Protein AF-A0A1Y4EVA3-F1 (afdb_monomer)

Solvent-accessible surface area (backbone atoms only — not comparable to full-atom values): 31110 Å² total; per-residue (Å²): 141,85,82,87,80,89,86,80,92,81,89,80,91,75,91,72,79,75,76,87,86,70,80,79,67,48,62,35,20,36,40,35,42,32,56,48,55,64,84,73,80,73,79,79,89,80,75,90,91,77,85,45,64,62,34,64,46,81,62,70,74,49,55,54,30,41,35,42,38,45,32,42,79,88,72,51,68,56,81,72,43,81,44,67,80,56,88,61,65,70,40,77,43,84,40,79,62,59,84,51,85,62,30,35,37,38,49,34,24,42,63,51,72,69,50,54,52,26,49,78,46,44,88,42,102,76,39,47,35,66,52,90,51,94,52,92,60,41,38,42,80,46,24,41,68,76,58,94,69,86,82,67,95,65,58,86,35,41,22,28,21,26,75,60,70,38,61,45,38,79,76,58,79,76,92,57,98,63,72,66,51,53,35,30,35,39,66,77,35,45,28,37,40,59,38,18,34,39,30,53,26,29,33,57,74,83,80,52,30,33,43,57,56,37,100,84,48,99,66,59,47,54,48,29,44,44,90,45,27,30,33,38,80,33,12,37,49,35,42,39,57,64,52,76,44,69,47,84,86,52,52,81,94,44,53,91,48,18,53,59,40,82,74,42,77,85,43,66,88,48,65,83,43,89,55,42,44,66,74,91,58,76,80,45,91,82,41,90,72,54,38,75,43,44,80,56,52,86,95,46,56,58,68,53,54,69,50,43,56,38,54,38,38,40,56,70,85,62,99,78,74,64,83,72,46,41,64,47,67,37,28,27,36,38,36,40,36,33,47,44,60,27,48,35,30,36,29,50,69,49,58,59,55,57,71,69,51,82,86,62,57,69,68,52,53,50,56,53,55,71,62,57,67,96,64,94,47,76,56,42,82,37,76,43,93,44,68,67,46,34,43,47,53,24,35,51,32,35,54,74,54,67,40,65,92,69,67,52,68,40,30,36,31,35,29,74,84,80,62,46,36,19,25,58,53,18,42,47,71,73,78,36,58,61,70,51,35,77,74,40,78,87,60,50,82,65,39,46,58,21,66,44,15,38,16,33,29,28,29,47,46,24,53,75,89,75,74,96,62,77,70,93,47,85,68,56,65,62,67,20,21,42,37,59,45,55,28,46,25,52,19,51,32,65,57,44,62,64,84,40,22,26,71,86,44,82,63,75,34,79,47,59,49,33,40,28,60,60,64,46,93,72,85,84,87,86,86,86,67,95,75,77,69,86,124

Foldseek 3Di:
DDDDDDDDDDDDDDPPDDDPDDDPFPQKAKEWAAEDAPLPPDDDDDDDDDWDDFLADPQQRDFAKKWKWKAALVGDTDDIDIDGPDPDPGDMDIDRNDDLQRIWMWMKGQADPQLVVLQSVVVPVQSWRFQPDQALCSLLNAAPDLAPPPPDPGGHYGIKIFQDTWRWDFDDDDPDPDRDHTYTYTDYTHIFTQKEWEAEAEADPVVQWGAADAPPDPFGDFTWGLQQKWKAKAQAFRTARSHWAFQPVDDPVVSLQRTDGSLQDQDLVCLPPSGTGGDDCAPPSVDSRIDRHHHDDLVCNSNCNHGRIGGFQGYDFDPPDDDHRRPRNFIKMKMKIFTQGQKEWAALCLLVQLVPDPPDDPVLNVQSVVQRDPDNDRIDIGGRPDSSNSQVRLQSLCVVVVVQPVFDGRKWKAQQPVRHIYRPSRLCVVDDPPVCCNVPPLDSDRIDIAGNRMAMAMAAQADPDPDDDPPPDDRVRRSRRGDDTNFYGYFYQNYHHHGHAHSNGNQHHYTGTYGDGSTDSDDDDDDDDPPPRDD

Nearest PDB structures (foldseek):
  4g5a-assembly1_B  TM=4.998E-01  e=2.323E-01  Bacteroides thetaiotaomicron VPI-5482
  8oe4-assembly1_C  TM=6.721E-01  e=4.988E+00  Homo sapiens
  6w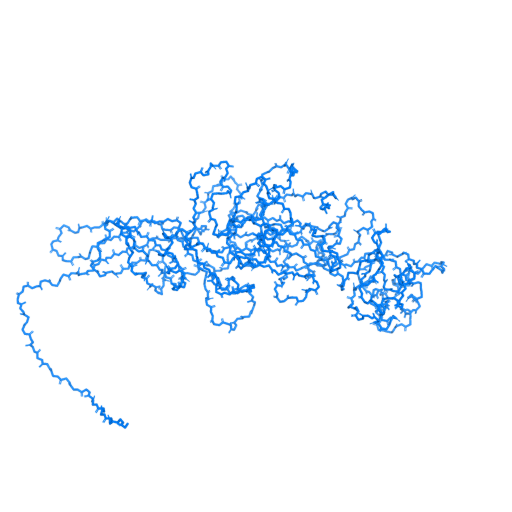dq-assembly1_C  TM=6.822E-01  e=8.397E+00  Homo sapiens
  2xwx-assembly1_B  TM=3.493E-01  e=8.897E+00  Vibrio cholerae
  3bes-assembly1_R  TM=1.907E-01  e=2.491E+00  Ectromelia virus

Sequence (535 aa):
MCIFSLLSLAGCSEDAVLPDGQTNVSDKTLLTLNFSIEGEDTASRAVDDDDPEHPAATWENNIVTLQVFIKHADGTWEEPIYLWDITGSPYTVELDDLDLTQTTVYVGANLTMAQAQAFIQQETDDAAYTFTNNVFDLVTDLSPYSTENSDLTGRRHIAMFCTKGIKPKVTETSEDEEATPIEYTTGPFNLKRLVAKILVTCKTDGNGYVPVSNKNAENFEGWIRQSDVKYLVNGLNRKTFIMQQINSEVSEAQAYANVVDPNNELSVTNANNDDFYFQPIEGEYDSPYLRATLPFAEAELSSYTEGIYCPENTFALDETITFEGQQAQITHVCVAAKFTPRNLQVEYDLFNYVAEQQDIEPDIKEDIEELRPSNIDEVVTVECPSEAVARQLLLSSLQRANNRNGFPEGTYFYHNKVKAFYTYGAMGRDGVSMDDIDTNPGVFGDFVPYIGGWGYYYTYVDNREDYELTPNGWNEFYRHGQVERNRYYILNITRFTRPGSSVTNPNYIMVHTYSLPWEKGGSGEITLNPEDEIK

Radius of gyration: 31.14 Å; Cα contacts (8 Å, |Δi|>4): 1072; chains: 1; bounding box: 74×60×109 Å

Secondary structure (DSSP, 8-state):
-PPP-------------PPS-------EEEEEEEEEETTSS------SS--------GGGG---EEEEEEEETTS-BPPPEEEES---SSEEEEEES---TTEEEEEEES--HHHHHHHHHTTSTT-PEEPS-SSGGGGGGTSS-SSS-TT--S--S--EEESS-B--EEEE--SSSS-PPEEEEEEEEEEEESEEEEEEEE---SSSBPPB--TT-TT--EEEEEEEEEEEEESEESEE-SSPEE-TTS-GGGGGG-EEPTT----TT-TT-TTEE----TT-TT-TT-EE-EE--GGGGGG----EEEE-B--PPPTT--STTTGGGS-EEEEEEEEEESEEEEETHHHHHHHH-SSS-HHHHHHHHHT--SS--SEEEEE-SSHHHHHHHHHHHHHHTTTGGGPPTT-EEEETTTTEEE-HHHHHHTT--HHHHHHSTT--TTEEEEGGGEEEEEEES------S---SSTTSGGGGG-B-SS-EEEEEE--B-S--BBTTB----B-------TT-------PPPTT----

Structure (mmCIF, N/CA/C/O backbone):
data_AF-A0A1Y4EVA3-F1
#
_entry.id   AF-A0A1Y4EVA3-F1
#
loop_
_atom_site.group_PDB
_atom_site.id
_atom_site.type_symbol
_atom_site.label_atom_id
_atom_site.label_alt_id
_atom_site.label_comp_id
_atom_site.label_asym_id
_atom_site.label_entity_id
_atom_site.label_seq_id
_atom_site.pdbx_PDB_ins_code
_atom_site.Cartn_x
_atom_site.Cartn_y
_atom_site.Cartn_z
_atom_site.occupancy
_atom_site.B_iso_or_equiv
_atom_site.auth_seq_id
_atom_site.auth_comp_id
_atom_site.auth_asym_id
_atom_site.auth_atom_id
_atom_site.pdbx_PDB_model_num
ATOM 1 N N . MET A 1 1 ? 25.082 -16.037 53.951 1.00 31.23 1 MET A N 1
ATOM 2 C CA . MET A 1 1 ? 25.157 -17.355 54.616 1.00 31.23 1 MET A CA 1
ATOM 3 C C . MET A 1 1 ? 23.736 -17.709 55.021 1.00 31.23 1 MET A C 1
ATOM 5 O O . MET A 1 1 ? 23.260 -17.242 56.045 1.00 31.23 1 MET A O 1
ATOM 9 N N . CYS A 1 2 ? 23.022 -18.371 54.113 1.00 24.84 2 CYS A N 1
ATOM 10 C CA . CYS A 1 2 ? 21.600 -18.686 54.225 1.00 24.84 2 CYS A CA 1
ATOM 11 C C . CYS A 1 2 ? 21.445 -20.088 54.812 1.00 24.84 2 CYS A C 1
ATOM 13 O O . CYS A 1 2 ? 22.116 -21.015 54.361 1.00 24.84 2 CYS A O 1
ATOM 15 N N . ILE A 1 3 ? 20.575 -20.226 55.808 1.00 25.89 3 ILE A N 1
ATOM 16 C CA . ILE A 1 3 ? 20.168 -21.514 56.366 1.00 25.89 3 ILE A CA 1
ATOM 17 C C . ILE A 1 3 ? 18.796 -21.852 55.784 1.00 25.89 3 ILE A C 1
ATOM 19 O O . ILE A 1 3 ? 17.851 -21.076 55.896 1.00 25.89 3 ILE A O 1
ATOM 23 N N . PHE A 1 4 ? 18.750 -23.008 55.129 1.00 28.52 4 PHE A N 1
ATOM 24 C CA . PHE A 1 4 ? 17.563 -23.718 54.667 1.00 28.52 4 PHE A CA 1
ATOM 25 C C . PHE A 1 4 ? 16.711 -24.211 55.840 1.00 28.52 4 PHE A C 1
ATOM 27 O O . PHE A 1 4 ? 17.280 -24.723 56.799 1.00 28.52 4 PHE A O 1
ATOM 34 N N . SER A 1 5 ? 15.387 -24.223 55.654 1.00 25.64 5 SER A N 1
ATOM 35 C CA . SER A 1 5 ? 14.497 -25.265 56.186 1.00 25.64 5 SER A CA 1
ATOM 36 C C . SER A 1 5 ? 13.274 -25.426 55.275 1.00 25.64 5 SER A C 1
ATOM 38 O O . SER A 1 5 ? 12.441 -24.529 55.190 1.00 25.64 5 SER A O 1
ATOM 40 N N . LEU A 1 6 ? 13.178 -26.579 54.604 1.00 35.69 6 LEU A N 1
ATOM 41 C CA . LEU A 1 6 ? 11.921 -27.152 54.108 1.00 35.69 6 LEU A CA 1
ATOM 42 C C . LEU A 1 6 ? 11.076 -27.629 55.298 1.00 35.69 6 LEU A C 1
ATOM 44 O O . LEU A 1 6 ? 11.649 -28.172 56.241 1.00 35.69 6 LEU A O 1
ATOM 48 N N . LEU A 1 7 ? 9.743 -27.567 55.196 1.00 28.14 7 LEU A N 1
ATOM 49 C CA . LEU A 1 7 ? 8.841 -28.498 55.885 1.00 28.14 7 LEU A CA 1
ATOM 50 C C . LEU A 1 7 ? 7.501 -28.638 55.146 1.00 28.14 7 LEU A C 1
ATOM 52 O O . LEU A 1 7 ? 6.972 -27.694 54.570 1.00 28.14 7 LEU A O 1
ATOM 56 N N . SER A 1 8 ? 7.034 -29.881 55.141 1.00 28.33 8 SER A N 1
ATOM 57 C CA . SER A 1 8 ? 5.937 -30.490 54.396 1.00 28.33 8 SER A CA 1
ATOM 58 C C . SER A 1 8 ? 4.572 -30.412 55.095 1.00 28.33 8 SER A C 1
ATOM 60 O O . SER A 1 8 ? 4.496 -30.246 56.308 1.00 28.33 8 SER A O 1
ATOM 62 N N . LEU A 1 9 ? 3.524 -30.668 54.304 1.00 39.44 9 LEU A N 1
ATOM 63 C CA . LEU A 1 9 ? 2.131 -30.994 54.654 1.00 39.44 9 LEU A CA 1
ATOM 64 C C . LEU A 1 9 ? 1.924 -31.840 55.931 1.00 39.44 9 LEU A C 1
ATOM 66 O O . LEU A 1 9 ? 2.540 -32.895 56.076 1.00 39.44 9 LEU A O 1
ATOM 70 N N . ALA A 1 10 ? 0.935 -31.452 56.746 1.00 28.72 10 ALA A N 1
ATOM 71 C CA . ALA A 1 10 ? 0.005 -32.336 57.463 1.00 28.72 10 ALA A CA 1
ATOM 72 C C . ALA A 1 10 ? -1.206 -31.514 57.953 1.00 28.72 10 ALA A C 1
ATOM 74 O O . ALA A 1 10 ? -1.030 -30.452 58.544 1.00 28.72 10 ALA A O 1
ATOM 75 N N . GLY A 1 11 ? -2.422 -31.993 57.678 1.00 28.61 11 GLY A N 1
ATOM 76 C CA . GLY A 1 11 ? -3.666 -31.385 58.152 1.00 28.61 11 GLY A CA 1
ATOM 77 C C . GLY A 1 11 ? -4.022 -31.769 59.589 1.00 28.61 11 GLY A C 1
ATOM 78 O O . GLY A 1 11 ? -3.501 -32.748 60.116 1.00 28.61 11 GLY A O 1
ATOM 79 N N . CYS A 1 12 ? -4.953 -31.017 60.175 1.00 25.56 12 CYS A N 1
ATOM 80 C CA . CYS A 1 12 ? -5.942 -31.493 61.140 1.00 25.56 12 CYS A CA 1
ATOM 81 C C . CYS A 1 12 ? -7.096 -30.485 61.202 1.00 25.56 12 CYS A C 1
ATOM 83 O O . CYS A 1 12 ? -6.884 -29.278 61.264 1.00 25.56 12 CYS A O 1
ATOM 85 N N . SER A 1 13 ? -8.300 -31.039 61.149 1.00 37.53 13 SER A N 1
ATOM 86 C CA . SER A 1 13 ? -9.601 -30.420 61.361 1.00 37.53 13 SER A CA 1
ATOM 87 C C . SER A 1 13 ? -9.694 -29.701 62.706 1.00 37.53 13 SER A C 1
ATOM 89 O O . SER A 1 13 ? -9.475 -30.329 63.743 1.00 37.53 13 SER A O 1
ATOM 91 N N . GLU A 1 14 ? -10.146 -28.454 62.692 1.00 28.53 14 GLU A N 1
ATOM 92 C CA . GLU A 1 14 ? -10.901 -27.892 63.807 1.00 28.53 14 GLU A CA 1
ATOM 93 C C . GLU A 1 14 ? -12.224 -27.367 63.255 1.00 28.53 14 GLU A C 1
ATOM 95 O O . GLU A 1 14 ? -12.263 -26.427 62.461 1.00 28.53 14 GLU A O 1
ATOM 100 N N . ASP A 1 15 ? -13.301 -28.042 63.663 1.00 33.22 15 ASP A N 1
ATOM 101 C CA . ASP A 1 15 ? -14.670 -27.550 63.600 1.00 33.22 15 ASP A CA 1
ATOM 102 C C . ASP A 1 15 ? -14.742 -26.227 64.373 1.00 33.22 15 ASP A C 1
ATOM 104 O O . ASP A 1 15 ? -14.960 -26.193 65.587 1.00 33.22 15 ASP A O 1
ATOM 108 N N . ALA A 1 16 ? -14.546 -25.115 63.668 1.00 32.38 16 ALA A N 1
ATOM 109 C CA . ALA A 1 16 ? -14.980 -23.818 64.145 1.00 32.38 16 ALA A CA 1
ATOM 110 C C . ALA A 1 16 ? -16.483 -23.717 63.874 1.00 32.38 16 ALA A C 1
ATOM 112 O O . ALA A 1 16 ? -16.929 -23.514 62.747 1.00 32.38 16 ALA A O 1
ATOM 113 N N . VAL A 1 17 ? -17.250 -23.920 64.942 1.00 30.66 17 VAL A N 1
ATOM 114 C CA . VAL A 1 17 ? -18.680 -23.635 65.046 1.00 30.66 17 VAL A CA 1
ATOM 115 C C . VAL A 1 17 ? -18.983 -22.294 64.370 1.00 30.66 17 VAL A C 1
ATOM 117 O O . VAL A 1 17 ? -18.519 -21.248 64.825 1.00 30.66 17 VAL A O 1
ATOM 120 N N . LEU A 1 18 ? -19.753 -22.343 63.280 1.00 31.39 18 LEU A N 1
ATOM 121 C CA . LEU A 1 18 ? -20.316 -21.167 62.622 1.00 31.39 18 LEU A CA 1
ATOM 122 C C . LEU A 1 18 ? -21.165 -20.390 63.641 1.00 31.39 18 LEU A C 1
ATOM 124 O O . LEU A 1 18 ? -22.041 -20.994 64.271 1.00 31.39 18 LEU A O 1
ATOM 128 N N . PRO A 1 19 ? -20.952 -19.074 63.822 1.00 34.53 19 PRO A N 1
ATOM 129 C CA . PRO A 1 19 ? -21.951 -18.237 64.453 1.00 34.53 19 PRO A CA 1
ATOM 130 C C . PRO A 1 19 ? -23.200 -18.252 63.571 1.00 34.53 19 PRO A C 1
ATOM 132 O O . PRO A 1 19 ? -23.162 -17.899 62.395 1.00 34.53 19 PRO A O 1
ATOM 135 N N . ASP A 1 20 ? -24.286 -18.714 64.171 1.00 36.06 20 ASP A N 1
ATOM 136 C CA . ASP A 1 20 ? -25.645 -18.686 63.655 1.00 36.06 20 ASP A CA 1
ATOM 137 C C . ASP A 1 20 ? -25.990 -17.267 63.150 1.00 36.06 20 ASP A C 1
ATOM 139 O O . ASP A 1 20 ? -25.860 -16.297 63.903 1.00 36.06 20 ASP A O 1
ATOM 143 N N . GLY A 1 21 ? -26.407 -17.138 61.883 1.00 40.97 21 GLY A N 1
ATOM 144 C CA . GLY A 1 21 ? -27.038 -15.913 61.371 1.00 40.97 21 GLY A CA 1
ATOM 145 C C . GLY A 1 21 ? -26.272 -15.024 60.379 1.00 40.97 21 GLY A C 1
ATOM 146 O O . GLY A 1 21 ? -26.558 -13.830 60.335 1.00 40.97 21 GLY A O 1
ATOM 147 N N . GLN A 1 22 ? -25.372 -15.550 59.543 1.00 33.12 22 GLN A N 1
ATOM 148 C CA . GLN A 1 22 ? -25.043 -14.894 58.267 1.00 33.12 22 GLN A CA 1
ATOM 149 C C . GLN A 1 22 ? -25.439 -15.809 57.110 1.00 33.12 22 GLN A C 1
ATOM 151 O O . GLN A 1 22 ? -24.779 -16.800 56.810 1.00 33.12 22 GLN A O 1
ATOM 156 N N . THR A 1 23 ? -26.560 -15.477 56.475 1.00 34.81 23 THR A N 1
ATOM 157 C CA . THR A 1 23 ? -26.814 -15.837 55.081 1.00 34.81 23 THR A CA 1
ATOM 158 C C . THR A 1 23 ? -25.599 -15.392 54.275 1.00 34.81 23 THR A C 1
ATOM 160 O O . THR A 1 23 ? -25.308 -14.198 54.248 1.00 34.81 23 THR A O 1
ATOM 163 N N . ASN A 1 24 ? -24.865 -16.339 53.682 1.00 38.88 24 ASN A N 1
ATOM 164 C CA . ASN A 1 24 ? -23.866 -16.035 52.660 1.00 38.88 24 ASN A CA 1
ATOM 165 C C . ASN A 1 24 ? -24.576 -15.226 51.575 1.00 38.88 24 ASN A C 1
ATOM 167 O O . ASN A 1 24 ? -25.410 -15.764 50.846 1.00 38.88 24 ASN A O 1
ATOM 171 N N . VAL A 1 25 ? -24.305 -13.926 51.547 1.00 47.84 25 VAL A N 1
ATOM 172 C CA . VAL A 1 25 ? -24.755 -13.034 50.490 1.00 47.84 25 VAL A CA 1
ATOM 173 C C . VAL A 1 25 ? -24.011 -13.456 49.226 1.00 47.84 25 VAL A C 1
ATOM 175 O O . VAL A 1 25 ? -22.830 -13.803 49.260 1.00 47.84 25 VAL A O 1
ATOM 178 N N . SER A 1 26 ? -24.722 -13.495 48.106 1.00 49.28 26 SER A N 1
ATOM 179 C CA . SER A 1 26 ? -24.086 -13.505 46.798 1.00 49.28 26 SER A CA 1
ATOM 180 C C . SER A 1 26 ? -23.462 -12.120 46.592 1.00 49.28 26 SER A C 1
ATOM 182 O O . SER A 1 26 ? -24.113 -11.244 46.030 1.00 49.28 26 SER A O 1
ATOM 184 N N . ASP A 1 27 ? -22.227 -11.916 47.059 1.00 66.38 27 ASP A N 1
ATOM 185 C CA . ASP A 1 27 ? -21.436 -10.672 46.916 1.00 66.38 27 ASP A CA 1
ATOM 186 C C . ASP A 1 27 ? -20.990 -10.423 45.455 1.00 66.38 27 ASP A C 1
ATOM 188 O O . ASP A 1 27 ? -19.879 -9.969 45.181 1.00 66.38 27 ASP A O 1
ATOM 192 N N . LYS A 1 28 ? -21.806 -10.827 44.481 1.00 82.94 28 LYS A N 1
ATOM 193 C CA . LYS A 1 28 ? -21.450 -10.891 43.066 1.00 82.94 28 LYS A CA 1
ATOM 194 C C . LYS A 1 28 ? -22.450 -10.115 42.229 1.00 82.94 28 LYS A C 1
ATOM 196 O O . LYS A 1 28 ? -23.661 -10.259 42.389 1.00 82.94 28 LYS A O 1
ATOM 201 N N . THR A 1 29 ? -21.913 -9.353 41.288 1.00 88.12 29 THR A N 1
ATOM 202 C CA . THR A 1 29 ? -22.661 -8.691 40.220 1.00 88.12 29 THR A CA 1
ATOM 203 C C . THR A 1 29 ? -22.390 -9.429 38.914 1.00 88.12 29 THR A C 1
ATOM 205 O O . THR A 1 29 ? -21.235 -9.703 38.585 1.00 88.12 29 THR A O 1
ATOM 208 N N . LEU A 1 30 ? -23.433 -9.734 38.142 1.00 92.12 30 LEU A N 1
ATOM 209 C CA . LEU A 1 30 ? -23.294 -10.306 36.802 1.00 92.12 30 LEU A CA 1
ATOM 210 C C . LEU A 1 30 ? -23.493 -9.215 35.750 1.00 92.12 30 LEU A C 1
ATOM 212 O O . LEU A 1 30 ? -24.505 -8.517 35.751 1.00 92.12 30 LEU A O 1
ATOM 216 N N . LEU A 1 31 ? -22.545 -9.081 34.825 1.00 93.50 31 LEU A N 1
ATOM 217 C CA . LEU A 1 31 ? -22.616 -8.155 33.698 1.00 93.50 31 LEU A CA 1
ATOM 218 C C . LEU A 1 31 ? -22.613 -8.931 32.381 1.00 93.50 31 LEU A C 1
ATOM 220 O O . LEU A 1 31 ? -21.603 -9.513 31.992 1.00 93.50 31 LEU A O 1
ATOM 224 N N . THR A 1 32 ? -23.733 -8.905 31.666 1.00 94.69 32 THR A N 1
ATOM 225 C CA . THR A 1 32 ? -23.864 -9.504 30.334 1.00 94.69 32 THR A CA 1
ATOM 226 C C . THR A 1 32 ? -23.546 -8.477 29.252 1.00 94.69 32 THR A C 1
ATOM 228 O O . THR A 1 32 ? -24.256 -7.479 29.090 1.00 94.69 32 THR A O 1
ATOM 231 N N . LEU A 1 33 ? -22.482 -8.746 28.498 1.00 94.19 33 LEU A N 1
ATOM 232 C CA . LEU A 1 33 ? -21.971 -7.924 27.409 1.00 94.19 33 LEU A CA 1
ATOM 233 C C . LEU A 1 33 ? -22.502 -8.430 26.068 1.00 94.19 33 LEU A C 1
ATOM 235 O O . LEU A 1 33 ? -22.249 -9.571 25.680 1.00 94.19 33 LEU A O 1
ATOM 239 N N . ASN A 1 34 ? -23.181 -7.552 25.338 1.00 91.69 34 ASN A N 1
ATOM 240 C CA . ASN A 1 34 ? -23.587 -7.786 23.953 1.00 91.69 34 ASN A CA 1
ATOM 241 C C . ASN A 1 34 ? -22.648 -7.013 23.025 1.00 91.69 34 ASN A C 1
ATOM 243 O O . ASN A 1 34 ? -22.466 -5.812 23.219 1.00 91.69 34 ASN A O 1
ATOM 247 N N . PHE A 1 35 ? -22.056 -7.664 22.029 1.00 90.25 35 PHE A N 1
ATOM 248 C CA . PHE A 1 35 ? -21.128 -7.032 21.095 1.00 90.25 35 PHE A CA 1
ATOM 249 C C . PHE A 1 35 ? -21.116 -7.731 19.735 1.00 90.25 35 PHE A C 1
ATOM 251 O O . PHE A 1 35 ? -21.323 -8.938 19.643 1.00 90.25 35 PHE A O 1
ATOM 258 N N . SER A 1 36 ? -20.834 -6.958 18.696 1.00 88.69 36 SER A N 1
ATOM 259 C CA . SER A 1 36 ? -20.631 -7.416 17.322 1.00 88.69 36 SER A CA 1
ATOM 260 C C . SER A 1 36 ? -19.506 -6.605 16.688 1.00 88.69 36 SER A C 1
ATOM 262 O O . SER A 1 36 ? -19.222 -5.479 17.117 1.00 88.69 36 SER A O 1
ATOM 264 N N . ILE A 1 37 ? -18.853 -7.151 15.666 1.00 81.62 37 ILE A N 1
ATOM 265 C CA . ILE A 1 37 ? -17.886 -6.383 14.884 1.00 81.62 37 ILE A CA 1
ATOM 266 C C . ILE A 1 37 ? -18.663 -5.531 13.876 1.00 81.62 37 ILE A C 1
ATOM 268 O O . ILE A 1 37 ? -19.594 -5.992 13.215 1.00 81.62 37 ILE A O 1
ATOM 272 N N . GLU A 1 38 ? -18.325 -4.248 13.789 1.00 73.56 38 GLU A N 1
ATOM 273 C CA . GLU A 1 38 ? -18.972 -3.340 12.844 1.00 73.56 38 GLU A CA 1
ATOM 274 C C . GLU A 1 38 ? -18.677 -3.783 11.401 1.00 73.56 38 GLU A C 1
ATOM 276 O O . GLU A 1 38 ? -17.508 -3.933 11.031 1.00 73.56 38 GLU A O 1
ATOM 281 N N . GLY A 1 39 ? -19.739 -4.001 10.614 1.00 61.47 39 GLY A N 1
ATOM 282 C CA . GLY A 1 39 ? -19.674 -4.544 9.250 1.00 61.47 39 GLY A CA 1
ATOM 283 C C . GLY A 1 39 ? -19.750 -6.076 9.146 1.00 61.47 39 GLY A C 1
ATOM 284 O O . GLY A 1 39 ? -19.606 -6.603 8.047 1.00 61.47 39 GLY A O 1
ATOM 285 N N . GLU A 1 40 ? -19.955 -6.805 10.254 1.00 53.69 40 GLU A N 1
ATOM 286 C CA . GLU A 1 40 ? -20.075 -8.279 10.257 1.00 53.69 40 GLU A CA 1
ATOM 287 C C . GLU A 1 40 ? -21.515 -8.774 9.997 1.00 53.69 40 GLU A C 1
ATOM 289 O O . GLU A 1 40 ? -21.683 -9.812 9.367 1.00 53.69 40 GLU A O 1
ATOM 294 N N . ASP A 1 41 ? -22.544 -8.006 10.397 1.00 36.97 41 ASP A N 1
ATOM 295 C CA . ASP A 1 41 ? -23.968 -8.410 10.332 1.00 36.97 41 ASP A CA 1
ATOM 296 C C . ASP A 1 41 ? -24.913 -7.386 9.651 1.00 36.97 41 ASP A C 1
ATOM 298 O O . ASP A 1 41 ? -26.128 -7.601 9.578 1.00 36.97 41 ASP A O 1
ATOM 302 N N . THR A 1 42 ? -24.416 -6.251 9.144 1.00 32.50 42 THR A N 1
ATOM 303 C CA . THR A 1 42 ? -25.259 -5.229 8.494 1.00 32.50 42 THR A CA 1
ATOM 304 C C . THR A 1 42 ? -25.341 -5.412 6.988 1.00 32.50 42 THR A C 1
ATOM 306 O O . THR A 1 42 ? -24.716 -4.709 6.204 1.00 32.50 42 THR A O 1
ATOM 309 N N . ALA A 1 43 ? -26.256 -6.294 6.591 1.00 28.80 43 ALA A N 1
ATOM 310 C CA . ALA A 1 43 ? -27.047 -6.065 5.395 1.00 28.80 43 ALA A CA 1
ATOM 311 C C . ALA A 1 43 ? -27.829 -4.737 5.529 1.00 28.80 43 ALA A C 1
ATOM 313 O O . ALA A 1 43 ? -28.452 -4.448 6.556 1.00 28.80 43 ALA A O 1
ATOM 314 N N . SER A 1 44 ? -27.880 -3.992 4.425 1.00 23.58 44 SER A N 1
ATOM 315 C CA . SER A 1 44 ? -28.757 -2.850 4.121 1.00 23.58 44 SER A CA 1
ATOM 316 C C . SER A 1 44 ? -28.275 -1.428 4.482 1.00 23.58 44 SER A C 1
ATOM 318 O O . SER A 1 44 ? -28.443 -0.922 5.588 1.00 23.58 44 SER A O 1
ATOM 320 N N . ARG A 1 45 ? -27.962 -0.662 3.429 1.00 23.42 45 ARG A N 1
ATOM 321 C CA . ARG A 1 45 ? -29.022 0.049 2.690 1.00 23.42 45 ARG A CA 1
ATOM 322 C C . ARG A 1 45 ? -28.946 -0.253 1.196 1.00 23.42 45 ARG A C 1
ATOM 324 O O . ARG A 1 45 ? -28.115 0.280 0.475 1.00 23.42 45 ARG A O 1
ATOM 331 N N . ALA A 1 46 ? -29.855 -1.117 0.759 1.00 25.44 46 ALA A N 1
ATOM 332 C CA . ALA A 1 46 ? -30.076 -1.444 -0.637 1.00 25.44 46 ALA A CA 1
ATOM 333 C C . ALA A 1 46 ? -30.452 -0.204 -1.469 1.00 25.44 46 ALA A C 1
ATOM 335 O O . ALA A 1 46 ? -31.339 0.564 -1.091 1.00 25.44 46 ALA A O 1
ATOM 336 N N . VAL A 1 47 ? -29.854 -0.099 -2.653 1.00 23.47 47 VAL A N 1
ATOM 337 C CA . VAL A 1 47 ? -30.634 -0.129 -3.895 1.00 23.47 47 VAL A CA 1
ATOM 338 C C . VAL A 1 47 ? -30.122 -1.347 -4.669 1.00 23.47 47 VAL A C 1
ATOM 340 O O . VAL A 1 47 ? -28.934 -1.656 -4.595 1.00 23.47 47 VAL A O 1
ATOM 343 N N . ASP A 1 48 ? -31.071 -2.070 -5.253 1.00 32.12 48 ASP A N 1
ATOM 344 C CA . ASP A 1 48 ? -31.020 -3.436 -5.775 1.00 32.12 48 ASP A CA 1
ATOM 345 C C . ASP A 1 48 ? -29.670 -3.934 -6.343 1.00 32.12 48 ASP A C 1
ATOM 347 O O . ASP A 1 48 ? -29.031 -3.262 -7.148 1.00 32.12 48 ASP A O 1
ATOM 351 N N . ASP A 1 49 ? -29.354 -5.182 -5.973 1.00 33.44 49 ASP A N 1
ATOM 352 C CA . ASP A 1 49 ? -28.529 -6.162 -6.708 1.00 33.44 49 ASP A CA 1
ATOM 353 C C . ASP A 1 49 ? -27.016 -6.298 -6.455 1.00 33.44 49 ASP A C 1
ATOM 355 O O . ASP A 1 49 ? -26.345 -6.901 -7.274 1.00 33.44 49 ASP A O 1
ATOM 359 N N . ASP A 1 50 ? -26.476 -5.894 -5.299 1.00 32.09 50 ASP A N 1
ATOM 360 C CA . ASP A 1 50 ? -25.118 -6.327 -4.905 1.00 32.09 50 ASP A CA 1
ATOM 361 C C . ASP A 1 50 ? -24.999 -6.421 -3.377 1.00 32.09 50 ASP A C 1
ATOM 363 O O . ASP A 1 50 ? -25.077 -5.400 -2.701 1.00 32.09 50 ASP A O 1
ATOM 367 N N . ASP A 1 51 ? -24.818 -7.618 -2.824 1.00 32.41 51 ASP A N 1
ATOM 368 C CA . ASP A 1 51 ? -24.298 -7.835 -1.465 1.00 32.41 51 ASP A CA 1
ATOM 369 C C . ASP A 1 51 ? -22.834 -8.256 -1.626 1.00 32.41 51 ASP A C 1
ATOM 371 O O . ASP A 1 51 ? -22.568 -9.409 -1.966 1.00 32.41 51 ASP A O 1
ATOM 375 N N . PRO A 1 52 ? -21.850 -7.378 -1.434 1.00 37.97 52 PRO A N 1
ATOM 376 C CA . PRO A 1 52 ? -20.473 -7.814 -1.368 1.00 37.97 52 PRO A CA 1
ATOM 377 C C . PRO A 1 52 ? -20.174 -8.159 0.077 1.00 37.97 52 PRO A C 1
ATOM 379 O O . PRO A 1 52 ? -20.040 -7.310 0.959 1.00 37.97 52 PRO A O 1
ATOM 382 N N . GLU A 1 53 ? -20.083 -9.464 0.279 1.00 41.97 53 GLU A N 1
ATOM 383 C CA . GLU A 1 53 ? -19.418 -10.056 1.420 1.00 41.97 53 GLU A CA 1
ATOM 384 C C . GLU A 1 53 ? -18.033 -9.430 1.568 1.00 41.97 53 GLU A C 1
ATOM 386 O O . GLU A 1 53 ? -17.254 -9.333 0.614 1.00 41.97 53 GLU A O 1
ATOM 391 N N . HIS A 1 54 ? -17.727 -9.002 2.783 1.00 48.44 54 HIS A N 1
ATOM 392 C CA . HIS A 1 54 ? -16.426 -8.460 3.086 1.00 48.44 54 HIS A CA 1
ATOM 393 C C . HIS A 1 54 ? -15.323 -9.506 2.853 1.00 48.44 54 HIS A C 1
ATOM 395 O O . HIS A 1 54 ? -15.371 -10.569 3.480 1.00 48.44 54 HIS A O 1
ATOM 401 N N . PRO A 1 55 ? -14.289 -9.213 2.044 1.00 55.31 55 PRO A N 1
ATOM 402 C CA . PRO A 1 55 ? -13.119 -10.077 1.893 1.00 55.31 55 PRO A CA 1
ATOM 403 C C . PRO A 1 55 ? -12.214 -10.005 3.138 1.00 55.31 55 PRO A C 1
ATOM 405 O O . PRO A 1 55 ? -11.086 -9.505 3.112 1.00 55.31 55 PRO A O 1
ATOM 408 N N . ALA A 1 56 ? -12.726 -10.477 4.276 1.00 57.69 56 ALA A N 1
ATOM 409 C CA . ALA A 1 56 ? -11.938 -10.668 5.486 1.00 57.69 56 ALA A CA 1
ATOM 410 C C . ALA A 1 56 ? -11.361 -12.075 5.493 1.00 57.69 56 ALA A C 1
ATOM 412 O O . ALA A 1 56 ? -12.078 -13.060 5.302 1.00 57.69 56 ALA A O 1
ATOM 413 N N . ALA A 1 57 ? -10.076 -12.195 5.819 1.00 64.31 57 ALA A N 1
ATOM 414 C CA . ALA A 1 57 ? -9.585 -13.490 6.259 1.00 64.31 57 ALA A CA 1
ATOM 415 C C . ALA A 1 57 ? -10.306 -13.864 7.563 1.00 64.31 57 ALA A C 1
ATOM 417 O O . ALA A 1 57 ? -10.455 -13.030 8.451 1.00 64.31 57 ALA A O 1
ATOM 418 N N . THR A 1 58 ? -10.698 -15.129 7.734 1.00 67.75 58 THR A N 1
ATOM 419 C CA . THR A 1 58 ? -11.465 -15.584 8.914 1.00 67.75 58 THR A CA 1
ATOM 420 C C . THR A 1 58 ? -10.807 -15.204 10.248 1.00 67.75 58 THR A C 1
ATOM 422 O O . THR A 1 58 ? -11.487 -15.005 11.249 1.00 67.75 58 THR A O 1
ATOM 425 N N . TRP A 1 59 ? -9.478 -15.065 10.275 1.00 74.38 59 TRP A N 1
ATOM 426 C CA . TRP A 1 59 ? -8.741 -14.683 11.476 1.00 74.38 59 TRP A CA 1
ATOM 427 C C . TRP A 1 59 ? -8.888 -13.200 11.860 1.00 74.38 59 TRP A C 1
ATOM 429 O O . TRP A 1 59 ? -8.684 -12.870 13.031 1.00 74.38 59 TRP A O 1
ATOM 439 N N . GLU A 1 60 ? -9.243 -12.315 10.920 1.00 77.69 60 GLU A N 1
ATOM 440 C CA . GLU A 1 60 ? -9.398 -10.866 11.137 1.00 77.69 60 GLU A CA 1
ATOM 441 C C . GLU A 1 60 ? -10.559 -10.538 12.091 1.00 77.69 60 GLU A C 1
ATOM 443 O O . GLU A 1 60 ? -10.601 -9.432 12.636 1.00 77.69 60 GLU A O 1
ATOM 448 N N . ASN A 1 61 ? -11.479 -11.487 12.307 1.00 79.69 61 ASN A N 1
ATOM 449 C CA . ASN A 1 61 ? -12.636 -11.364 13.203 1.00 79.69 61 ASN A CA 1
ATOM 450 C C . ASN A 1 61 ? -12.401 -12.025 14.571 1.00 79.69 61 ASN A C 1
ATOM 452 O O . ASN A 1 61 ? -13.252 -11.954 15.454 1.00 79.69 61 ASN A O 1
ATOM 456 N N . ASN A 1 62 ? -11.255 -12.677 14.783 1.00 82.81 62 ASN A N 1
ATOM 457 C CA . ASN A 1 62 ? -11.019 -13.415 16.019 1.00 82.81 62 ASN A CA 1
ATOM 458 C C . ASN A 1 62 ? -10.877 -12.467 17.218 1.00 82.81 62 ASN A C 1
ATOM 460 O O . ASN A 1 62 ? -9.911 -11.705 17.323 1.00 82.81 62 ASN A O 1
ATOM 464 N N . ILE A 1 63 ? -11.803 -12.586 18.167 1.00 86.31 63 ILE A N 1
ATOM 465 C CA . ILE A 1 63 ? -11.726 -11.967 19.491 1.00 86.31 63 ILE A CA 1
ATOM 466 C C . ILE A 1 63 ? -11.191 -13.024 20.454 1.00 86.31 63 ILE A C 1
ATOM 468 O O . ILE A 1 63 ? -11.890 -13.973 20.790 1.00 86.31 63 ILE A O 1
ATOM 472 N N . VAL A 1 64 ? -9.934 -12.880 20.875 1.00 85.00 64 VAL A N 1
ATOM 473 C CA . VAL A 1 64 ? -9.288 -13.822 21.810 1.00 85.00 64 VAL A CA 1
ATOM 474 C C . VAL A 1 64 ? -9.247 -13.261 23.222 1.00 85.00 64 VAL A C 1
ATOM 476 O O . VAL A 1 64 ? -9.345 -14.013 24.192 1.00 85.00 64 VAL A O 1
ATOM 479 N N . THR A 1 65 ? -9.131 -11.940 23.345 1.00 89.00 65 THR A N 1
ATOM 480 C CA . THR A 1 65 ? -9.232 -11.247 24.628 1.00 89.00 65 THR A CA 1
ATOM 481 C C . THR A 1 65 ? -10.245 -10.122 24.543 1.00 89.00 65 THR A C 1
ATOM 483 O O . THR A 1 65 ? -10.403 -9.496 23.492 1.00 89.00 65 THR A O 1
ATOM 486 N N . LEU A 1 66 ? -10.909 -9.856 25.663 1.00 92.88 66 LEU A N 1
ATOM 487 C CA . LEU A 1 66 ? -11.841 -8.746 25.815 1.00 92.88 66 LEU A CA 1
ATOM 488 C C . LEU A 1 66 ? -11.417 -7.917 27.027 1.00 92.88 66 LEU A C 1
ATOM 490 O O . LEU A 1 66 ? -11.087 -8.465 28.076 1.00 92.88 66 LEU A O 1
ATOM 494 N N . GLN A 1 67 ? -11.396 -6.601 26.877 1.00 94.81 67 GLN A N 1
ATOM 495 C CA . GLN A 1 67 ? -11.112 -5.652 27.943 1.00 94.81 67 GLN A CA 1
ATOM 496 C C . GLN A 1 67 ? -12.385 -4.877 28.254 1.00 94.81 67 GLN A C 1
ATOM 498 O O . GLN A 1 67 ? -12.965 -4.260 27.359 1.00 94.81 67 GLN A O 1
ATOM 503 N N . VAL A 1 68 ? -12.814 -4.908 29.513 1.00 96.44 68 VAL A N 1
ATOM 504 C CA . VAL A 1 68 ? -13.990 -4.173 29.990 1.00 96.44 68 VAL A CA 1
ATOM 505 C C . VAL A 1 68 ? -13.518 -2.986 30.811 1.00 96.44 68 VAL A C 1
ATOM 507 O O . VAL A 1 68 ? -12.726 -3.140 31.741 1.00 96.44 68 VAL A O 1
ATOM 510 N N . PHE A 1 69 ? -14.020 -1.806 30.463 1.00 96.56 69 PHE A N 1
ATOM 511 C CA . PHE A 1 69 ? -13.710 -0.559 31.148 1.00 96.56 69 PHE A CA 1
ATOM 512 C C . PHE A 1 69 ? -14.983 -0.015 31.774 1.00 96.56 69 PHE A C 1
ATOM 514 O O . PHE A 1 69 ? -16.006 0.102 31.096 1.00 96.56 69 PHE A O 1
ATOM 521 N N . ILE A 1 70 ? -14.915 0.334 33.054 1.00 95.50 70 ILE A N 1
ATOM 522 C CA . ILE A 1 70 ? -16.055 0.830 33.818 1.00 95.50 70 ILE A CA 1
ATOM 523 C C . ILE A 1 70 ? -15.705 2.228 34.303 1.00 95.50 70 ILE A C 1
ATOM 525 O O . ILE A 1 70 ? -14.742 2.416 35.046 1.00 95.50 70 ILE A O 1
ATOM 529 N N . LYS A 1 71 ? -16.484 3.206 33.841 1.00 94.44 71 LYS A N 1
ATOM 530 C CA . LYS A 1 71 ? -16.361 4.605 34.239 1.00 94.44 71 LYS A CA 1
ATOM 531 C C . LYS A 1 71 ? -17.510 4.989 35.155 1.00 94.44 71 LYS A C 1
ATOM 533 O O . LYS A 1 71 ? -18.676 4.866 34.764 1.00 94.44 71 LYS A O 1
ATOM 538 N N . HIS A 1 72 ? -17.190 5.509 36.328 1.00 92.88 72 HIS A N 1
ATOM 539 C CA . HIS A 1 72 ? -18.163 6.043 37.274 1.00 92.88 72 HIS A CA 1
ATOM 540 C C . HIS A 1 72 ? -18.656 7.429 36.856 1.00 92.88 72 HIS A C 1
ATOM 542 O O . HIS A 1 72 ? -17.992 8.168 36.126 1.00 92.88 72 HIS A O 1
ATOM 548 N N . ALA A 1 73 ? -19.843 7.807 37.333 1.00 91.00 73 ALA A N 1
ATOM 549 C CA . ALA A 1 73 ? -20.430 9.120 37.059 1.00 91.00 73 ALA A CA 1
ATOM 550 C C . ALA A 1 73 ? -19.588 10.301 37.580 1.00 91.00 73 ALA A C 1
ATOM 552 O O . ALA A 1 73 ? -19.744 11.416 37.083 1.00 91.00 73 ALA A O 1
ATOM 553 N N . ASP A 1 74 ? -18.711 10.071 38.560 1.00 89.69 74 ASP A N 1
ATOM 554 C CA . ASP A 1 74 ? -17.787 11.075 39.099 1.00 89.69 74 ASP A CA 1
ATOM 555 C C . ASP A 1 74 ? -16.511 11.265 38.256 1.00 89.69 74 ASP A C 1
ATOM 557 O O . ASP A 1 74 ? -15.701 12.139 38.562 1.00 89.69 74 ASP A O 1
ATOM 561 N N . GLY A 1 75 ? -16.352 10.484 37.182 1.00 87.19 75 GLY A N 1
ATOM 562 C CA . GLY A 1 75 ? -15.203 10.533 36.281 1.00 87.19 75 GLY A CA 1
ATOM 563 C C . GLY A 1 75 ? -14.112 9.509 36.591 1.00 87.19 75 GLY A C 1
ATOM 564 O O . GLY A 1 75 ? -13.209 9.341 35.776 1.00 87.19 75 GLY A O 1
ATOM 565 N N . THR A 1 76 ? -14.185 8.804 37.722 1.00 90.62 76 THR A N 1
ATOM 566 C CA . THR A 1 76 ? -13.187 7.791 38.085 1.00 90.62 76 THR A CA 1
ATOM 567 C C . THR A 1 76 ? -13.360 6.501 37.282 1.00 90.62 76 THR A C 1
ATOM 569 O O . THR A 1 76 ? -14.451 6.174 36.807 1.00 90.62 76 THR A O 1
ATOM 572 N N . TRP A 1 77 ? -12.258 5.773 37.111 1.00 91.94 77 TRP A N 1
ATOM 573 C CA . TRP A 1 77 ? -12.210 4.506 36.388 1.00 91.94 77 TRP A CA 1
ATOM 574 C C . TRP A 1 77 ? -11.902 3.361 37.345 1.00 91.94 77 TRP A C 1
ATOM 576 O O . TRP A 1 77 ? -11.049 3.503 38.221 1.00 91.94 77 TRP A O 1
ATOM 586 N N . GLU A 1 78 ? -12.552 2.223 37.124 1.00 92.44 78 GLU A N 1
ATOM 587 C CA . GLU A 1 78 ? -12.059 0.945 37.636 1.00 92.44 78 GLU A CA 1
ATOM 588 C C . GLU A 1 78 ? -10.810 0.502 36.864 1.00 92.44 78 GLU A C 1
ATOM 590 O O . GLU A 1 78 ? -10.603 0.883 35.705 1.00 92.44 78 GLU A O 1
ATOM 595 N N . GLU A 1 79 ? -9.996 -0.355 37.483 1.00 90.19 79 GLU A N 1
ATOM 596 C CA . GLU A 1 79 ? -8.924 -1.041 36.761 1.00 90.19 79 GLU A CA 1
ATOM 597 C C . GLU A 1 79 ? -9.515 -1.867 35.600 1.00 90.19 79 GLU A C 1
ATOM 599 O O . GLU A 1 79 ? -10.502 -2.584 35.803 1.00 90.19 79 GLU A O 1
ATOM 604 N N . PRO A 1 80 ? -8.939 -1.805 34.380 1.00 92.56 80 PRO A N 1
ATOM 605 C CA . PRO A 1 80 ? -9.465 -2.553 33.244 1.00 92.56 80 PRO A CA 1
ATOM 606 C C . PRO A 1 80 ? -9.523 -4.056 33.528 1.00 92.56 80 PRO A C 1
ATOM 608 O O . PRO A 1 80 ? -8.536 -4.667 33.949 1.00 92.56 80 PRO A O 1
ATOM 611 N N . ILE A 1 81 ? -10.668 -4.669 33.242 1.00 93.62 81 ILE A N 1
ATOM 612 C CA . ILE A 1 81 ? -10.887 -6.101 33.458 1.00 93.62 81 ILE A CA 1
ATOM 613 C C . ILE A 1 81 ? -10.490 -6.848 32.189 1.00 93.62 81 ILE A C 1
ATOM 615 O O . ILE A 1 81 ? -11.027 -6.576 31.116 1.00 93.62 81 ILE A O 1
ATOM 619 N N . TYR A 1 82 ? -9.568 -7.804 32.310 1.00 90.69 82 TYR A N 1
ATOM 620 C CA . TYR A 1 82 ? -9.061 -8.596 31.188 1.00 90.69 82 TYR A CA 1
ATOM 621 C C . TYR A 1 82 ? -9.692 -9.983 31.181 1.00 90.69 82 TYR A C 1
ATOM 623 O O . TYR A 1 82 ? -9.475 -10.787 32.088 1.00 90.69 82 TYR A O 1
ATOM 631 N N . LEU A 1 83 ? -10.434 -10.265 30.119 1.00 91.06 83 LEU A N 1
ATOM 632 C CA . LEU A 1 83 ? -11.122 -11.523 29.884 1.00 91.06 83 LEU A CA 1
ATOM 633 C C . LEU A 1 83 ? -10.411 -12.295 28.771 1.00 91.06 83 LEU A C 1
ATOM 635 O O . LEU A 1 83 ? -9.916 -11.713 27.800 1.00 91.06 83 LEU A O 1
ATOM 639 N N . TRP A 1 84 ? -10.383 -13.613 28.926 1.00 88.00 84 TRP A N 1
ATOM 640 C CA . TRP A 1 84 ? -9.709 -14.566 28.047 1.00 88.00 84 TRP A CA 1
ATOM 641 C C . TRP A 1 84 ? -10.707 -15.631 27.594 1.00 88.00 84 TRP A C 1
ATOM 643 O O . TRP A 1 84 ? -11.794 -15.725 28.158 1.00 88.00 84 TRP A O 1
ATOM 653 N N . ASP A 1 85 ? -10.326 -16.434 26.599 1.00 81.56 85 ASP A N 1
ATOM 654 C CA . ASP A 1 85 ? -11.132 -17.555 26.095 1.00 81.56 85 ASP A CA 1
ATOM 655 C C . ASP A 1 85 ? -12.550 -17.133 25.672 1.00 81.56 85 ASP A C 1
ATOM 657 O O . ASP A 1 85 ? -13.550 -17.786 25.974 1.00 81.56 85 ASP A O 1
ATOM 661 N N . ILE A 1 86 ? -12.636 -16.006 24.961 1.00 85.69 86 ILE A N 1
ATOM 662 C CA . ILE A 1 86 ? -13.906 -15.461 24.485 1.00 85.69 86 ILE A CA 1
ATOM 663 C C . ILE A 1 86 ? -14.521 -16.423 23.463 1.00 85.69 86 ILE A C 1
ATOM 665 O O . ILE A 1 86 ? -13.930 -16.723 22.429 1.00 85.69 86 ILE A O 1
ATOM 669 N N . THR A 1 87 ? -15.722 -16.916 23.767 1.00 76.19 87 THR A N 1
ATOM 670 C CA . THR A 1 87 ? -16.432 -17.922 22.955 1.00 76.19 87 THR A CA 1
ATOM 671 C C . THR A 1 87 ? -17.486 -17.325 22.022 1.00 76.19 87 THR A C 1
ATOM 673 O O . THR A 1 87 ? -18.043 -18.046 21.196 1.00 76.19 87 THR A O 1
ATOM 676 N N . GLY A 1 88 ? -17.745 -16.020 22.128 1.00 81.44 88 GLY A N 1
ATOM 677 C CA . GLY A 1 88 ? -18.716 -15.292 21.316 1.00 81.44 88 GLY A CA 1
ATOM 678 C C . GLY A 1 88 ? -19.485 -14.252 22.127 1.00 81.44 88 GLY A C 1
ATOM 679 O O . GLY A 1 88 ? -19.124 -13.944 23.264 1.00 81.44 88 GLY A O 1
ATOM 680 N N . SER A 1 89 ? -20.545 -13.717 21.524 1.00 85.00 89 SER A N 1
ATOM 681 C CA . SER A 1 89 ? -21.499 -12.811 22.165 1.00 85.00 89 SER A CA 1
ATOM 682 C C . SER A 1 89 ? -22.887 -13.467 22.257 1.00 85.00 89 SER A C 1
ATOM 684 O O . SER A 1 89 ? -23.263 -14.173 21.317 1.00 85.00 89 SER A O 1
ATOM 686 N N . PRO A 1 90 ? -23.671 -13.253 23.335 1.00 90.50 90 PRO A N 1
ATOM 687 C CA . PRO A 1 90 ? -23.339 -12.489 24.542 1.00 90.50 90 PRO A CA 1
ATOM 688 C C . PRO A 1 90 ? -22.275 -13.171 25.414 1.00 90.50 90 PRO A C 1
ATOM 690 O O . PRO A 1 90 ? -22.123 -14.390 25.383 1.00 90.50 90 PRO A O 1
ATOM 693 N N . TYR A 1 91 ? -21.568 -12.378 26.224 1.00 91.19 91 TYR A N 1
ATOM 694 C CA . TYR A 1 91 ? -20.574 -12.864 27.186 1.00 91.19 91 TYR A CA 1
ATOM 695 C C . TYR A 1 91 ? -20.862 -12.312 28.586 1.00 91.19 91 TYR A C 1
ATOM 697 O O . TYR A 1 91 ? -20.974 -11.098 28.758 1.00 91.19 91 TYR A O 1
ATOM 705 N N . THR A 1 92 ? -20.971 -13.183 29.591 1.00 92.44 92 THR A N 1
ATOM 706 C CA . THR A 1 92 ? -21.274 -12.786 30.976 1.00 92.44 92 THR A CA 1
ATOM 707 C C . THR A 1 92 ? -20.008 -12.748 31.825 1.00 92.44 92 THR A C 1
ATOM 709 O O . THR A 1 92 ? -19.211 -13.684 31.823 1.00 92.44 92 THR A O 1
ATOM 712 N N . VAL A 1 93 ? -19.843 -11.653 32.562 1.00 91.00 93 VAL A N 1
ATOM 713 C CA . VAL A 1 93 ? -18.722 -11.388 33.466 1.00 91.00 93 VAL A CA 1
ATOM 714 C C . VAL A 1 93 ? -19.235 -11.363 34.899 1.00 91.00 93 VAL A C 1
ATOM 716 O O . VAL A 1 93 ? -20.258 -10.740 35.173 1.00 91.00 93 VAL A O 1
ATOM 719 N N . GLU A 1 94 ? -18.516 -12.011 35.808 1.00 91.00 94 GLU A N 1
ATOM 720 C CA . GLU A 1 94 ? -18.770 -11.940 37.247 1.00 91.00 94 GLU A CA 1
ATOM 721 C C . GLU A 1 94 ? -17.851 -10.885 37.881 1.00 91.00 94 GLU A C 1
ATOM 723 O O . GLU A 1 94 ? -16.639 -10.901 37.660 1.00 91.00 94 GLU A O 1
ATOM 728 N N . LEU A 1 95 ? -18.434 -9.962 38.645 1.00 89.75 95 LEU A N 1
ATOM 729 C CA . LEU A 1 95 ? -17.765 -8.842 39.311 1.00 89.75 95 LEU A CA 1
ATOM 730 C C . LEU A 1 95 ? -17.978 -8.933 40.828 1.00 89.75 95 LEU A C 1
ATOM 732 O O . LEU A 1 95 ? -19.014 -9.423 41.277 1.00 89.75 95 LEU A O 1
ATOM 736 N N . ASP A 1 96 ? -17.022 -8.433 41.609 1.00 86.31 96 ASP A N 1
ATOM 737 C CA . ASP A 1 96 ? -17.102 -8.412 43.076 1.00 86.31 96 ASP A CA 1
ATOM 738 C C . ASP A 1 96 ? -17.936 -7.208 43.554 1.00 86.31 96 ASP A C 1
ATOM 740 O O . ASP A 1 96 ? -17.444 -6.082 43.530 1.00 86.31 96 ASP A O 1
ATOM 744 N N . ASP A 1 97 ? -19.193 -7.462 43.944 1.00 82.44 97 ASP A N 1
ATOM 745 C CA . ASP A 1 97 ? -20.178 -6.526 44.532 1.00 82.44 97 ASP A CA 1
ATOM 746 C C . ASP A 1 97 ? -20.139 -5.080 43.988 1.00 82.44 97 ASP A C 1
ATOM 748 O O . ASP A 1 97 ? -20.164 -4.094 44.727 1.00 82.44 97 ASP A O 1
ATOM 752 N N . LEU A 1 98 ? -20.028 -4.939 42.663 1.00 85.12 98 LEU A N 1
ATOM 753 C CA . LEU A 1 98 ? -19.917 -3.637 42.009 1.00 85.12 98 LEU A CA 1
ATOM 754 C C . LEU A 1 98 ? -21.296 -3.148 41.554 1.00 85.12 98 LEU A C 1
ATOM 756 O O . LEU A 1 98 ? -21.949 -3.802 40.737 1.00 85.12 98 LEU A O 1
ATOM 760 N N . ASP A 1 99 ? -21.725 -1.977 42.033 1.00 87.12 99 ASP A N 1
ATOM 761 C CA . ASP A 1 99 ? -22.949 -1.322 41.557 1.00 87.12 99 ASP A CA 1
ATOM 762 C C . ASP A 1 99 ? -22.696 -0.589 40.232 1.00 87.12 99 ASP A C 1
ATOM 764 O O . ASP A 1 99 ? -21.967 0.402 40.162 1.00 87.12 99 ASP A O 1
ATOM 768 N N . LEU A 1 100 ? -23.353 -1.055 39.168 1.00 90.56 100 LEU A N 1
ATOM 769 C CA . LEU A 1 100 ? -23.215 -0.497 37.824 1.00 90.56 100 LEU A CA 1
ATOM 770 C C . LEU A 1 100 ? -24.288 0.545 37.463 1.00 90.56 100 LEU A C 1
ATOM 772 O O . LEU A 1 100 ? -24.277 1.060 36.340 1.00 90.56 100 LEU A O 1
ATOM 776 N N . THR A 1 101 ? -25.205 0.898 38.371 1.00 88.56 101 THR A N 1
ATOM 777 C CA . THR A 1 101 ? -26.359 1.774 38.069 1.00 88.56 101 THR A CA 1
ATOM 778 C C . THR A 1 101 ? -25.971 3.176 37.597 1.00 88.56 101 THR A C 1
ATOM 780 O O . THR A 1 101 ? -26.674 3.762 36.770 1.00 88.56 101 THR A O 1
ATOM 783 N N . GLN A 1 102 ? -24.865 3.724 38.103 1.00 90.88 102 GLN A N 1
ATOM 784 C CA . GLN A 1 102 ? -24.337 5.045 37.739 1.00 90.88 102 GLN A CA 1
ATOM 785 C C . GLN A 1 102 ? -23.003 4.942 36.992 1.00 90.88 102 GLN A C 1
ATOM 787 O O . GLN A 1 102 ? -22.127 5.792 37.146 1.00 90.88 102 GLN A O 1
ATOM 792 N N . THR A 1 103 ? -22.856 3.911 36.159 1.00 94.69 103 THR A N 1
ATOM 793 C CA . THR A 1 103 ? -21.632 3.674 35.387 1.00 94.69 103 THR A CA 1
ATOM 794 C C . THR A 1 103 ? -21.870 3.742 33.882 1.00 94.69 103 THR A C 1
ATOM 796 O O . THR A 1 103 ? -22.996 3.643 33.382 1.00 94.69 103 THR A O 1
ATOM 799 N N . THR A 1 104 ? -20.785 3.940 33.141 1.00 96.12 104 THR A N 1
ATOM 800 C CA . THR A 1 104 ? -20.724 3.749 31.692 1.00 96.12 104 THR A CA 1
ATOM 801 C C . THR A 1 104 ? -19.670 2.693 31.395 1.00 96.12 104 THR A C 1
ATOM 803 O O . THR A 1 104 ? -18.529 2.821 31.833 1.00 96.12 104 THR A O 1
ATOM 806 N N . VAL A 1 105 ? -20.054 1.664 30.645 1.00 96.62 105 VAL A N 1
ATOM 807 C CA . VAL A 1 105 ? -19.187 0.544 30.273 1.00 96.62 105 VAL A CA 1
ATOM 808 C C . VAL A 1 105 ? -18.684 0.726 28.845 1.00 96.62 105 VAL A C 1
ATOM 810 O O . VAL A 1 105 ? -19.454 1.115 27.965 1.00 96.62 105 VAL A O 1
ATOM 813 N N . TYR A 1 106 ? -17.412 0.414 28.615 1.00 96.56 106 TYR A N 1
ATOM 814 C CA . TYR A 1 106 ? -16.775 0.341 27.299 1.00 96.56 106 TYR A CA 1
ATOM 815 C C . TYR A 1 106 ? -16.127 -1.028 27.128 1.00 96.56 106 TYR A C 1
ATOM 817 O O . TYR A 1 106 ? -15.750 -1.677 28.107 1.00 96.56 106 TYR A O 1
ATOM 825 N N . VAL A 1 107 ? -15.980 -1.452 25.876 1.00 96.31 107 VAL A N 1
ATOM 826 C CA . VAL A 1 107 ? -15.409 -2.753 25.532 1.00 96.31 107 VAL A CA 1
ATOM 827 C C . VAL A 1 107 ? -14.354 -2.585 24.443 1.00 96.31 107 VAL A C 1
ATOM 829 O O . VAL A 1 107 ? -14.613 -2.004 23.388 1.00 96.31 107 VAL A O 1
ATOM 832 N N . GLY A 1 108 ? -13.165 -3.119 24.709 1.00 94.94 108 GLY A N 1
ATOM 833 C CA . GLY A 1 108 ? -12.091 -3.312 23.739 1.00 94.94 108 GLY A CA 1
ATOM 834 C C . GLY A 1 108 ? -11.835 -4.795 23.507 1.00 94.94 108 GLY A C 1
ATOM 835 O O . GLY A 1 108 ? -12.104 -5.613 24.382 1.00 94.94 108 GLY A O 1
ATOM 836 N N . ALA A 1 109 ? -11.310 -5.150 22.340 1.00 92.62 109 ALA A N 1
ATOM 837 C CA . ALA A 1 109 ? -10.908 -6.512 22.023 1.00 92.62 109 ALA A CA 1
ATOM 838 C C . ALA A 1 109 ? -9.444 -6.561 21.595 1.00 92.62 109 ALA A C 1
ATOM 840 O O . ALA A 1 109 ? -8.945 -5.678 20.887 1.00 92.62 109 ALA A O 1
ATOM 841 N N . ASN A 1 110 ? -8.770 -7.635 22.000 1.00 89.94 110 ASN A N 1
ATOM 842 C CA . ASN A 1 110 ? -7.378 -7.930 21.680 1.00 89.94 110 ASN A CA 1
ATOM 843 C C . ASN A 1 110 ? -6.377 -6.842 22.111 1.00 89.94 110 ASN A C 1
ATOM 845 O O . ASN A 1 110 ? -5.239 -6.871 21.653 1.00 89.94 110 ASN A O 1
ATOM 849 N N . LEU A 1 111 ? -6.736 -5.868 22.951 1.00 89.38 111 LEU A N 1
ATOM 850 C CA . LEU A 1 111 ? -5.840 -4.761 23.297 1.00 89.38 111 LEU A CA 1
ATOM 851 C C . LEU A 1 111 ? -4.628 -5.237 24.105 1.00 89.38 111 LEU A C 1
ATOM 853 O O . LEU A 1 111 ? -4.710 -6.163 24.914 1.00 89.38 111 LEU A O 1
ATOM 857 N N . THR A 1 112 ? -3.498 -4.551 23.933 1.00 87.00 112 THR A N 1
ATOM 858 C CA . THR A 1 112 ? -2.384 -4.669 24.880 1.00 87.00 112 THR A CA 1
ATOM 859 C C . THR A 1 112 ? -2.701 -3.909 26.168 1.00 87.00 112 THR A C 1
ATOM 861 O O . THR A 1 112 ? -3.535 -3.002 26.187 1.00 87.00 112 THR A O 1
ATOM 864 N N . MET A 1 113 ? -1.984 -4.224 27.250 1.00 86.00 113 MET A N 1
ATOM 865 C CA . MET A 1 113 ? -2.112 -3.467 28.501 1.00 86.00 113 MET A CA 1
ATOM 866 C C . MET A 1 113 ? -1.797 -1.979 28.302 1.00 86.00 113 MET A C 1
ATOM 868 O O . MET A 1 113 ? -2.495 -1.131 28.842 1.00 86.00 113 MET A O 1
ATOM 872 N N . ALA A 1 114 ? -0.788 -1.648 27.488 1.00 86.81 114 ALA A N 1
ATOM 873 C CA . ALA A 1 114 ? -0.431 -0.260 27.196 1.00 86.81 114 ALA A CA 1
ATOM 874 C C . ALA A 1 114 ? -1.549 0.485 26.444 1.00 86.81 114 ALA A C 1
ATOM 876 O O . ALA A 1 114 ? -1.817 1.644 26.739 1.00 86.81 114 ALA A O 1
ATOM 877 N N . GLN A 1 115 ? -2.237 -0.192 25.521 1.00 89.38 115 GLN A N 1
ATOM 878 C CA . GLN A 1 115 ? -3.386 0.365 24.800 1.00 89.38 115 GLN A CA 1
ATOM 879 C C . GLN A 1 115 ? -4.582 0.586 25.728 1.00 89.38 115 GLN A C 1
ATOM 881 O O . GLN A 1 115 ? -5.170 1.662 25.728 1.00 89.38 115 GLN A O 1
ATOM 886 N N . ALA A 1 116 ? -4.911 -0.396 26.568 1.00 90.69 116 ALA A N 1
ATOM 887 C CA . ALA A 1 116 ? -5.974 -0.252 27.560 1.00 90.69 116 ALA A CA 1
ATOM 888 C C . ALA A 1 116 ? -5.693 0.907 28.536 1.00 90.69 116 ALA A C 1
ATOM 890 O O . ALA A 1 116 ? -6.588 1.689 28.849 1.00 90.69 116 ALA A O 1
ATOM 891 N N . GLN A 1 117 ? -4.438 1.058 28.964 1.00 87.81 117 GLN A N 1
ATOM 892 C CA . GLN A 1 117 ? -4.008 2.156 29.830 1.00 87.81 117 GLN A CA 1
ATOM 893 C C . GLN A 1 117 ? -4.062 3.520 29.126 1.00 87.81 117 GLN A C 1
ATOM 895 O O . GLN A 1 117 ? -4.491 4.499 29.730 1.00 87.81 117 GLN A O 1
ATOM 900 N N . ALA A 1 118 ? -3.699 3.593 27.841 1.00 88.69 118 ALA A N 1
ATOM 901 C CA . ALA A 1 118 ? -3.833 4.825 27.064 1.00 88.69 118 ALA A CA 1
ATOM 902 C C . ALA A 1 118 ? -5.298 5.295 26.982 1.00 88.69 118 ALA A C 1
ATOM 904 O O . ALA A 1 118 ? -5.562 6.483 27.128 1.00 88.69 118 ALA A O 1
ATOM 905 N N . PHE A 1 119 ? -6.258 4.372 26.832 1.00 90.81 119 PHE A N 1
ATOM 906 C CA . PHE A 1 119 ? -7.683 4.718 26.801 1.00 90.81 119 PHE A CA 1
ATOM 907 C C . PHE A 1 119 ? -8.183 5.339 28.115 1.00 90.81 119 PHE A C 1
ATOM 909 O O . PHE A 1 119 ? -8.831 6.381 28.084 1.00 90.81 119 PHE A O 1
ATOM 916 N N . ILE A 1 120 ? -7.868 4.755 29.277 1.00 88.56 120 ILE A N 1
ATOM 917 C CA . ILE A 1 120 ? -8.335 5.319 30.561 1.00 88.56 120 ILE A CA 1
ATOM 918 C C . ILE A 1 120 ? -7.681 6.673 30.888 1.00 88.56 120 ILE A C 1
ATOM 920 O O . ILE A 1 120 ? -8.233 7.462 31.650 1.00 88.56 120 ILE A O 1
ATOM 924 N N . GLN A 1 121 ? -6.520 6.963 30.290 1.00 82.25 121 GLN A N 1
ATOM 925 C CA . GLN A 1 121 ? -5.812 8.241 30.417 1.00 82.25 121 GLN A CA 1
ATOM 926 C C . GLN A 1 121 ? -6.305 9.303 29.416 1.00 82.25 121 GLN A C 1
ATOM 928 O O . GLN A 1 121 ? -5.958 10.477 29.563 1.00 82.25 121 GLN A O 1
ATOM 933 N N . GLN A 1 122 ? -7.144 8.925 28.440 1.00 70.06 122 GLN A N 1
ATOM 934 C CA . GLN A 1 122 ? -7.592 9.754 27.310 1.00 70.06 122 GLN A CA 1
ATOM 935 C C . GLN A 1 122 ? -8.378 11.026 27.709 1.00 70.06 122 GLN A C 1
ATOM 937 O O . GLN A 1 122 ? -8.637 11.874 26.865 1.00 70.06 122 GLN A O 1
ATOM 942 N N . GLU A 1 123 ? -8.730 11.207 28.988 1.00 57.94 123 GLU A N 1
ATOM 943 C CA . GLU A 1 123 ? -9.375 12.435 29.502 1.00 57.94 123 GLU A CA 1
ATOM 944 C C . GLU A 1 123 ? -8.415 13.619 29.706 1.00 57.94 123 GLU A C 1
ATOM 946 O O . GLU A 1 123 ? -8.832 14.709 30.095 1.00 57.94 123 GLU A O 1
ATOM 951 N N . THR A 1 124 ? -7.124 13.404 29.464 1.00 53.41 124 THR A N 1
ATOM 952 C CA . THR A 1 124 ? -6.131 14.470 29.308 1.00 53.41 124 THR A CA 1
ATOM 953 C C . THR A 1 124 ? -5.985 14.782 27.820 1.00 53.41 124 THR A C 1
ATOM 955 O O . THR A 1 124 ? -5.893 13.846 27.029 1.00 53.41 124 THR A O 1
ATOM 958 N N . ASP A 1 125 ? -5.945 16.064 27.434 1.00 47.94 125 ASP A N 1
ATOM 959 C CA . ASP A 1 125 ? -5.988 16.529 26.029 1.00 47.94 125 ASP A CA 1
ATOM 960 C C . ASP A 1 125 ? -4.885 15.946 25.096 1.00 47.94 125 ASP A C 1
ATOM 962 O O . ASP A 1 125 ? -4.957 16.129 23.886 1.00 47.94 125 ASP A O 1
ATOM 966 N N . ASP A 1 126 ? -3.913 15.186 25.626 1.00 53.56 126 ASP A N 1
ATOM 967 C CA . ASP A 1 126 ? -2.760 14.603 24.915 1.00 53.56 126 ASP A CA 1
ATOM 968 C C . ASP A 1 126 ? -2.691 13.054 24.922 1.00 53.56 126 ASP A C 1
ATOM 970 O O . ASP A 1 126 ? -1.726 12.468 24.423 1.00 53.56 126 ASP A O 1
ATOM 974 N N . ALA A 1 127 ? -3.659 12.335 25.501 1.00 68.69 127 ALA A N 1
ATOM 975 C CA . ALA A 1 127 ? -3.514 10.894 25.767 1.00 68.69 127 ALA A CA 1
ATOM 976 C C . ALA A 1 127 ? -3.880 9.980 24.575 1.00 68.69 127 ALA A C 1
ATOM 978 O O . ALA A 1 127 ? -4.726 9.085 24.652 1.00 68.69 127 ALA A O 1
ATOM 979 N N . ALA A 1 128 ? -3.198 10.190 23.450 1.00 83.00 128 ALA A N 1
ATOM 980 C CA . ALA A 1 128 ? -3.156 9.242 22.343 1.00 83.00 128 ALA A CA 1
ATOM 981 C C . ALA A 1 128 ? -2.172 8.095 22.629 1.00 83.00 128 ALA A C 1
ATOM 983 O O . ALA A 1 128 ? -1.119 8.278 23.246 1.00 83.00 128 ALA A O 1
ATOM 984 N N . TYR A 1 129 ? -2.476 6.897 22.131 1.00 87.06 129 TYR A N 1
ATOM 985 C CA . TYR A 1 129 ? -1.529 5.789 22.169 1.00 87.06 129 TYR A CA 1
ATOM 986 C C . TYR A 1 129 ? -0.428 6.024 21.135 1.00 87.06 129 TYR A C 1
ATOM 988 O O . TYR A 1 129 ? -0.719 6.161 19.949 1.00 87.06 129 TYR A O 1
ATOM 996 N N . THR A 1 130 ? 0.827 6.051 21.584 1.00 85.81 130 THR A N 1
ATOM 997 C CA . THR A 1 130 ? 2.006 6.137 20.711 1.00 85.81 130 THR A CA 1
ATOM 998 C C . THR A 1 130 ? 2.503 4.735 20.383 1.00 85.81 130 THR A C 1
ATOM 1000 O O . THR A 1 130 ? 2.706 3.926 21.293 1.00 85.81 130 THR A O 1
ATOM 1003 N N . PHE A 1 131 ? 2.718 4.454 19.098 1.00 81.25 131 PHE A N 1
ATOM 1004 C CA . PHE A 1 131 ? 3.238 3.167 18.657 1.00 81.25 131 PHE A CA 1
ATOM 1005 C C . PHE A 1 131 ? 4.681 2.956 19.132 1.00 81.25 131 PHE A C 1
ATOM 1007 O O . PHE A 1 131 ? 5.505 3.872 19.160 1.00 81.25 131 PHE A O 1
ATOM 1014 N N . THR A 1 132 ? 4.978 1.726 19.535 1.00 72.81 132 THR A N 1
ATOM 1015 C CA . THR A 1 132 ? 6.236 1.321 20.167 1.00 72.81 132 THR A CA 1
ATOM 1016 C C . THR A 1 132 ? 7.360 1.081 19.163 1.00 72.81 132 THR A C 1
ATOM 1018 O O . THR A 1 132 ? 8.532 1.238 19.509 1.00 72.81 132 THR A O 1
ATOM 1021 N N . ASN A 1 133 ? 7.011 0.763 17.915 1.00 66.50 133 ASN A N 1
ATOM 1022 C CA . ASN A 1 133 ? 7.953 0.577 16.818 1.00 66.50 133 ASN A CA 1
ATOM 1023 C C . ASN A 1 133 ? 8.128 1.864 16.003 1.00 66.50 133 ASN A C 1
ATOM 1025 O O . ASN A 1 133 ? 7.226 2.687 15.895 1.00 66.50 133 ASN A O 1
ATOM 1029 N N . ASN A 1 134 ? 9.311 2.045 15.420 1.00 59.81 134 ASN A N 1
ATOM 1030 C CA . ASN A 1 134 ? 9.688 3.227 14.634 1.00 59.81 134 ASN A CA 1
ATOM 1031 C C . ASN A 1 134 ? 9.907 2.922 13.139 1.00 59.81 134 ASN A C 1
ATOM 1033 O O . ASN A 1 134 ? 10.474 3.744 12.425 1.00 59.81 134 ASN A O 1
ATOM 1037 N N . VAL A 1 135 ? 9.491 1.740 12.674 1.00 56.94 135 VAL A N 1
ATOM 1038 C CA . VAL A 1 135 ? 9.674 1.249 11.294 1.00 56.94 135 VAL A CA 1
ATOM 1039 C C . VAL A 1 135 ? 8.325 0.813 10.709 1.00 56.94 135 VAL A C 1
ATOM 1041 O O . VAL A 1 135 ? 7.332 0.836 11.421 1.00 56.94 135 VAL A O 1
ATOM 1044 N N . PHE A 1 136 ? 8.260 0.343 9.459 1.00 54.97 136 PHE A N 1
ATOM 1045 C CA . PHE A 1 136 ? 7.045 -0.206 8.820 1.00 54.97 136 PHE A CA 1
ATOM 1046 C C . PHE A 1 136 ? 6.295 -1.274 9.662 1.00 54.97 136 PHE A C 1
ATOM 1048 O O . PHE A 1 136 ? 5.104 -1.508 9.471 1.00 54.97 136 PHE A O 1
ATOM 1055 N N . ASP A 1 137 ? 6.965 -1.858 10.662 1.00 55.31 137 ASP A N 1
ATOM 1056 C CA . ASP A 1 137 ? 6.387 -2.673 11.738 1.00 55.31 137 ASP A CA 1
ATOM 1057 C C . ASP A 1 137 ? 5.435 -1.907 12.690 1.00 55.31 137 ASP A C 1
ATOM 1059 O O . ASP A 1 137 ? 4.892 -2.512 13.610 1.00 55.31 137 ASP A O 1
ATOM 1063 N N . LEU A 1 138 ? 5.167 -0.609 12.494 1.00 53.62 138 LEU A N 1
ATOM 1064 C CA . LEU A 1 138 ? 4.165 0.185 13.242 1.00 53.62 138 LEU A CA 1
ATOM 1065 C C . LEU A 1 138 ? 2.792 -0.495 13.308 1.00 53.62 138 LEU A C 1
ATOM 1067 O O . LEU A 1 138 ? 2.067 -0.418 14.293 1.00 53.62 138 LEU A O 1
ATOM 1071 N N . VAL A 1 139 ? 2.472 -1.225 12.251 1.00 59.38 139 VAL A N 1
ATOM 1072 C CA . VAL A 1 139 ? 1.241 -1.985 12.064 1.00 59.38 139 VAL A CA 1
ATOM 1073 C C . VAL A 1 139 ? 1.120 -3.171 13.036 1.00 59.38 139 VAL A C 1
ATOM 1075 O O . VAL A 1 139 ? 0.004 -3.589 13.367 1.00 59.38 139 VAL A O 1
ATOM 1078 N N . THR A 1 140 ? 2.251 -3.680 13.542 1.00 61.00 140 THR A N 1
ATOM 1079 C CA . THR A 1 140 ? 2.304 -4.817 14.480 1.00 61.00 140 THR A CA 1
ATOM 1080 C C . THR A 1 140 ? 1.733 -4.484 15.859 1.00 61.00 140 THR A C 1
ATOM 1082 O O . THR A 1 140 ? 1.253 -5.372 16.570 1.00 61.00 140 THR A O 1
ATOM 1085 N N . ASP A 1 141 ? 1.695 -3.197 16.222 1.00 72.56 141 ASP A N 1
ATOM 1086 C CA . ASP A 1 141 ? 1.101 -2.751 17.480 1.00 72.56 141 ASP A CA 1
ATOM 1087 C C . ASP A 1 141 ? -0.413 -2.967 17.500 1.00 72.56 141 ASP A C 1
ATOM 1089 O O . ASP A 1 141 ? -0.977 -3.240 18.561 1.00 72.56 141 ASP A O 1
ATOM 1093 N N . LEU A 1 142 ? -1.085 -2.873 16.349 1.00 78.56 142 LEU A N 1
ATOM 1094 C CA . LEU A 1 142 ? -2.546 -2.947 16.241 1.00 78.56 142 LEU A CA 1
ATOM 1095 C C . LEU A 1 142 ? -3.058 -4.212 15.544 1.00 78.56 142 LEU A C 1
ATOM 1097 O O . LEU A 1 142 ? -4.217 -4.577 15.735 1.00 78.56 142 LEU A O 1
ATOM 1101 N N . SER A 1 143 ? -2.233 -4.903 14.763 1.00 75.06 143 SER A N 1
ATOM 1102 C CA . SER A 1 143 ? -2.622 -6.086 13.982 1.00 75.06 143 SER A CA 1
ATOM 1103 C C . SER A 1 143 ? -1.456 -7.074 13.869 1.00 75.06 143 SER A C 1
ATOM 1105 O O . SER A 1 143 ? -0.311 -6.645 13.968 1.00 75.06 143 SER A O 1
ATOM 1107 N N . PRO A 1 144 ? -1.691 -8.390 13.698 1.00 64.19 144 PRO A N 1
ATOM 1108 C CA . PRO A 1 144 ? -0.603 -9.309 13.370 1.00 64.19 144 PRO A CA 1
ATOM 1109 C C . PRO A 1 144 ? 0.039 -8.915 12.032 1.00 64.19 144 PRO A C 1
ATOM 1111 O O . PRO A 1 144 ? -0.628 -8.352 11.166 1.00 64.19 144 PRO A O 1
ATOM 1114 N N . TYR A 1 145 ? 1.336 -9.204 11.902 1.00 61.41 145 TYR A N 1
ATOM 1115 C CA . TYR A 1 145 ? 2.217 -8.846 10.784 1.00 61.41 145 TYR A CA 1
ATOM 1116 C C . TYR A 1 145 ? 1.542 -8.718 9.402 1.00 61.41 145 TYR A C 1
ATOM 1118 O O . TYR A 1 145 ? 0.853 -9.622 8.940 1.00 61.41 145 TYR A O 1
ATOM 1126 N N . SER A 1 146 ? 1.874 -7.641 8.681 1.00 53.12 146 SER A N 1
ATOM 1127 C CA . SER A 1 146 ? 1.627 -7.486 7.237 1.00 53.12 146 SER A CA 1
ATOM 1128 C C . SER A 1 146 ? 2.705 -8.164 6.366 1.00 53.12 146 SER A C 1
ATOM 1130 O O . SER A 1 146 ? 2.792 -7.899 5.163 1.00 53.12 146 SER A O 1
ATOM 1132 N N . THR A 1 147 ? 3.594 -8.978 6.957 1.00 42.25 147 THR A N 1
ATOM 1133 C CA . THR A 1 147 ? 4.761 -9.595 6.301 1.00 42.25 147 THR A CA 1
ATOM 1134 C C . THR A 1 147 ? 4.811 -11.106 6.575 1.00 42.25 147 THR A C 1
ATOM 1136 O O . THR A 1 147 ? 4.512 -11.546 7.680 1.00 42.25 147 THR A O 1
ATOM 1139 N N . GLU A 1 148 ? 5.162 -11.918 5.571 1.00 37.41 148 GLU A N 1
ATOM 1140 C CA . GLU A 1 148 ? 5.116 -13.399 5.587 1.00 37.41 148 GLU A CA 1
ATOM 1141 C C . GLU A 1 148 ? 6.056 -14.094 6.601 1.00 37.41 148 GLU A C 1
ATOM 1143 O O . GLU A 1 148 ? 6.205 -15.315 6.570 1.00 37.41 148 GLU A O 1
ATOM 1148 N N . ASN A 1 149 ? 6.710 -13.369 7.512 1.00 39.72 149 ASN A N 1
ATOM 1149 C CA . ASN A 1 149 ? 7.666 -13.969 8.439 1.00 39.72 149 ASN A CA 1
ATOM 1150 C C . ASN A 1 149 ? 6.967 -14.413 9.738 1.00 39.72 149 ASN A C 1
ATOM 1152 O O . ASN A 1 149 ? 6.878 -13.674 10.717 1.00 39.72 149 ASN A O 1
ATOM 1156 N N . SER A 1 150 ? 6.468 -15.650 9.733 1.00 42.00 150 SER A N 1
ATOM 1157 C CA . SER A 1 150 ? 5.675 -16.298 10.794 1.00 42.00 150 SER A CA 1
ATOM 1158 C C . SER A 1 150 ? 6.386 -16.521 12.139 1.00 42.00 150 SER A C 1
ATOM 1160 O O . SER A 1 150 ? 5.786 -17.074 13.063 1.00 42.00 150 SER A O 1
ATOM 1162 N N . ASP A 1 151 ? 7.652 -16.123 12.263 1.00 41.84 151 ASP A N 1
ATOM 1163 C CA . ASP A 1 151 ? 8.530 -16.565 13.353 1.00 41.84 151 ASP A CA 1
ATOM 1164 C C . ASP A 1 151 ? 8.676 -15.545 14.497 1.00 41.84 151 ASP A C 1
ATOM 1166 O O . ASP A 1 151 ? 9.339 -15.823 15.501 1.00 41.84 151 ASP A O 1
ATOM 1170 N N . LEU A 1 152 ? 8.025 -14.379 14.406 1.00 43.59 152 LEU A N 1
ATOM 1171 C CA . LEU A 1 152 ? 8.038 -13.372 15.469 1.00 43.59 152 LEU A CA 1
ATOM 1172 C C . LEU A 1 152 ? 6.865 -13.571 16.440 1.00 43.59 152 LEU A C 1
ATOM 1174 O O . LEU A 1 152 ? 5.687 -13.559 16.088 1.00 43.59 152 LEU A O 1
ATOM 1178 N N . THR A 1 153 ? 7.206 -13.781 17.711 1.00 42.94 153 THR A N 1
ATOM 1179 C CA . THR A 1 153 ? 6.257 -13.970 18.813 1.00 42.94 153 THR A CA 1
ATOM 1180 C C . THR A 1 153 ? 5.767 -12.613 19.320 1.00 42.94 153 THR A C 1
ATOM 1182 O O . THR A 1 153 ? 6.312 -12.045 20.258 1.00 42.94 153 THR A O 1
ATOM 1185 N N . GLY A 1 154 ? 4.721 -12.077 18.694 1.00 50.81 154 GLY A N 1
ATOM 1186 C CA . GLY A 1 154 ? 4.081 -10.827 19.108 1.00 50.81 154 GLY A CA 1
ATOM 1187 C C . GLY A 1 154 ? 2.757 -10.643 18.376 1.00 50.81 154 GLY A C 1
ATOM 1188 O O . GLY A 1 154 ? 2.738 -10.732 17.160 1.00 50.81 154 GLY A O 1
ATOM 1189 N N . ARG A 1 155 ? 1.666 -10.474 19.141 1.00 60.19 155 ARG A N 1
ATOM 1190 C CA . ARG A 1 155 ? 0.268 -10.200 18.735 1.00 60.19 155 ARG A CA 1
ATOM 1191 C C . ARG A 1 155 ? -0.282 -10.984 17.522 1.00 60.19 155 ARG A C 1
ATOM 1193 O O . ARG A 1 155 ? 0.081 -10.747 16.383 1.00 60.19 155 ARG A O 1
ATOM 1200 N N . ARG A 1 156 ? -1.275 -11.855 17.755 1.00 61.59 156 ARG A N 1
ATOM 1201 C CA . ARG A 1 156 ? -1.915 -12.678 16.700 1.00 61.59 156 ARG A CA 1
ATOM 1202 C C . ARG A 1 156 ? -3.244 -12.140 16.148 1.00 61.59 156 ARG A C 1
ATOM 1204 O O . ARG A 1 156 ? -3.765 -12.724 15.206 1.00 61.59 156 ARG A O 1
ATOM 1211 N N . HIS A 1 157 ? -3.802 -11.068 16.723 1.00 79.44 157 HIS A N 1
ATOM 1212 C CA . HIS A 1 157 ? -5.167 -10.609 16.420 1.00 79.44 157 HIS A CA 1
ATOM 1213 C C . HIS A 1 157 ? -5.298 -9.080 16.399 1.00 79.44 157 HIS A C 1
ATOM 1215 O O . HIS A 1 157 ? -4.532 -8.366 17.057 1.00 79.44 157 HIS A O 1
ATOM 1221 N N . ILE A 1 158 ? -6.270 -8.579 15.635 1.00 85.44 158 ILE A N 1
ATOM 1222 C CA . ILE A 1 158 ? -6.479 -7.145 15.396 1.00 85.44 158 ILE A CA 1
ATOM 1223 C C . ILE A 1 158 ? -7.115 -6.489 16.625 1.00 85.44 158 ILE A C 1
ATOM 1225 O O . ILE A 1 158 ? -8.068 -7.022 17.191 1.00 85.44 158 ILE A O 1
ATOM 1229 N N . ALA A 1 159 ? -6.570 -5.346 17.048 1.00 90.56 159 ALA A N 1
ATOM 1230 C CA . ALA A 1 159 ? -7.156 -4.486 18.072 1.00 90.56 159 ALA A CA 1
ATOM 1231 C C . ALA A 1 159 ? -8.513 -3.979 17.601 1.00 90.56 159 ALA A C 1
ATOM 1233 O O . ALA A 1 159 ? -8.616 -3.443 16.494 1.00 90.56 159 ALA A O 1
ATOM 1234 N N . MET A 1 160 ? -9.525 -4.069 18.457 1.00 92.06 160 MET A N 1
ATOM 1235 C CA . MET A 1 160 ? -10.827 -3.463 18.192 1.00 92.06 160 MET A CA 1
ATOM 1236 C C . MET A 1 160 ? -11.317 -2.690 19.411 1.00 92.06 160 MET A C 1
ATOM 1238 O O . MET A 1 160 ? -10.939 -3.000 20.543 1.00 92.06 160 MET A O 1
ATOM 1242 N N . PHE A 1 161 ? -12.163 -1.690 19.193 1.00 94.62 161 PHE A N 1
ATOM 1243 C CA . PHE A 1 161 ? -12.766 -0.924 20.279 1.00 94.62 161 PHE A CA 1
ATOM 1244 C C . PHE A 1 161 ? -14.185 -0.487 19.953 1.00 94.62 161 PHE A C 1
ATOM 1246 O O . PHE A 1 161 ? -14.528 -0.275 18.789 1.00 94.62 161 PHE A O 1
ATOM 1253 N N . CYS A 1 162 ? -15.014 -0.349 20.987 1.00 92.19 162 CYS A N 1
ATOM 1254 C CA . CYS A 1 162 ? -16.374 0.134 20.829 1.00 92.19 162 CYS A CA 1
ATOM 1255 C C . CYS A 1 162 ? -16.420 1.605 20.394 1.00 92.19 162 CYS A C 1
ATOM 1257 O O . CYS A 1 162 ? -15.598 2.419 20.808 1.00 92.19 162 CYS A O 1
ATOM 1259 N N . THR A 1 163 ? -17.435 1.980 19.622 1.00 85.12 163 THR A N 1
ATOM 1260 C CA . THR A 1 163 ? -17.624 3.368 19.157 1.00 85.12 163 THR A CA 1
ATOM 1261 C C . THR A 1 163 ? -18.252 4.302 20.192 1.00 85.12 163 THR A C 1
ATOM 1263 O O . THR A 1 163 ? -18.280 5.514 19.992 1.00 85.12 163 THR A O 1
ATOM 1266 N N . LYS A 1 164 ? -18.785 3.763 21.294 1.00 89.00 164 LYS A N 1
ATOM 1267 C CA . LYS A 1 164 ? -19.373 4.534 22.397 1.00 89.00 164 LYS A CA 1
ATOM 1268 C C . LYS A 1 164 ? -19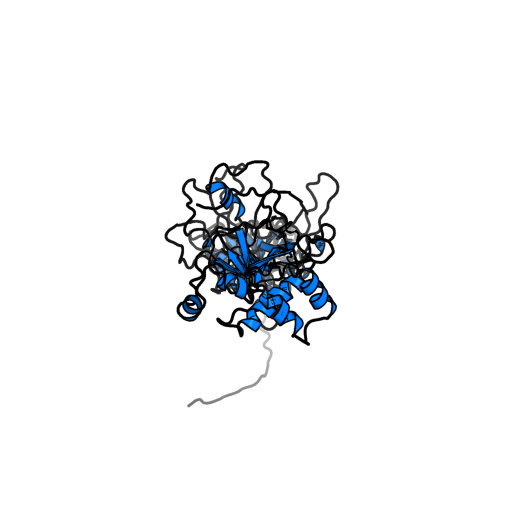.491 3.700 23.667 1.00 89.00 164 LYS A C 1
ATOM 1270 O O . LYS A 1 164 ? -19.651 2.481 23.605 1.00 89.00 164 LYS A O 1
ATOM 1275 N N . GLY A 1 165 ? -19.527 4.386 24.804 1.00 92.31 165 GLY A N 1
ATOM 1276 C CA . GLY A 1 165 ? -19.879 3.786 26.085 1.00 92.31 165 GLY A CA 1
ATOM 1277 C C . GLY A 1 165 ? -21.378 3.507 26.206 1.00 92.31 165 GLY A C 1
ATOM 1278 O O . GLY A 1 165 ? -22.213 4.214 25.632 1.00 92.31 165 GLY A O 1
ATOM 1279 N N . ILE A 1 166 ? -21.731 2.480 26.974 1.00 94.81 166 ILE A N 1
ATOM 1280 C CA . ILE A 1 166 ? -23.112 2.050 27.199 1.00 94.81 166 ILE A CA 1
ATOM 1281 C C . ILE A 1 166 ? -23.390 1.998 28.698 1.00 94.81 166 ILE A C 1
ATOM 1283 O O . ILE A 1 166 ? -22.624 1.423 29.464 1.00 94.81 166 ILE A O 1
ATOM 1287 N N . LYS A 1 167 ? -24.518 2.580 29.117 1.00 95.38 167 LYS A N 1
ATOM 1288 C CA . LYS A 1 167 ? -25.014 2.449 30.491 1.00 95.38 167 LYS A CA 1
ATOM 1289 C C . LYS A 1 167 ? -25.684 1.082 30.665 1.00 95.38 167 LYS A C 1
ATOM 1291 O O . LYS A 1 167 ? -26.638 0.811 29.924 1.00 95.38 167 LYS A O 1
ATOM 1296 N N . PRO A 1 168 ? -25.220 0.232 31.596 1.00 93.38 168 PRO A N 1
ATOM 1297 C CA . PRO A 1 168 ? -25.852 -1.054 31.861 1.00 93.38 168 PRO A CA 1
ATOM 1298 C C . PRO A 1 168 ? -27.281 -0.880 32.388 1.00 93.38 168 PRO A C 1
ATOM 1300 O O . PRO A 1 168 ? -27.610 0.119 33.030 1.00 93.38 168 PRO A O 1
ATOM 1303 N N . LYS A 1 169 ? -28.146 -1.855 32.109 1.00 91.56 169 LYS A N 1
ATOM 1304 C CA . LYS A 1 169 ? -29.526 -1.907 32.606 1.00 91.56 169 LYS A CA 1
ATOM 1305 C C . LYS A 1 169 ? -29.706 -3.140 33.473 1.00 91.56 169 LYS A C 1
ATOM 1307 O O . LYS A 1 169 ? -29.271 -4.210 33.072 1.00 91.56 169 LYS A O 1
ATOM 1312 N N . VAL A 1 170 ? -30.383 -2.988 34.606 1.00 88.94 170 VAL A N 1
ATOM 1313 C CA . VAL A 1 170 ? -30.765 -4.120 35.456 1.00 88.94 170 VAL A CA 1
ATOM 1314 C C . VAL A 1 170 ? -31.817 -4.957 34.725 1.00 88.94 170 VAL A C 1
ATOM 1316 O O . VAL A 1 170 ? -32.791 -4.393 34.217 1.00 88.94 170 VAL A O 1
ATOM 1319 N N . THR A 1 171 ? -31.602 -6.268 34.629 1.00 76.88 171 THR A N 1
ATOM 1320 C CA . THR A 1 171 ? -32.478 -7.188 33.880 1.00 76.88 171 THR A CA 1
ATOM 1321 C C . THR A 1 171 ? -33.507 -7.887 34.759 1.00 76.88 171 THR A C 1
ATOM 1323 O O . THR A 1 171 ? -34.657 -7.989 34.341 1.00 76.88 171 THR A O 1
ATOM 1326 N N . GLU A 1 172 ? -33.151 -8.269 35.987 1.00 64.38 172 GLU A N 1
ATOM 1327 C CA . GLU A 1 172 ? -34.082 -8.807 36.982 1.00 64.38 172 GLU A CA 1
ATOM 1328 C C . GLU A 1 172 ? -33.684 -8.335 38.390 1.00 64.38 172 GLU A C 1
ATOM 1330 O O . GLU A 1 172 ? -32.526 -8.415 38.790 1.00 64.38 172 GLU A O 1
ATOM 1335 N N . THR A 1 173 ? -34.656 -7.832 39.150 1.00 52.88 173 THR A N 1
ATOM 1336 C CA . THR A 1 173 ? -34.628 -7.852 40.618 1.00 52.88 173 THR A CA 1
ATOM 1337 C C . THR A 1 173 ? -35.603 -8.944 41.014 1.00 52.88 173 THR A C 1
ATOM 1339 O O . THR A 1 173 ? -36.802 -8.782 40.774 1.00 52.88 173 THR A O 1
ATOM 1342 N N . SER A 1 174 ? -35.123 -10.067 41.540 1.00 49.03 174 SER A N 1
ATOM 1343 C CA . SER A 1 174 ? -36.013 -11.090 42.084 1.00 49.03 174 SER A CA 1
ATOM 1344 C C . SER A 1 174 ? -36.902 -10.457 43.169 1.00 49.03 174 SER A C 1
ATOM 1346 O O . SER A 1 174 ? -36.435 -9.713 44.030 1.00 49.03 174 SER A O 1
ATOM 1348 N N . GLU A 1 175 ? -38.216 -10.692 43.093 1.00 51.28 175 GLU A N 1
ATOM 1349 C CA . GLU A 1 175 ? -39.159 -10.343 44.172 1.00 51.28 175 GLU A CA 1
ATOM 1350 C C . GLU A 1 175 ? -39.091 -11.357 45.334 1.00 51.28 175 GLU A C 1
ATOM 1352 O O . GLU A 1 175 ? -39.723 -11.153 46.370 1.00 51.28 175 GLU A O 1
ATOM 1357 N N . ASP A 1 176 ? -38.314 -12.433 45.168 1.00 52.34 176 ASP A N 1
ATOM 1358 C CA . ASP A 1 176 ? -38.080 -13.468 46.169 1.00 52.34 176 ASP A CA 1
ATOM 1359 C C . ASP A 1 176 ? -36.820 -13.147 46.990 1.00 52.34 176 ASP A C 1
ATOM 1361 O O . ASP A 1 176 ? -35.746 -12.918 46.443 1.00 52.34 176 ASP A O 1
ATOM 1365 N N . GLU A 1 177 ? -36.950 -13.163 48.321 1.00 51.06 177 GLU A N 1
ATOM 1366 C CA . GLU A 1 177 ? -35.919 -12.834 49.327 1.00 51.06 177 GLU A CA 1
ATOM 1367 C C . GLU A 1 177 ? -34.715 -13.816 49.378 1.00 51.06 177 GLU A C 1
ATOM 1369 O O . GLU A 1 177 ? -34.033 -13.910 50.403 1.00 51.06 177 GLU A O 1
ATOM 1374 N N . GLU A 1 178 ? -34.430 -14.566 48.307 1.00 53.50 178 GLU A N 1
ATOM 1375 C CA . GLU A 1 178 ? -33.220 -15.389 48.189 1.00 53.50 178 GLU A CA 1
ATOM 1376 C C . GLU A 1 178 ? -32.101 -14.629 47.464 1.00 53.50 178 GLU A C 1
ATOM 1378 O O . GLU A 1 178 ? -32.324 -13.916 46.490 1.00 53.50 178 GLU A O 1
ATOM 1383 N N . ALA A 1 179 ? -30.875 -14.780 47.976 1.00 58.03 179 ALA A N 1
ATOM 1384 C CA . ALA A 1 179 ? -29.679 -14.036 47.588 1.00 58.03 179 ALA A CA 1
ATOM 1385 C C . ALA A 1 179 ? -29.213 -14.331 46.146 1.00 58.03 179 ALA A C 1
ATOM 1387 O O . ALA A 1 179 ? -28.248 -15.065 45.934 1.00 58.03 179 ALA A O 1
ATOM 1388 N N . THR A 1 180 ? -29.892 -13.759 45.154 1.00 64.56 180 THR A N 1
ATOM 1389 C CA . THR A 1 180 ? -29.497 -13.810 43.740 1.00 64.56 180 THR A CA 1
ATOM 1390 C C . THR A 1 180 ? -28.545 -12.656 43.394 1.00 64.56 180 THR A C 1
ATOM 1392 O O . THR A 1 180 ? -28.817 -11.530 43.818 1.00 64.56 180 THR A O 1
ATOM 1395 N N . PRO A 1 181 ? -2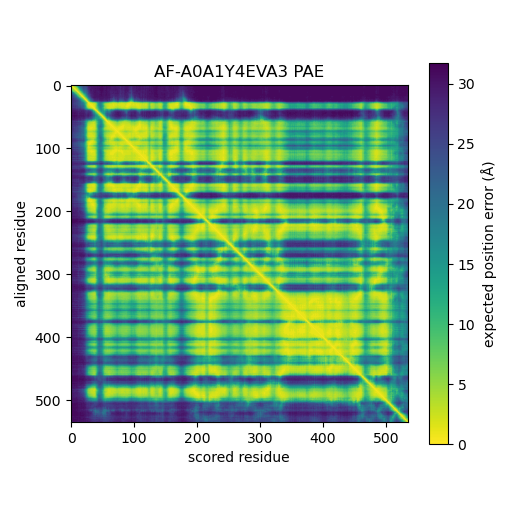7.464 -12.896 42.621 1.00 73.75 181 PRO A N 1
ATOM 1396 C CA . PRO A 1 181 ? -26.614 -11.835 42.075 1.00 73.75 181 PRO A CA 1
ATOM 1397 C C . PRO A 1 181 ? -27.437 -10.758 41.361 1.00 73.75 181 PRO A C 1
ATOM 1399 O O . PRO A 1 181 ? -28.408 -11.081 40.675 1.00 73.75 181 PRO A O 1
ATOM 1402 N N . ILE A 1 182 ? -27.038 -9.487 41.465 1.00 83.62 182 ILE A N 1
ATOM 1403 C CA . ILE A 1 182 ? -27.661 -8.428 40.660 1.00 83.62 182 ILE A CA 1
ATOM 1404 C C . ILE A 1 182 ? -27.186 -8.588 39.214 1.00 83.62 182 ILE A C 1
ATOM 1406 O O . ILE A 1 182 ? -25.982 -8.594 38.947 1.00 83.62 182 ILE A O 1
ATOM 1410 N N . GLU A 1 183 ? -28.127 -8.693 38.277 1.00 89.88 183 GLU A N 1
ATOM 1411 C CA . GLU A 1 183 ? -27.821 -8.844 36.856 1.00 89.88 183 GLU A CA 1
ATOM 1412 C C . GLU A 1 183 ? -27.976 -7.532 36.091 1.00 89.88 183 GLU A C 1
ATOM 1414 O O . GLU A 1 183 ? -29.042 -6.908 36.080 1.00 89.88 183 GLU A O 1
ATOM 1419 N N . TYR A 1 184 ? -26.919 -7.157 35.377 1.00 93.31 184 TYR A N 1
ATOM 1420 C CA . TYR A 1 184 ? -26.908 -6.059 34.427 1.00 93.31 184 TYR A CA 1
ATOM 1421 C C . TYR A 1 184 ? -26.678 -6.583 33.012 1.00 93.31 184 TYR A C 1
ATOM 1423 O O . TYR A 1 184 ? -25.879 -7.488 32.772 1.00 93.31 184 TYR A O 1
ATOM 1431 N N . THR A 1 185 ? -27.311 -5.942 32.038 1.00 93.12 185 THR A N 1
ATOM 1432 C CA . THR A 1 185 ? -27.057 -6.159 30.616 1.00 93.12 185 THR A CA 1
ATOM 1433 C C . THR A 1 185 ? -26.695 -4.849 29.930 1.00 93.12 185 THR A C 1
ATOM 1435 O O . THR A 1 185 ? -27.277 -3.794 30.211 1.00 93.12 185 THR A O 1
ATOM 1438 N N . THR A 1 186 ? -25.732 -4.888 29.015 1.00 92.88 186 THR A N 1
ATOM 1439 C CA . THR A 1 186 ? -25.460 -3.761 28.117 1.00 92.88 186 THR A CA 1
ATOM 1440 C C . THR A 1 186 ? -26.289 -3.890 26.842 1.00 92.88 186 THR A C 1
ATOM 1442 O O . THR A 1 186 ? -26.609 -4.987 26.388 1.00 92.88 186 THR A O 1
ATOM 1445 N N . GLY A 1 187 ? -26.599 -2.759 26.205 1.00 86.31 187 GLY A N 1
ATOM 1446 C CA . GLY A 1 187 ? -26.923 -2.767 24.774 1.00 86.31 187 GLY A CA 1
ATOM 1447 C C . GLY A 1 187 ? -25.742 -3.275 23.925 1.00 86.31 187 GLY A C 1
ATOM 1448 O O . GLY A 1 187 ? -24.652 -3.483 24.468 1.00 86.31 187 GLY A O 1
ATOM 1449 N N . PRO A 1 188 ? -25.935 -3.464 22.607 1.00 89.50 188 PRO A N 1
ATOM 1450 C CA . PRO A 1 188 ? -24.885 -3.971 21.731 1.00 89.50 188 PRO A CA 1
ATOM 1451 C C . PRO A 1 188 ? -23.753 -2.948 21.567 1.00 89.50 188 PRO A C 1
ATOM 1453 O O . PRO A 1 188 ? -23.996 -1.790 21.213 1.00 89.50 188 PRO A O 1
ATOM 1456 N N . PHE A 1 189 ? -22.519 -3.382 21.810 1.00 92.12 189 PHE A N 1
ATOM 1457 C CA . PHE A 1 189 ? -21.306 -2.675 21.416 1.00 92.12 189 PHE A CA 1
ATOM 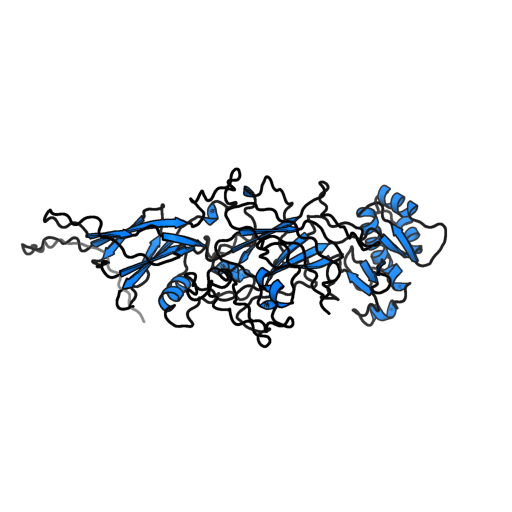1458 C C . PHE A 1 189 ? -20.949 -3.016 19.968 1.00 92.12 189 PHE A C 1
ATOM 1460 O O . PHE A 1 189 ? -20.788 -4.185 19.633 1.00 92.12 189 PHE A O 1
ATOM 1467 N N . ASN A 1 190 ? -20.747 -1.994 19.139 1.00 88.12 190 ASN A N 1
ATOM 1468 C CA . ASN A 1 190 ? -20.175 -2.160 17.804 1.00 88.12 190 ASN A CA 1
ATOM 1469 C C . ASN A 1 190 ? -18.666 -1.948 17.898 1.00 88.12 190 ASN A C 1
ATOM 1471 O O . ASN A 1 190 ? -18.229 -0.846 18.249 1.00 88.12 190 ASN A O 1
ATOM 1475 N N . LEU A 1 191 ? -17.889 -2.996 17.637 1.00 89.06 191 LEU A N 1
ATOM 1476 C CA . LEU A 1 191 ? -16.432 -2.963 17.695 1.00 89.06 191 LEU A CA 1
ATOM 1477 C C . LEU A 1 191 ? -15.860 -2.600 16.320 1.00 89.06 191 LEU A C 1
ATOM 1479 O O . LEU A 1 191 ? -16.064 -3.331 15.352 1.00 89.06 191 LEU A O 1
ATOM 1483 N N . LYS A 1 192 ? -15.101 -1.503 16.243 1.00 87.50 192 LYS A N 1
ATOM 1484 C CA . LYS A 1 192 ? -14.299 -1.146 15.064 1.00 87.50 192 LYS A CA 1
ATOM 1485 C C . LYS A 1 192 ? -12.875 -1.645 15.233 1.00 87.50 192 LYS A C 1
ATOM 1487 O O . LYS A 1 192 ? -12.278 -1.435 16.291 1.00 87.50 192 LYS A O 1
ATOM 1492 N N . ARG A 1 193 ? -12.289 -2.218 14.178 1.00 87.50 193 ARG A N 1
ATOM 1493 C CA . ARG A 1 193 ? -10.832 -2.413 14.107 1.00 87.50 193 ARG A CA 1
ATOM 1494 C C . ARG A 1 193 ? -10.122 -1.071 14.216 1.00 87.50 193 ARG A C 1
ATOM 1496 O O . ARG A 1 193 ? -10.599 -0.075 13.683 1.00 87.50 193 ARG A O 1
ATOM 1503 N N . LEU A 1 194 ? -8.966 -1.056 14.874 1.00 89.12 194 LEU A N 1
ATOM 1504 C CA . LEU A 1 194 ? -8.125 0.143 15.006 1.00 89.12 194 LEU A CA 1
ATOM 1505 C C . LEU A 1 194 ? -7.246 0.400 13.772 1.00 89.12 194 LEU A C 1
ATOM 1507 O O . LEU A 1 194 ? -6.519 1.387 13.740 1.00 89.12 194 LEU A O 1
ATOM 1511 N N . VAL A 1 195 ? -7.304 -0.478 12.770 1.00 86.19 195 VAL A N 1
ATOM 1512 C CA . VAL A 1 195 ? -6.534 -0.385 11.523 1.00 86.19 195 VAL A CA 1
ATOM 1513 C C . VAL A 1 195 ? -7.457 -0.276 10.319 1.00 86.19 195 VAL A C 1
ATOM 1515 O O . VAL A 1 195 ? -8.581 -0.779 10.341 1.00 86.19 195 VAL A O 1
ATOM 1518 N N . ALA A 1 196 ? -6.951 0.337 9.261 1.00 82.31 196 ALA A N 1
ATOM 1519 C CA . ALA A 1 196 ? -7.402 0.149 7.893 1.00 82.31 196 ALA A CA 1
ATOM 1520 C C . ALA A 1 196 ? -6.567 -0.939 7.200 1.00 82.31 196 ALA A C 1
ATOM 1522 O O . ALA A 1 196 ? -5.497 -1.302 7.690 1.00 82.31 196 ALA A O 1
ATOM 1523 N N . LYS A 1 197 ? -7.022 -1.436 6.048 1.00 82.62 197 LYS A N 1
ATOM 1524 C CA . LYS A 1 197 ? -6.267 -2.326 5.148 1.00 82.62 197 LYS A CA 1
ATOM 1525 C C . LYS A 1 197 ? -6.191 -1.695 3.759 1.00 82.62 197 LYS A C 1
ATOM 1527 O O . LYS A 1 197 ? -7.166 -1.102 3.317 1.00 82.62 197 LYS A O 1
ATOM 1532 N N . ILE A 1 198 ? -5.054 -1.810 3.078 1.00 81.19 198 ILE A N 1
ATOM 1533 C CA . ILE A 1 198 ? -4.832 -1.277 1.726 1.00 81.19 198 ILE A CA 1
ATOM 1534 C C . ILE A 1 198 ? -4.279 -2.389 0.835 1.00 81.19 198 ILE A C 1
ATOM 1536 O O . ILE A 1 198 ? -3.228 -2.952 1.135 1.00 81.19 198 ILE A O 1
ATOM 1540 N N . LEU A 1 199 ? -4.949 -2.683 -0.276 1.00 83.00 199 LEU A N 1
ATOM 1541 C CA . LEU A 1 199 ? -4.477 -3.588 -1.323 1.00 83.00 199 LEU A CA 1
ATOM 1542 C C . LEU A 1 199 ? -4.355 -2.834 -2.641 1.00 83.00 199 LEU A C 1
ATOM 1544 O O . LEU A 1 199 ? -5.262 -2.105 -3.023 1.00 83.00 199 LEU A O 1
ATOM 1548 N N . VAL A 1 200 ? -3.272 -3.072 -3.379 1.00 82.44 200 VAL A N 1
ATOM 1549 C CA . VAL A 1 200 ? -3.143 -2.615 -4.765 1.00 82.44 200 VAL A CA 1
ATOM 1550 C C . VAL A 1 200 ? -3.265 -3.794 -5.720 1.00 82.44 200 VAL A C 1
ATOM 1552 O O . VAL A 1 200 ? -2.581 -4.812 -5.590 1.00 82.44 200 VAL A O 1
ATOM 1555 N N . THR A 1 201 ? -4.114 -3.616 -6.721 1.00 85.31 201 THR A N 1
ATOM 1556 C CA . THR A 1 201 ? -4.362 -4.544 -7.817 1.00 85.31 201 THR A CA 1
ATOM 1557 C C . THR A 1 201 ? -4.034 -3.885 -9.155 1.00 85.31 201 THR A C 1
ATOM 1559 O O . THR A 1 201 ? -3.946 -2.660 -9.250 1.00 85.31 201 THR A O 1
ATOM 1562 N N . CYS A 1 202 ? -3.840 -4.685 -10.200 1.00 85.44 202 CYS A N 1
ATOM 1563 C CA . CYS A 1 202 ? -3.637 -4.192 -11.558 1.00 85.44 202 CYS A CA 1
ATOM 1564 C C . CYS A 1 202 ? -4.622 -4.836 -12.528 1.00 85.44 202 CYS A C 1
ATOM 1566 O O . CYS A 1 202 ? -4.707 -6.065 -12.617 1.00 85.44 202 CYS A O 1
ATOM 1568 N N . LYS A 1 203 ? -5.271 -4.022 -13.359 1.00 85.00 203 LYS A N 1
ATOM 1569 C CA . LYS A 1 203 ? -5.920 -4.514 -14.573 1.00 85.00 203 LYS A CA 1
ATOM 1570 C C . LYS A 1 203 ? -4.871 -5.145 -15.483 1.00 85.00 203 LYS A C 1
ATOM 1572 O O . LYS A 1 203 ? -3.821 -4.553 -15.724 1.00 85.00 203 LYS A O 1
ATOM 1577 N N . THR A 1 204 ? -5.187 -6.315 -16.029 1.00 88.56 204 THR A N 1
ATOM 1578 C CA . THR A 1 204 ? -4.325 -6.992 -17.001 1.00 88.56 204 THR A CA 1
ATOM 1579 C C . THR A 1 204 ? -4.995 -7.099 -18.368 1.00 88.56 204 THR A C 1
ATOM 1581 O O . THR A 1 204 ? -6.220 -7.046 -18.484 1.00 88.56 204 THR A O 1
ATOM 1584 N N . ASP A 1 205 ? -4.189 -7.233 -19.417 1.00 85.50 205 ASP A N 1
ATOM 1585 C CA . ASP A 1 205 ? -4.627 -7.454 -20.801 1.00 85.50 205 ASP A CA 1
ATOM 1586 C C . ASP A 1 205 ? -4.949 -8.930 -21.125 1.00 85.50 205 ASP A C 1
ATOM 1588 O O . ASP A 1 205 ? -5.178 -9.276 -22.282 1.00 85.50 205 ASP A O 1
ATOM 1592 N N . GLY A 1 206 ? -4.946 -9.811 -20.118 1.00 83.06 206 GLY A N 1
ATOM 1593 C CA . GLY A 1 206 ? -5.096 -11.261 -20.277 1.00 83.06 206 GLY A CA 1
ATOM 1594 C C . GLY A 1 206 ? -3.794 -12.016 -20.584 1.00 83.06 206 GLY A C 1
ATOM 1595 O O . GLY A 1 206 ? -3.759 -13.231 -20.413 1.00 83.06 206 GLY A O 1
ATOM 1596 N N . ASN A 1 207 ? -2.710 -11.321 -20.947 1.00 88.06 207 ASN A N 1
ATOM 1597 C CA . ASN A 1 207 ? -1.371 -11.894 -21.157 1.00 88.06 207 ASN A CA 1
ATOM 1598 C C . ASN A 1 207 ? -0.418 -11.614 -19.978 1.00 88.06 207 ASN A C 1
ATOM 1600 O O . ASN A 1 207 ? 0.783 -11.865 -20.067 1.00 88.06 207 ASN A O 1
ATOM 1604 N N . GLY A 1 208 ? -0.948 -11.084 -18.871 1.00 91.56 208 GLY A N 1
ATOM 1605 C CA . GLY A 1 208 ? -0.176 -10.728 -17.679 1.00 91.56 208 GLY A CA 1
ATOM 1606 C C . GLY A 1 208 ? 0.484 -9.348 -17.743 1.00 91.56 208 GLY A C 1
ATOM 1607 O O . GLY A 1 208 ? 1.313 -9.039 -16.882 1.00 91.56 208 GLY A O 1
ATOM 1608 N N . TYR A 1 209 ? 0.124 -8.507 -18.719 1.00 92.75 209 TYR A N 1
ATOM 1609 C CA . TYR A 1 209 ? 0.620 -7.136 -18.823 1.00 92.75 209 TYR A CA 1
ATOM 1610 C C . TYR A 1 209 ? -0.394 -6.128 -18.304 1.00 92.75 209 TYR A C 1
ATOM 1612 O O . TYR A 1 209 ? -1.596 -6.254 -18.537 1.00 92.75 209 TYR A O 1
ATOM 1620 N N . VAL A 1 210 ? 0.107 -5.096 -17.631 1.00 89.44 210 VAL A N 1
ATOM 1621 C CA . VAL A 1 210 ? -0.682 -3.919 -17.278 1.00 89.44 210 VAL A CA 1
ATOM 1622 C C . VAL A 1 210 ? -0.715 -2.987 -18.490 1.00 89.44 210 VAL A C 1
ATOM 1624 O O . VAL A 1 210 ? 0.347 -2.700 -19.050 1.00 89.44 210 VAL A O 1
ATOM 1627 N N . PRO A 1 211 ? -1.894 -2.498 -18.915 1.00 85.81 211 PRO A N 1
ATOM 1628 C CA . PRO A 1 211 ? -1.993 -1.619 -20.071 1.00 85.81 211 PRO A CA 1
ATOM 1629 C C . PRO A 1 211 ? -1.096 -0.381 -19.960 1.00 85.81 211 PRO A C 1
ATOM 1631 O O . PRO A 1 211 ? -1.112 0.340 -18.960 1.00 85.81 211 PRO A O 1
ATOM 1634 N N . VAL A 1 212 ? -0.356 -0.099 -21.028 1.00 80.38 212 VAL A N 1
ATOM 1635 C CA . VAL A 1 212 ? 0.424 1.128 -21.198 1.00 80.38 212 VAL A CA 1
ATOM 1636 C C . VAL A 1 212 ? -0.225 1.920 -22.325 1.00 80.38 212 VAL A C 1
ATOM 1638 O O . VAL A 1 212 ? -0.336 1.424 -23.443 1.00 80.38 212 VAL A O 1
ATOM 1641 N N . SER A 1 213 ? -0.715 3.127 -22.046 1.00 69.19 213 SER A N 1
ATOM 1642 C CA . SER A 1 213 ? -1.298 3.961 -23.099 1.00 69.19 213 SER A CA 1
ATOM 1643 C C . SER A 1 213 ? -1.225 5.436 -22.746 1.00 69.19 213 SER A C 1
ATOM 1645 O O . SER A 1 213 ? -1.710 5.844 -21.687 1.00 69.19 213 SER A O 1
ATOM 1647 N N . ASN A 1 214 ? -0.740 6.250 -23.677 1.00 58.94 214 ASN A N 1
ATOM 1648 C CA . ASN A 1 214 ? -0.917 7.691 -23.637 1.00 58.94 214 ASN A CA 1
ATOM 1649 C C . ASN A 1 214 ? -1.687 8.124 -24.887 1.00 58.94 214 ASN A C 1
ATOM 1651 O O . ASN A 1 214 ? -1.174 8.006 -25.994 1.00 58.94 214 ASN A O 1
ATOM 1655 N N . LYS A 1 215 ? -2.915 8.638 -24.729 1.00 47.91 215 LYS A N 1
ATOM 1656 C CA . LYS A 1 215 ? -3.703 9.150 -25.869 1.00 47.91 215 LYS A CA 1
ATOM 1657 C C . LYS A 1 215 ? -3.022 10.338 -26.577 1.00 47.91 215 LYS A C 1
ATOM 1659 O O . LYS A 1 215 ? -3.404 10.643 -27.699 1.00 47.91 215 LYS A O 1
ATOM 1664 N N . ASN A 1 216 ? -2.031 10.972 -25.937 1.00 46.81 216 ASN A N 1
ATOM 1665 C CA . ASN A 1 216 ? -1.411 12.226 -26.367 1.00 46.81 216 ASN A CA 1
ATOM 1666 C C . ASN A 1 216 ? 0.130 12.170 -26.505 1.00 46.81 216 ASN A C 1
ATOM 1668 O O . ASN A 1 216 ? 0.720 13.196 -26.832 1.00 46.81 216 ASN A O 1
ATOM 1672 N N . ALA A 1 217 ? 0.803 11.035 -26.254 1.00 53.16 217 ALA A N 1
ATOM 1673 C CA . ALA A 1 217 ? 2.263 10.927 -26.402 1.00 53.16 217 ALA A CA 1
ATOM 1674 C C . ALA A 1 217 ? 2.637 9.830 -27.403 1.00 53.16 217 ALA A C 1
ATOM 1676 O O . ALA A 1 217 ? 2.510 8.646 -27.109 1.00 53.16 217 ALA A O 1
ATOM 1677 N N . GLU A 1 218 ? 3.147 10.250 -28.560 1.00 52.81 218 GLU A N 1
ATOM 1678 C CA . GLU A 1 218 ? 3.461 9.404 -29.722 1.00 52.81 218 GLU A CA 1
ATOM 1679 C C . GLU A 1 218 ? 4.596 8.381 -29.480 1.00 52.81 218 GLU A C 1
ATOM 1681 O O . GLU A 1 218 ? 4.824 7.524 -30.323 1.00 52.81 218 GLU A O 1
ATOM 1686 N N . ASN A 1 219 ? 5.277 8.413 -28.322 1.00 56.97 219 ASN A N 1
ATOM 1687 C CA . ASN A 1 219 ? 6.502 7.635 -28.073 1.00 56.97 219 ASN A CA 1
ATOM 1688 C C . ASN A 1 219 ? 6.471 6.738 -26.820 1.00 56.97 219 ASN A C 1
ATOM 1690 O O . ASN A 1 219 ? 7.473 6.085 -26.522 1.00 56.97 219 ASN A O 1
ATOM 1694 N N . PHE A 1 220 ? 5.374 6.706 -26.052 1.00 74.31 220 PHE A N 1
ATOM 1695 C CA . PHE A 1 220 ? 5.301 5.908 -24.819 1.00 74.31 220 PHE A CA 1
ATOM 1696 C C . PHE A 1 220 ? 4.585 4.574 -25.044 1.00 74.31 220 PHE A C 1
ATOM 1698 O O . PHE A 1 220 ? 3.468 4.346 -24.579 1.00 74.31 220 PHE A O 1
ATOM 1705 N N . GLU A 1 221 ? 5.270 3.694 -25.768 1.00 84.12 221 GLU A N 1
ATOM 1706 C CA . GLU A 1 221 ? 4.872 2.304 -25.973 1.00 84.12 221 GLU A CA 1
ATOM 1707 C C . GLU A 1 221 ? 5.893 1.362 -25.339 1.00 84.12 221 GLU A C 1
ATOM 1709 O O . GLU A 1 221 ? 7.102 1.612 -25.371 1.00 84.12 221 GLU A O 1
ATOM 1714 N N . GLY A 1 222 ? 5.410 0.266 -24.764 1.00 90.19 222 GLY A N 1
ATOM 1715 C CA . GLY A 1 222 ? 6.248 -0.709 -24.084 1.00 90.19 222 GLY A CA 1
ATOM 1716 C C . GLY A 1 222 ? 5.429 -1.671 -23.244 1.00 90.19 222 GLY A C 1
ATOM 1717 O O .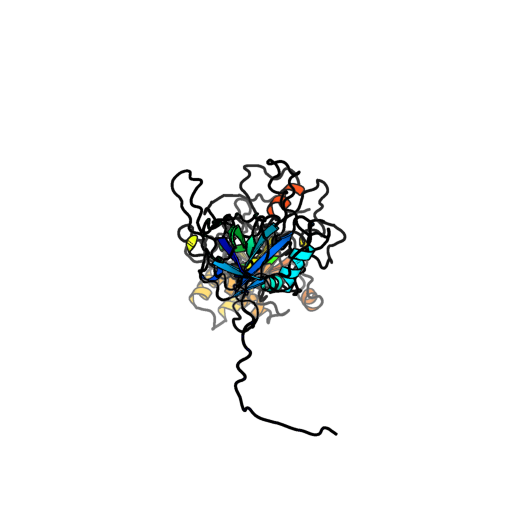 GLY A 1 222 ? 4.215 -1.791 -23.410 1.00 90.19 222 GLY A O 1
ATOM 1718 N N . TRP A 1 223 ? 6.113 -2.340 -22.325 1.00 93.69 223 TRP A N 1
ATOM 1719 C CA . TRP A 1 223 ? 5.539 -3.409 -21.518 1.00 93.69 223 TRP A CA 1
ATOM 1720 C C . TRP A 1 223 ? 5.785 -3.181 -20.033 1.00 93.69 223 TRP A C 1
ATOM 1722 O O . TRP A 1 223 ? 6.892 -2.825 -19.622 1.00 93.69 223 TRP A O 1
ATOM 1732 N N . ILE A 1 224 ? 4.749 -3.444 -19.238 1.00 92.38 224 ILE A N 1
ATOM 1733 C CA . ILE A 1 224 ? 4.811 -3.555 -17.780 1.00 92.38 224 ILE A CA 1
ATOM 1734 C C . ILE A 1 224 ? 4.129 -4.865 -17.414 1.00 92.38 224 ILE A C 1
ATOM 1736 O O . ILE A 1 224 ? 2.936 -5.036 -17.661 1.00 92.38 224 ILE A O 1
ATOM 1740 N N . ARG A 1 225 ? 4.880 -5.811 -16.851 1.00 95.00 225 ARG A N 1
ATOM 1741 C CA . ARG A 1 225 ? 4.314 -7.070 -16.351 1.00 95.00 225 ARG A CA 1
ATOM 1742 C C . ARG A 1 225 ? 3.625 -6.807 -15.023 1.00 95.00 225 ARG A C 1
ATOM 1744 O O . ARG A 1 225 ? 4.193 -6.116 -14.185 1.00 95.00 225 ARG A O 1
ATOM 1751 N N . GLN A 1 226 ? 2.460 -7.405 -14.789 1.00 93.06 226 GLN A N 1
ATOM 1752 C CA . GLN A 1 226 ? 1.773 -7.292 -13.498 1.00 93.06 226 GLN A CA 1
ATOM 1753 C C . GLN A 1 226 ? 2.652 -7.807 -12.343 1.00 93.06 226 GLN A C 1
ATOM 1755 O O . GLN A 1 226 ? 2.702 -7.182 -11.287 1.00 93.06 226 GLN A O 1
ATOM 1760 N N . SER A 1 227 ? 3.427 -8.871 -12.578 1.00 93.69 227 SER A N 1
ATOM 1761 C CA . SER A 1 227 ? 4.406 -9.405 -11.620 1.00 93.69 227 SER A CA 1
ATOM 1762 C C . SER A 1 227 ? 5.526 -8.425 -11.258 1.00 93.69 227 SER A C 1
ATOM 1764 O O . SER A 1 227 ? 6.147 -8.562 -10.207 1.00 93.69 227 SER A O 1
ATOM 1766 N N . ASP A 1 228 ? 5.787 -7.443 -12.124 1.00 93.19 228 ASP A N 1
ATOM 1767 C CA . ASP A 1 228 ? 6.817 -6.425 -11.938 1.00 93.19 228 ASP A CA 1
ATOM 1768 C C . ASP A 1 228 ? 6.214 -5.096 -11.433 1.00 93.19 228 ASP A C 1
ATOM 1770 O O . ASP A 1 228 ? 6.854 -4.048 -11.540 1.00 93.19 228 ASP A O 1
ATOM 1774 N N . VAL A 1 229 ? 4.990 -5.125 -10.887 1.00 90.38 229 VAL A N 1
ATOM 1775 C CA . VAL A 1 229 ? 4.370 -3.997 -10.179 1.00 90.38 229 VAL A CA 1
ATOM 1776 C C . VAL A 1 229 ? 4.278 -4.317 -8.693 1.00 90.38 229 VAL A C 1
ATOM 1778 O O . VAL A 1 229 ? 3.625 -5.282 -8.276 1.00 90.38 229 VAL A O 1
ATOM 1781 N N . LYS A 1 230 ? 4.920 -3.472 -7.889 1.00 89.25 230 LYS A N 1
ATOM 1782 C CA . LYS A 1 230 ? 4.950 -3.556 -6.431 1.00 89.25 230 LYS A CA 1
ATOM 1783 C C . LYS A 1 230 ? 4.457 -2.256 -5.804 1.00 89.25 230 LYS A C 1
ATOM 1785 O O . LYS A 1 230 ? 4.495 -1.208 -6.445 1.00 89.25 230 LYS A O 1
ATOM 1790 N N . TYR A 1 231 ? 4.040 -2.309 -4.545 1.00 85.38 231 TYR A N 1
ATOM 1791 C CA . TYR A 1 231 ? 3.577 -1.136 -3.814 1.00 85.38 231 TYR A CA 1
ATOM 1792 C C . TYR A 1 231 ? 3.973 -1.154 -2.340 1.00 85.38 231 TYR A C 1
ATOM 1794 O O . TYR A 1 231 ? 4.264 -2.208 -1.778 1.00 85.38 231 TYR A O 1
ATOM 1802 N N . LEU A 1 232 ? 3.944 0.015 -1.710 1.00 84.38 232 LEU A N 1
ATOM 1803 C CA . LEU A 1 232 ? 3.944 0.155 -0.256 1.00 84.38 232 LEU A CA 1
ATOM 1804 C C . LEU A 1 232 ? 3.079 1.339 0.171 1.00 84.38 232 LEU A C 1
ATOM 1806 O O . LEU A 1 232 ? 2.724 2.175 -0.658 1.00 84.38 232 LEU A O 1
ATOM 1810 N N . VAL A 1 233 ? 2.760 1.414 1.462 1.00 82.19 233 VAL A N 1
ATOM 1811 C CA . VAL A 1 233 ? 1.995 2.521 2.051 1.00 82.19 233 VAL A CA 1
ATOM 1812 C C . VAL A 1 233 ? 2.923 3.402 2.888 1.00 82.19 233 VAL A C 1
ATOM 1814 O O . VAL A 1 233 ? 3.616 2.907 3.772 1.00 82.19 233 VAL A O 1
ATOM 1817 N N . ASN A 1 234 ? 2.922 4.701 2.617 1.00 80.56 234 ASN A N 1
ATOM 1818 C CA . ASN A 1 234 ? 3.712 5.723 3.296 1.00 80.56 234 ASN A CA 1
ATOM 1819 C C . ASN A 1 234 ? 2.813 6.766 3.961 1.00 80.56 234 ASN A C 1
ATOM 1821 O O . ASN A 1 234 ? 1.611 6.804 3.708 1.00 80.56 234 ASN A O 1
ATOM 1825 N N . GLY A 1 235 ? 3.409 7.623 4.795 1.00 79.75 235 GLY A N 1
ATOM 1826 C CA . GLY A 1 235 ? 2.687 8.672 5.516 1.00 79.75 235 GLY A CA 1
ATOM 1827 C C . GLY A 1 235 ? 1.777 8.086 6.588 1.00 79.75 235 GLY A C 1
ATOM 1828 O O . GLY A 1 235 ? 0.584 8.382 6.632 1.00 79.75 235 GLY A O 1
ATOM 1829 N N . LEU A 1 236 ? 2.327 7.174 7.392 1.00 82.06 236 LEU A N 1
ATOM 1830 C CA . LEU A 1 236 ? 1.592 6.462 8.436 1.00 82.06 236 LEU A CA 1
ATOM 1831 C C . LEU A 1 236 ? 1.709 7.205 9.764 1.00 82.06 236 LEU A C 1
ATOM 1833 O O . LEU A 1 236 ? 2.816 7.548 10.179 1.00 82.06 236 LEU A O 1
ATOM 1837 N N . ASN A 1 237 ? 0.589 7.377 10.460 1.00 82.44 237 ASN A N 1
ATOM 1838 C CA . ASN A 1 237 ? 0.573 7.941 11.806 1.00 82.44 237 ASN A CA 1
ATOM 1839 C C . ASN A 1 237 ? 1.397 7.107 12.795 1.00 82.44 237 ASN A C 1
ATOM 1841 O O . ASN A 1 237 ? 1.409 5.875 12.733 1.00 82.44 237 ASN A O 1
ATOM 1845 N N . ARG A 1 238 ? 2.049 7.775 13.753 1.00 82.44 238 ARG A N 1
ATOM 1846 C CA . ARG A 1 238 ? 2.753 7.128 14.878 1.00 82.44 238 ARG A CA 1
ATOM 1847 C C . ARG A 1 238 ? 1.948 7.134 16.177 1.00 82.44 238 ARG A C 1
ATOM 1849 O O . ARG A 1 238 ? 2.365 6.518 17.160 1.00 82.44 238 ARG A O 1
ATOM 1856 N N . LYS A 1 239 ? 0.783 7.787 16.176 1.00 84.69 239 LYS A N 1
ATOM 1857 C CA . LYS A 1 239 ? -0.160 7.835 17.297 1.00 84.69 239 LYS A CA 1
ATOM 1858 C C . LYS A 1 239 ? -1.581 7.546 16.836 1.00 84.69 239 LYS A C 1
ATOM 1860 O O . LYS A 1 239 ? -1.954 7.899 15.724 1.00 84.69 239 LYS A O 1
ATOM 1865 N N . THR A 1 240 ? -2.392 6.964 17.713 1.00 86.94 240 THR A N 1
ATOM 1866 C CA . THR A 1 240 ? -3.832 6.778 17.494 1.00 86.94 240 THR A CA 1
ATOM 1867 C C . THR A 1 240 ? -4.600 6.936 18.796 1.00 86.94 240 THR A C 1
ATOM 1869 O O . THR A 1 240 ? -4.140 6.531 19.864 1.00 86.94 240 THR A O 1
ATOM 1872 N N . PHE A 1 241 ? -5.830 7.431 18.716 1.00 88.56 241 PHE A N 1
ATOM 1873 C CA . PHE A 1 241 ? -6.791 7.219 19.790 1.00 88.56 241 PHE A CA 1
ATOM 1874 C C . PHE A 1 241 ? -7.276 5.764 19.799 1.00 88.56 241 PHE A C 1
ATOM 1876 O O . PHE A 1 241 ? -7.457 5.151 18.741 1.00 88.56 241 PHE A O 1
ATOM 1883 N N . ILE A 1 242 ? -7.472 5.189 20.988 1.00 90.81 242 ILE A N 1
ATOM 1884 C CA . ILE A 1 242 ? -7.963 3.808 21.127 1.00 90.81 242 ILE A CA 1
ATOM 1885 C C . ILE A 1 242 ? -9.443 3.740 20.754 1.00 90.81 242 ILE A C 1
ATOM 1887 O O . ILE A 1 242 ? -9.827 2.957 19.886 1.00 90.81 242 ILE A O 1
ATOM 1891 N N . MET A 1 243 ? -10.247 4.628 21.339 1.00 89.88 243 MET A N 1
ATOM 1892 C CA . MET A 1 243 ? -11.608 4.902 20.892 1.00 89.88 243 MET A CA 1
ATOM 1893 C C . MET A 1 243 ? -11.584 6.032 19.860 1.00 89.88 243 MET A C 1
ATOM 1895 O O . MET A 1 243 ? -10.997 7.081 20.126 1.00 89.88 243 MET A O 1
ATOM 1899 N N . GLN A 1 244 ? -12.213 5.820 18.699 1.00 85.19 244 GLN A N 1
ATOM 1900 C CA . GLN A 1 244 ? -12.324 6.839 17.650 1.00 85.19 244 GLN A CA 1
ATOM 1901 C C . GLN A 1 244 ? -13.007 8.093 18.216 1.00 85.19 244 GLN A C 1
ATOM 1903 O O . GLN A 1 244 ? -14.060 7.997 18.848 1.00 85.19 244 GLN A O 1
ATOM 1908 N N . GLN A 1 245 ? -12.392 9.253 18.002 1.00 81.50 245 GLN A N 1
ATOM 1909 C CA . GLN A 1 245 ? -12.895 10.540 18.472 1.00 81.50 245 GLN A CA 1
ATOM 1910 C C . GLN A 1 245 ? -13.595 11.264 17.325 1.00 81.50 245 GLN A C 1
ATOM 1912 O O . GLN A 1 245 ? -13.086 11.282 16.207 1.00 81.50 245 GLN A O 1
ATOM 1917 N N . ILE A 1 246 ? -14.761 11.851 17.601 1.00 76.62 246 ILE A N 1
ATOM 1918 C CA . ILE A 1 246 ? -15.564 12.570 16.607 1.00 76.62 246 ILE A CA 1
ATOM 1919 C C . ILE A 1 246 ? -15.819 13.998 17.093 1.00 76.62 246 ILE A C 1
ATOM 1921 O O . ILE A 1 246 ? -16.359 14.204 18.179 1.00 76.62 246 ILE A O 1
ATOM 1925 N N . ASN A 1 247 ? -15.482 14.988 16.272 1.00 71.44 247 ASN A N 1
ATOM 1926 C CA . ASN A 1 247 ? -15.822 16.383 16.482 1.00 71.44 247 ASN A CA 1
ATOM 1927 C C . ASN A 1 247 ? -17.283 16.641 16.076 1.00 71.44 247 ASN A C 1
ATOM 1929 O O . ASN A 1 247 ? -17.616 16.766 14.897 1.00 71.44 247 ASN A O 1
ATOM 1933 N N . SER A 1 248 ? -18.155 16.750 17.080 1.00 65.06 248 SER A N 1
ATOM 1934 C CA . SER A 1 248 ? -19.590 17.009 16.912 1.00 65.06 248 SER A CA 1
ATOM 1935 C C . SER A 1 248 ? -19.940 18.412 16.403 1.00 65.06 248 SER A C 1
ATOM 1937 O O . SER A 1 248 ? -21.106 18.666 16.104 1.00 65.06 248 SER A O 1
ATOM 1939 N N . GLU A 1 249 ? -18.976 19.333 16.327 1.00 63.69 249 GLU A N 1
ATOM 1940 C CA . GLU A 1 249 ? -19.194 20.705 15.845 1.00 63.69 249 GLU A CA 1
ATOM 1941 C C . GLU A 1 249 ? -19.045 20.834 14.319 1.00 63.69 249 GLU A C 1
ATOM 1943 O O . GLU A 1 249 ? -19.441 21.846 13.736 1.00 63.69 249 GLU A O 1
ATOM 1948 N N . VAL A 1 250 ? -18.517 19.801 13.653 1.00 60.81 250 VAL A N 1
ATOM 1949 C CA . VAL A 1 250 ? -18.376 19.757 12.194 1.00 60.81 250 VAL A CA 1
ATOM 1950 C C . VAL A 1 250 ? -19.731 19.426 11.561 1.00 60.81 250 VAL A C 1
ATOM 1952 O O . VAL A 1 250 ? -20.375 18.437 11.907 1.00 60.81 250 VAL A O 1
ATOM 1955 N N . SER A 1 251 ? -20.191 20.269 10.630 1.00 54.66 251 SER A N 1
ATOM 1956 C CA . SER A 1 251 ? -21.477 20.074 9.939 1.00 54.66 251 SER A CA 1
ATOM 1957 C C . SER A 1 251 ? -21.520 18.757 9.146 1.00 54.66 251 SER A C 1
ATOM 1959 O O . SER A 1 251 ? -20.487 18.311 8.653 1.00 54.66 251 SER A O 1
ATOM 1961 N N . GLU A 1 252 ? -22.707 18.162 8.938 1.00 47.72 252 GLU A N 1
ATOM 1962 C CA . GLU A 1 252 ? -22.876 16.942 8.112 1.00 47.72 252 GLU A CA 1
ATOM 1963 C C . GLU A 1 252 ? -22.263 17.080 6.704 1.00 47.72 252 GLU A C 1
ATOM 1965 O O . GLU A 1 252 ? -21.742 16.112 6.160 1.00 47.72 252 GLU A O 1
ATOM 1970 N N . ALA A 1 253 ? -22.245 18.293 6.136 1.00 44.59 253 ALA A N 1
ATOM 1971 C CA . ALA A 1 253 ? -21.626 18.583 4.838 1.00 44.59 253 ALA A CA 1
ATOM 1972 C C . ALA A 1 253 ? -20.084 18.478 4.842 1.00 44.59 253 ALA A C 1
ATOM 1974 O O . ALA A 1 253 ? -19.457 18.442 3.787 1.00 44.59 253 ALA A O 1
ATOM 1975 N N . GLN A 1 254 ? -19.469 18.439 6.023 1.00 49.53 254 GLN A N 1
ATOM 1976 C CA . GLN A 1 254 ? -18.036 18.258 6.251 1.00 49.53 254 GLN A CA 1
ATOM 1977 C C . GLN A 1 254 ? -17.762 16.998 7.081 1.00 49.53 254 GLN A C 1
ATOM 1979 O O . GLN A 1 254 ? -16.699 16.897 7.688 1.00 49.53 254 GLN A O 1
ATOM 1984 N N . ALA A 1 255 ? -18.684 16.025 7.096 1.00 45.47 255 ALA A N 1
ATOM 1985 C CA . ALA A 1 255 ? -18.525 14.776 7.845 1.00 45.47 255 ALA A CA 1
ATOM 1986 C C . ALA A 1 255 ? -17.184 14.066 7.561 1.00 45.47 255 ALA A C 1
ATOM 1988 O O . ALA A 1 255 ? -16.677 13.368 8.427 1.00 45.47 255 ALA A O 1
ATOM 1989 N N . TYR A 1 256 ? -16.565 14.315 6.400 1.00 49.41 256 TYR A N 1
ATOM 1990 C CA . TYR A 1 256 ? -15.209 13.881 6.045 1.00 49.41 256 TYR A CA 1
ATOM 1991 C C . TYR A 1 256 ? -14.118 14.298 7.051 1.00 49.41 256 TYR A C 1
ATOM 1993 O O . TYR A 1 256 ? -13.139 13.585 7.192 1.00 49.41 256 TYR A O 1
ATOM 2001 N N . ALA A 1 257 ? -14.280 15.424 7.754 1.00 52.22 257 ALA A N 1
ATOM 2002 C CA . ALA A 1 257 ? -13.309 15.991 8.696 1.00 52.22 257 ALA A CA 1
ATOM 2003 C C . ALA A 1 257 ? -13.760 15.888 10.165 1.00 52.22 257 ALA A C 1
ATOM 2005 O O . ALA A 1 257 ? -13.235 16.596 11.025 1.00 52.22 257 ALA A O 1
ATOM 2006 N N . ASN A 1 258 ? -14.779 15.072 10.461 1.00 65.62 258 ASN A N 1
ATOM 2007 C CA . ASN A 1 258 ? -15.279 14.952 11.828 1.00 65.62 258 ASN A CA 1
ATOM 2008 C C . ASN A 1 258 ? -14.461 13.971 12.677 1.00 65.62 258 ASN A C 1
ATOM 2010 O O . ASN A 1 258 ? -14.572 14.031 13.894 1.00 65.62 258 ASN A O 1
ATOM 2014 N N . VAL A 1 259 ? -13.643 13.099 12.084 1.00 72.94 259 VAL A N 1
ATOM 2015 C CA . VAL A 1 259 ? -12.741 12.228 12.841 1.00 72.94 259 VAL A CA 1
ATOM 2016 C C . VAL A 1 259 ? -11.581 13.069 13.364 1.00 72.94 259 VAL A C 1
ATOM 2018 O O . VAL A 1 259 ? -10.941 13.805 12.615 1.00 72.94 259 VAL A O 1
ATOM 2021 N N . VAL A 1 260 ? -11.351 13.005 14.674 1.00 76.38 260 VAL A N 1
ATOM 2022 C CA . VAL A 1 260 ? -10.254 13.719 15.327 1.00 76.38 260 VAL A CA 1
ATOM 2023 C C . VAL A 1 260 ? -9.038 12.809 15.366 1.00 76.38 260 VAL A C 1
ATOM 2025 O O . VAL A 1 260 ? -9.071 11.739 15.975 1.00 76.38 260 VAL A O 1
ATOM 2028 N N . ASP A 1 261 ? -7.956 13.272 14.755 1.00 76.31 261 ASP A N 1
ATOM 2029 C CA . ASP A 1 261 ? -6.675 12.581 14.717 1.00 76.31 261 ASP A CA 1
ATOM 2030 C C . ASP A 1 261 ? -5.676 13.219 15.693 1.00 76.31 261 ASP A C 1
ATOM 2032 O O . ASP A 1 261 ? -5.587 14.450 15.744 1.00 76.31 261 ASP A O 1
ATOM 2036 N N . PRO A 1 262 ? -4.904 12.430 16.462 1.00 76.94 262 PRO A N 1
ATOM 2037 C CA . PRO A 1 262 ? -3.883 12.979 17.351 1.00 76.94 262 PRO A CA 1
ATOM 2038 C C . PRO A 1 262 ? -2.654 13.542 16.616 1.00 76.94 262 PRO A C 1
ATOM 2040 O O . PRO A 1 262 ? -1.783 14.125 17.256 1.00 76.94 262 PRO A O 1
ATOM 2043 N N . ASN A 1 263 ? -2.570 13.371 15.294 1.00 73.31 263 ASN A N 1
ATOM 2044 C CA . ASN A 1 263 ? -1.506 13.870 14.423 1.00 73.31 263 ASN A CA 1
ATOM 2045 C C . ASN A 1 263 ? -2.051 14.930 13.436 1.00 73.31 263 ASN A C 1
ATOM 2047 O O . ASN A 1 263 ? -1.514 15.113 12.349 1.00 73.31 263 ASN A O 1
ATOM 2051 N N . ASN A 1 264 ? -3.133 15.632 13.792 1.00 63.75 264 ASN A N 1
ATOM 2052 C CA . ASN A 1 264 ? -3.869 16.531 12.891 1.00 63.75 264 ASN A CA 1
ATOM 2053 C C . ASN A 1 264 ? -3.141 17.836 12.489 1.00 63.75 264 ASN A C 1
ATOM 2055 O O . ASN A 1 264 ? -3.589 18.510 11.558 1.00 63.75 264 ASN A O 1
ATOM 2059 N N . GLU A 1 265 ? -2.049 18.222 13.159 1.00 63.25 265 GLU A N 1
ATOM 2060 C CA . GLU A 1 265 ? -1.312 19.458 12.864 1.00 63.25 265 GLU A CA 1
ATOM 2061 C C . GLU A 1 265 ? -0.340 19.278 11.685 1.00 63.25 265 GLU A C 1
ATOM 2063 O O . GLU A 1 265 ? 0.866 19.064 11.855 1.00 63.25 265 GLU A O 1
ATOM 2068 N N . LEU A 1 266 ? -0.858 19.419 10.460 1.00 60.88 266 LEU A N 1
ATOM 2069 C CA . LEU A 1 266 ? -0.024 19.488 9.258 1.00 60.88 266 LEU A CA 1
ATOM 2070 C C . LEU A 1 266 ? 0.867 20.737 9.309 1.00 60.88 266 LEU A C 1
ATOM 2072 O O . LEU A 1 266 ? 0.390 21.870 9.268 1.00 60.88 266 LEU A O 1
ATOM 2076 N N . SER A 1 267 ? 2.185 20.552 9.361 1.00 56.16 267 SER A N 1
ATOM 2077 C CA . SER A 1 267 ? 3.136 21.657 9.537 1.00 56.16 267 SER A CA 1
ATOM 2078 C C . SER A 1 267 ? 4.351 21.523 8.627 1.00 56.16 267 SER A C 1
ATOM 2080 O O . SER A 1 267 ? 5.022 20.490 8.597 1.00 56.16 267 SER A O 1
ATOM 2082 N N . VAL A 1 268 ? 4.649 22.617 7.919 1.00 48.03 268 VAL A N 1
ATOM 2083 C CA . VAL A 1 268 ? 5.770 22.771 6.972 1.00 48.03 268 VAL A CA 1
ATOM 2084 C C . VAL A 1 268 ? 7.136 22.633 7.659 1.00 48.03 268 VAL A C 1
ATOM 2086 O O . VAL A 1 268 ? 8.114 22.227 7.040 1.00 48.03 268 VAL A O 1
ATOM 2089 N N . THR A 1 269 ? 7.224 22.947 8.956 1.00 46.53 269 THR A N 1
ATOM 2090 C CA . THR A 1 269 ? 8.469 22.837 9.739 1.00 46.53 269 THR A CA 1
ATOM 2091 C C . THR A 1 269 ? 8.710 21.438 10.308 1.00 46.53 269 THR A C 1
ATOM 2093 O O . THR A 1 269 ? 9.787 21.183 10.846 1.00 46.53 269 THR A O 1
ATOM 2096 N N . ASN A 1 270 ? 7.739 20.528 10.173 1.00 49.69 270 ASN A N 1
ATOM 2097 C CA . ASN A 1 270 ? 7.711 19.225 10.841 1.00 49.69 270 ASN A CA 1
ATOM 2098 C C . ASN A 1 270 ? 8.047 18.047 9.905 1.00 49.69 270 ASN A C 1
ATOM 2100 O O . ASN A 1 270 ? 7.747 16.902 10.226 1.00 49.69 270 ASN A O 1
ATOM 2104 N N . ALA A 1 271 ? 8.717 18.285 8.772 1.00 44.38 271 ALA A N 1
ATOM 2105 C CA . ALA A 1 271 ? 9.142 17.225 7.844 1.00 44.38 271 ALA A CA 1
ATOM 2106 C C . ALA A 1 271 ? 10.120 16.187 8.459 1.00 44.38 271 ALA A C 1
ATOM 2108 O O . ALA A 1 271 ? 10.378 15.155 7.851 1.00 44.38 271 ALA A O 1
ATOM 2109 N N . ASN A 1 272 ? 10.635 16.440 9.671 1.00 48.62 272 ASN A N 1
ATOM 2110 C CA . ASN A 1 272 ? 11.497 15.538 10.451 1.00 48.62 272 ASN A CA 1
ATOM 2111 C C . ASN A 1 272 ? 10.815 14.987 11.721 1.00 48.62 272 ASN A C 1
ATOM 2113 O O . ASN A 1 272 ? 11.509 14.591 12.657 1.00 48.62 272 ASN A O 1
ATOM 2117 N N . ASN A 1 273 ? 9.487 15.056 11.828 1.00 54.22 273 ASN A N 1
ATOM 2118 C CA . ASN A 1 273 ? 8.817 14.841 13.105 1.00 54.22 273 ASN A CA 1
ATOM 2119 C C . ASN A 1 273 ? 8.577 13.354 13.413 1.00 54.22 273 ASN A C 1
ATOM 2121 O O . ASN A 1 273 ? 8.206 12.570 12.542 1.00 54.22 273 ASN A O 1
ATOM 2125 N N . ASP A 1 274 ? 8.730 12.992 14.687 1.00 62.00 274 ASP A N 1
ATOM 2126 C CA . ASP A 1 274 ? 8.533 11.644 15.234 1.00 62.00 274 ASP A CA 1
ATOM 2127 C C . ASP A 1 274 ? 7.070 11.155 15.192 1.00 62.00 274 ASP A C 1
ATOM 2129 O O . ASP A 1 274 ? 6.764 10.073 15.691 1.00 62.00 274 ASP A O 1
ATOM 2133 N N . ASP A 1 275 ? 6.168 11.930 14.594 1.00 68.56 275 ASP A N 1
ATOM 2134 C CA . ASP A 1 275 ? 4.728 11.670 14.565 1.00 68.56 275 ASP A CA 1
ATOM 2135 C C . ASP A 1 275 ? 4.276 10.890 13.321 1.00 68.56 275 ASP A C 1
ATOM 2137 O O . ASP A 1 275 ? 3.200 10.296 13.328 1.00 68.56 275 ASP A O 1
ATOM 2141 N N . PHE A 1 276 ? 5.114 10.807 12.280 1.00 75.56 276 PHE A N 1
ATOM 2142 C CA . PHE A 1 276 ? 4.796 10.072 11.055 1.00 75.56 276 PHE A CA 1
ATOM 2143 C C . PHE A 1 276 ? 5.933 9.153 10.629 1.00 75.56 276 PHE A C 1
ATOM 2145 O O . PHE A 1 276 ? 7.109 9.404 10.895 1.00 75.56 276 PHE A O 1
ATOM 2152 N N . TYR A 1 277 ? 5.573 8.072 9.949 1.00 75.62 277 TYR A N 1
ATOM 2153 C CA . TYR A 1 277 ? 6.514 7.189 9.285 1.00 75.62 277 TYR A CA 1
ATOM 2154 C C . TYR A 1 277 ? 6.452 7.369 7.775 1.00 75.62 277 TYR A C 1
ATOM 2156 O O . TYR A 1 277 ? 5.392 7.268 7.148 1.00 75.62 277 TYR A O 1
ATOM 2164 N N . PHE A 1 278 ? 7.628 7.601 7.203 1.00 75.31 278 PHE A N 1
ATOM 2165 C CA . PHE A 1 278 ? 7.838 7.785 5.780 1.00 75.31 278 PHE A CA 1
ATOM 2166 C C . PHE A 1 278 ? 9.134 7.088 5.368 1.00 75.31 278 PHE A C 1
ATOM 2168 O O . PHE A 1 278 ? 10.187 7.319 5.965 1.00 75.31 278 PHE A O 1
ATOM 2175 N N . GLN A 1 279 ? 9.052 6.255 4.335 1.00 72.00 279 GLN A N 1
ATOM 2176 C CA . GLN A 1 279 ? 10.187 5.556 3.751 1.00 72.00 279 GLN A CA 1
ATOM 2177 C C . GLN A 1 279 ? 10.372 6.014 2.298 1.00 72.00 279 GLN A C 1
ATOM 2179 O O . GLN A 1 279 ? 9.503 5.739 1.466 1.00 72.00 279 GLN A O 1
ATOM 2184 N N . PRO A 1 280 ? 11.488 6.670 1.940 1.00 65.88 280 PRO A N 1
ATOM 2185 C CA . PRO A 1 280 ? 11.805 6.907 0.537 1.00 65.88 280 PRO A CA 1
ATOM 2186 C C . PRO A 1 280 ? 12.093 5.566 -0.158 1.00 65.88 280 PRO A C 1
ATOM 2188 O O . PRO A 1 280 ? 12.754 4.697 0.405 1.00 65.88 280 PRO A O 1
ATOM 2191 N N . ILE A 1 281 ? 11.577 5.385 -1.376 1.00 63.59 281 ILE A N 1
ATOM 2192 C CA . ILE A 1 281 ? 11.650 4.108 -2.131 1.00 63.59 281 ILE A CA 1
ATOM 2193 C C . ILE A 1 281 ? 12.618 4.201 -3.310 1.00 63.59 281 ILE A C 1
ATOM 2195 O O . ILE A 1 281 ? 12.929 3.208 -3.970 1.00 63.59 281 ILE A O 1
ATOM 2199 N N . GLU A 1 282 ? 13.096 5.406 -3.599 1.00 62.25 282 GLU A N 1
ATOM 2200 C CA . GLU A 1 282 ? 13.935 5.691 -4.753 1.00 62.25 282 GLU A CA 1
ATOM 2201 C C . GLU A 1 282 ? 15.205 4.834 -4.724 1.00 62.25 282 GLU A C 1
ATOM 2203 O O . GLU A 1 282 ? 16.060 4.968 -3.854 1.00 62.25 282 GLU A O 1
ATOM 2208 N N . GLY A 1 283 ? 15.318 3.925 -5.693 1.00 58.16 283 GLY A N 1
ATOM 2209 C CA . GLY A 1 283 ? 16.468 3.035 -5.845 1.00 58.16 283 GLY A CA 1
ATOM 2210 C C . GLY A 1 283 ? 16.376 1.712 -5.082 1.00 58.16 283 GLY A C 1
ATOM 2211 O O . GLY A 1 283 ? 17.210 0.840 -5.317 1.00 58.16 283 GLY A O 1
ATOM 2212 N N . GLU A 1 284 ? 15.347 1.500 -4.256 1.00 64.62 284 GLU A N 1
ATOM 2213 C CA . GLU A 1 284 ? 15.170 0.290 -3.436 1.00 64.62 284 GLU A CA 1
ATOM 2214 C C . GLU A 1 284 ? 14.025 -0.608 -3.953 1.00 64.62 284 GLU A C 1
ATOM 2216 O O . GLU A 1 284 ? 13.078 -0.939 -3.243 1.00 64.62 284 GLU A O 1
ATOM 2221 N N . TYR A 1 285 ? 14.087 -1.044 -5.216 1.00 62.59 285 TYR A N 1
ATOM 2222 C CA . TYR A 1 285 ? 13.063 -1.931 -5.813 1.00 62.59 285 TYR A CA 1
ATOM 2223 C C . TYR A 1 285 ? 13.033 -3.364 -5.234 1.00 62.59 285 TYR A C 1
ATOM 2225 O O . TYR A 1 285 ? 12.089 -4.128 -5.482 1.00 62.59 285 TYR A O 1
ATOM 2233 N N . ASP A 1 286 ? 14.064 -3.733 -4.472 1.00 66.38 286 ASP A N 1
ATOM 2234 C CA . ASP A 1 286 ? 14.152 -4.980 -3.700 1.00 66.38 286 ASP A CA 1
ATOM 2235 C C . ASP A 1 286 ? 13.913 -4.752 -2.197 1.00 66.38 286 ASP A C 1
ATOM 2237 O O . ASP A 1 286 ? 14.299 -5.555 -1.351 1.00 66.38 286 ASP A O 1
ATOM 2241 N N . SER A 1 287 ? 13.285 -3.624 -1.847 1.00 72.38 287 SER A N 1
ATOM 2242 C CA . SER A 1 287 ? 12.924 -3.332 -0.467 1.00 72.38 287 SER A CA 1
ATOM 2243 C C . SER A 1 287 ? 11.991 -4.419 0.090 1.00 72.38 287 SER A C 1
ATOM 2245 O O . SER A 1 287 ? 10.978 -4.730 -0.547 1.00 72.38 287 SER A O 1
ATOM 2247 N N . PRO A 1 288 ? 12.253 -4.960 1.297 1.00 68.62 288 PRO A N 1
ATOM 2248 C CA . PRO A 1 288 ? 11.374 -5.948 1.935 1.00 68.62 288 PRO A CA 1
ATOM 2249 C C . PRO A 1 288 ? 9.983 -5.382 2.278 1.00 68.62 288 PRO A C 1
ATOM 2251 O O . PRO A 1 288 ? 9.056 -6.140 2.585 1.00 68.62 288 PRO A O 1
ATOM 2254 N N . TYR A 1 289 ? 9.836 -4.054 2.224 1.00 72.88 289 TYR A N 1
ATOM 2255 C CA . TYR A 1 289 ? 8.589 -3.335 2.480 1.00 72.88 289 TYR A CA 1
ATOM 2256 C C . TYR A 1 289 ? 7.668 -3.277 1.257 1.00 72.88 289 TYR A C 1
ATOM 2258 O O . TYR A 1 289 ? 6.472 -3.034 1.407 1.00 72.88 289 TYR A O 1
ATOM 2266 N N . LEU A 1 290 ? 8.194 -3.525 0.054 1.00 79.44 290 LEU A N 1
ATOM 2267 C CA . LEU A 1 2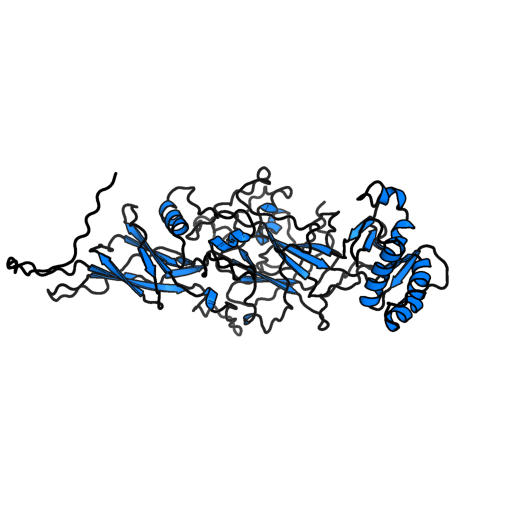90 ? 7.381 -3.596 -1.153 1.00 79.44 290 LEU A CA 1
ATOM 2268 C C . LEU A 1 290 ? 6.575 -4.902 -1.182 1.00 79.44 290 LEU A C 1
ATOM 2270 O O . LEU A 1 290 ? 7.101 -6.001 -0.987 1.00 79.44 290 LEU A O 1
ATOM 2274 N N . ARG A 1 291 ? 5.284 -4.786 -1.483 1.00 83.56 291 ARG A N 1
ATOM 2275 C CA . ARG A 1 291 ? 4.364 -5.902 -1.714 1.00 83.56 291 ARG A CA 1
ATOM 2276 C C . ARG A 1 291 ? 4.077 -6.050 -3.193 1.00 83.56 291 ARG A C 1
ATOM 2278 O O . ARG A 1 291 ? 3.940 -5.059 -3.904 1.00 83.56 291 ARG A O 1
ATOM 2285 N N . ALA A 1 292 ? 3.978 -7.291 -3.654 1.00 88.00 292 ALA A N 1
ATOM 2286 C CA . ALA A 1 292 ? 3.480 -7.563 -4.992 1.00 88.00 292 ALA A CA 1
ATOM 2287 C C . ALA A 1 292 ? 2.019 -7.109 -5.098 1.00 88.00 292 ALA A C 1
ATOM 2289 O O . ALA A 1 292 ? 1.242 -7.273 -4.155 1.00 88.00 292 ALA A O 1
ATOM 2290 N N . THR A 1 293 ? 1.653 -6.535 -6.240 1.00 87.94 293 THR A N 1
ATOM 2291 C CA . THR A 1 293 ? 0.238 -6.323 -6.566 1.00 87.94 293 THR A CA 1
ATOM 2292 C C . THR A 1 293 ? -0.432 -7.649 -6.927 1.00 87.94 293 THR A C 1
ATOM 2294 O O . THR A 1 293 ? 0.247 -8.636 -7.227 1.00 87.94 293 THR A O 1
ATOM 2297 N N . LEU A 1 294 ? -1.764 -7.665 -6.946 1.00 87.81 294 LEU A N 1
ATOM 2298 C CA . LEU A 1 294 ? -2.548 -8.780 -7.486 1.00 87.81 294 LEU A CA 1
ATOM 2299 C C . LEU A 1 294 ? -3.200 -8.400 -8.824 1.00 87.81 294 LEU A C 1
ATOM 2301 O O . LEU A 1 294 ? -3.493 -7.225 -9.052 1.00 87.81 294 LEU A O 1
ATOM 2305 N N . PRO A 1 295 ? -3.463 -9.353 -9.732 1.00 88.62 295 PRO A N 1
ATOM 2306 C CA . PRO A 1 295 ? -4.349 -9.105 -10.862 1.00 88.62 295 PRO A CA 1
ATOM 2307 C C . PRO A 1 295 ? -5.732 -8.690 -10.358 1.00 88.62 295 PRO A C 1
ATOM 2309 O O . PRO A 1 295 ? -6.253 -9.310 -9.436 1.00 88.62 295 PRO A O 1
ATOM 2312 N N . PHE A 1 296 ? -6.322 -7.660 -10.962 1.00 83.75 296 PHE A N 1
ATOM 2313 C CA . PHE A 1 296 ? -7.678 -7.218 -10.655 1.00 83.75 296 PHE A CA 1
ATOM 2314 C C . PHE A 1 296 ? -8.716 -8.143 -11.302 1.00 83.75 296 PHE A C 1
ATOM 2316 O O . PHE A 1 296 ? -8.691 -8.353 -12.519 1.00 83.75 296 PHE A O 1
ATOM 2323 N N . ALA A 1 297 ? -9.652 -8.633 -10.495 1.00 79.00 297 ALA A N 1
ATOM 2324 C CA . ALA A 1 297 ? -10.768 -9.479 -10.883 1.00 79.00 297 ALA A CA 1
ATOM 2325 C C . ALA A 1 297 ? -12.034 -8.999 -10.158 1.00 79.00 297 ALA A C 1
ATOM 2327 O O . ALA A 1 297 ? -12.256 -9.289 -8.987 1.00 79.00 297 ALA A O 1
ATOM 2328 N N . GLU A 1 298 ? -12.876 -8.252 -10.873 1.00 69.25 298 GLU A N 1
ATOM 2329 C CA . GLU A 1 298 ? -14.103 -7.647 -10.330 1.00 69.25 298 GLU A CA 1
ATOM 2330 C C . GLU A 1 298 ? -15.067 -8.687 -9.737 1.00 69.25 298 GLU A C 1
ATOM 2332 O O . GLU A 1 298 ? -15.641 -8.477 -8.676 1.00 69.25 298 GLU A O 1
ATOM 2337 N N . ALA A 1 299 ? -15.181 -9.855 -10.373 1.00 68.31 299 ALA A N 1
ATOM 2338 C CA . ALA A 1 299 ? -16.030 -10.947 -9.897 1.00 68.31 299 ALA A CA 1
ATOM 2339 C C . ALA A 1 299 ? -15.484 -11.673 -8.651 1.00 68.31 299 ALA A C 1
ATOM 2341 O O . ALA A 1 299 ? -16.178 -12.513 -8.085 1.00 68.31 299 ALA A O 1
ATOM 2342 N N . GLU A 1 300 ? -14.248 -11.387 -8.235 1.00 68.62 300 GLU A N 1
ATOM 2343 C CA . GLU A 1 300 ? -13.552 -12.088 -7.152 1.00 68.62 300 GLU A CA 1
ATOM 2344 C C . GLU A 1 300 ? -13.141 -11.126 -6.029 1.00 68.62 300 GLU A C 1
ATOM 2346 O O . GLU A 1 300 ? -12.243 -11.435 -5.249 1.00 68.62 300 GLU A O 1
ATOM 2351 N N . LEU A 1 301 ? -13.805 -9.969 -5.900 1.00 66.00 301 LEU A N 1
ATOM 2352 C CA . LEU A 1 301 ? -13.495 -8.994 -4.848 1.00 66.00 301 LEU A CA 1
ATOM 2353 C C . LEU A 1 301 ? -13.538 -9.604 -3.438 1.00 66.00 301 LEU A C 1
ATOM 2355 O O . LEU A 1 301 ? -12.695 -9.262 -2.615 1.00 66.00 301 LEU A O 1
ATOM 2359 N N . SER A 1 302 ? -14.452 -10.550 -3.188 1.00 63.94 302 SER A N 1
ATOM 2360 C CA . SER A 1 302 ? -14.580 -11.283 -1.916 1.00 63.94 302 SER A CA 1
ATOM 2361 C C . SER A 1 302 ? -13.394 -12.217 -1.607 1.00 63.94 302 SER A C 1
ATOM 2363 O O . SER A 1 302 ? -13.248 -12.674 -0.474 1.00 63.94 302 SER A O 1
ATOM 2365 N N . SER A 1 303 ? -12.518 -12.485 -2.583 1.00 65.75 303 SER A N 1
ATOM 2366 C CA . SER A 1 303 ? -11.327 -13.330 -2.417 1.00 65.75 303 SER A CA 1
ATOM 2367 C C . SER A 1 303 ? -10.082 -12.571 -1.944 1.00 65.75 303 SER A C 1
ATOM 2369 O O . SER A 1 303 ? -9.141 -13.201 -1.459 1.00 65.75 303 SER A O 1
ATOM 2371 N N . TYR A 1 304 ? -10.076 -11.235 -2.039 1.00 71.50 304 TYR A N 1
ATOM 2372 C CA . TYR A 1 304 ? -8.920 -10.403 -1.699 1.00 71.50 304 TYR A CA 1
ATOM 2373 C C . TYR A 1 304 ? -8.726 -10.262 -0.193 1.00 71.50 304 TYR A C 1
ATOM 2375 O O . TYR A 1 304 ? -9.077 -9.269 0.435 1.00 71.50 304 TYR A O 1
ATOM 2383 N N . THR A 1 305 ? -8.130 -11.276 0.412 1.00 70.19 305 THR A N 1
ATOM 2384 C CA . THR A 1 305 ? -7.838 -11.256 1.848 1.00 70.19 305 THR A CA 1
ATOM 2385 C C . THR A 1 305 ? -6.508 -10.569 2.169 1.00 70.19 305 THR A C 1
ATOM 2387 O O . THR A 1 305 ? -6.237 -10.252 3.328 1.00 70.19 305 THR A O 1
ATOM 2390 N N . GLU A 1 306 ? -5.693 -10.273 1.159 1.00 75.88 306 GLU A N 1
ATOM 2391 C CA . GLU A 1 306 ? -4.379 -9.654 1.287 1.00 75.88 306 GLU A CA 1
ATOM 2392 C C . GLU A 1 306 ? -4.440 -8.128 1.457 1.00 75.88 306 GLU A C 1
ATOM 2394 O O . GLU A 1 306 ? -5.444 -7.462 1.203 1.00 75.88 306 GLU A O 1
ATOM 2399 N N . GLY A 1 307 ? -3.320 -7.542 1.869 1.00 78.88 307 GLY A N 1
ATOM 2400 C CA . GLY A 1 307 ? -3.152 -6.097 1.953 1.00 78.88 307 GLY A CA 1
ATOM 2401 C C . GLY A 1 307 ? -2.175 -5.692 3.046 1.00 78.88 307 GLY A C 1
ATOM 2402 O O . GLY A 1 307 ? -1.676 -6.510 3.818 1.00 78.88 307 GLY A O 1
ATOM 2403 N N . ILE A 1 308 ? -1.904 -4.399 3.100 1.00 82.50 308 ILE A N 1
ATOM 2404 C CA . ILE A 1 308 ? -1.077 -3.756 4.110 1.00 82.50 308 ILE A CA 1
ATOM 2405 C C . ILE A 1 308 ? -2.023 -3.070 5.089 1.00 82.50 308 ILE A C 1
ATOM 2407 O O . ILE A 1 308 ? -2.774 -2.175 4.700 1.00 82.50 308 ILE A O 1
ATOM 2411 N N . TYR A 1 309 ? -2.010 -3.486 6.355 1.00 82.94 309 TYR A N 1
ATOM 2412 C CA . TYR A 1 309 ? -2.727 -2.742 7.385 1.00 82.94 309 TYR A CA 1
ATOM 2413 C C . TYR A 1 309 ? -2.027 -1.416 7.675 1.00 82.94 309 TYR A C 1
ATOM 2415 O O . TYR A 1 309 ? -0.810 -1.318 7.558 1.00 82.94 309 TYR A O 1
ATOM 2423 N N . CYS A 1 310 ? -2.782 -0.401 8.069 1.00 83.69 310 CYS A N 1
ATOM 2424 C CA . CYS A 1 310 ? -2.258 0.910 8.437 1.00 83.69 310 CYS A CA 1
ATOM 2425 C C . CYS A 1 310 ? -3.143 1.566 9.507 1.00 83.69 310 CYS A C 1
ATOM 2427 O O . CYS A 1 310 ? -4.318 1.211 9.633 1.00 83.69 310 CYS A O 1
ATOM 2429 N N . PRO A 1 311 ? -2.596 2.479 10.324 1.00 85.75 311 PRO A N 1
ATOM 2430 C CA . PRO A 1 311 ? -3.396 3.261 11.259 1.00 85.75 311 PRO A CA 1
ATOM 2431 C C . PRO A 1 311 ? -4.333 4.232 10.526 1.00 85.75 311 PRO A C 1
ATOM 2433 O O . PRO A 1 311 ? -4.098 4.593 9.375 1.00 85.75 311 PRO A O 1
ATOM 2436 N N . GLU A 1 312 ? -5.379 4.669 11.228 1.00 83.25 312 GLU A N 1
ATOM 2437 C CA . GLU A 1 312 ? -6.178 5.832 10.828 1.00 83.25 312 GLU A CA 1
ATOM 2438 C C . GLU A 1 312 ? -5.281 7.067 10.690 1.00 83.25 312 GLU A C 1
ATOM 2440 O O . GLU A 1 312 ? -4.406 7.280 11.531 1.00 83.25 312 GLU A O 1
ATOM 2445 N N . ASN A 1 313 ? -5.508 7.841 9.630 1.00 81.94 313 ASN A N 1
ATOM 2446 C CA . ASN A 1 313 ? -4.900 9.137 9.372 1.00 81.94 313 ASN A CA 1
ATOM 2447 C C . ASN A 1 313 ? -5.949 10.075 8.767 1.00 81.94 313 ASN A C 1
ATOM 2449 O O . ASN A 1 313 ? -6.307 9.954 7.593 1.00 81.94 313 ASN A O 1
ATOM 2453 N N . THR A 1 314 ? -6.466 10.997 9.573 1.00 76.50 314 THR A N 1
ATOM 2454 C CA . THR A 1 314 ? -7.474 11.983 9.151 1.00 76.50 314 THR A CA 1
ATOM 2455 C C . THR A 1 314 ? -7.033 13.391 9.534 1.00 76.50 314 THR A C 1
ATOM 2457 O O . THR A 1 314 ? -6.320 13.590 10.511 1.00 76.50 314 THR A O 1
ATOM 2460 N N . PHE A 1 315 ? -7.414 14.400 8.756 1.00 71.44 315 PHE A N 1
ATOM 2461 C CA . PHE A 1 315 ? -6.998 15.778 9.021 1.00 71.44 315 PHE A CA 1
ATOM 2462 C C . PHE A 1 315 ? -8.038 16.774 8.520 1.00 71.44 315 PHE A C 1
ATOM 2464 O O . PHE A 1 315 ? -8.716 16.561 7.511 1.00 71.44 315 PHE A O 1
ATOM 2471 N N . ALA A 1 316 ? -8.147 17.894 9.233 1.00 64.19 316 ALA A N 1
ATOM 2472 C CA . ALA A 1 316 ? -8.923 19.034 8.778 1.00 64.19 316 ALA A CA 1
ATOM 2473 C C . ALA A 1 316 ? -8.131 19.789 7.705 1.00 64.19 316 ALA A C 1
ATOM 2475 O O . ALA A 1 316 ? -6.930 20.014 7.838 1.00 64.19 316 ALA A O 1
ATOM 2476 N N . LEU A 1 317 ? -8.809 20.194 6.636 1.00 58.53 317 LEU A N 1
ATOM 2477 C CA . LEU A 1 317 ? -8.188 20.989 5.584 1.00 58.53 317 LEU A CA 1
ATOM 2478 C C . LEU A 1 317 ? -8.341 22.468 5.897 1.00 58.53 317 LEU A C 1
ATOM 2480 O O . LEU A 1 317 ? -9.461 22.978 5.921 1.00 58.53 317 LEU A O 1
ATOM 2484 N N . ASP A 1 318 ? -7.213 23.142 6.091 1.00 56.38 318 ASP A N 1
ATOM 2485 C CA . ASP A 1 318 ? -7.138 24.599 6.055 1.00 56.38 318 ASP A CA 1
ATOM 2486 C C . ASP A 1 318 ? -6.781 25.072 4.633 1.00 56.38 318 ASP A C 1
ATOM 2488 O O . ASP A 1 318 ? -6.115 24.371 3.866 1.00 56.38 318 ASP A O 1
ATOM 2492 N N . GLU A 1 319 ? -7.200 26.283 4.270 1.00 52.59 319 GLU A N 1
ATOM 2493 C CA . GLU A 1 319 ? -6.925 26.917 2.975 1.00 52.59 319 GLU A CA 1
ATOM 2494 C C . GLU A 1 319 ? -5.424 27.218 2.754 1.00 52.59 319 GLU A C 1
ATOM 2496 O O . GLU A 1 319 ? -5.033 27.653 1.668 1.00 52.59 319 GLU A O 1
ATOM 2501 N N . THR A 1 320 ? -4.573 26.977 3.757 1.00 53.78 320 THR A N 1
ATOM 2502 C CA . THR A 1 320 ? -3.165 27.404 3.813 1.00 53.78 320 THR A CA 1
ATOM 2503 C C . THR A 1 320 ? -2.127 26.291 3.592 1.00 53.78 320 THR A C 1
ATOM 2505 O O . THR A 1 320 ? -0.928 26.569 3.644 1.00 53.78 320 THR A O 1
ATOM 2508 N N . ILE A 1 321 ? -2.545 25.047 3.328 1.00 54.69 321 ILE A N 1
ATOM 2509 C CA . ILE A 1 321 ? -1.642 23.894 3.127 1.00 54.69 321 ILE A CA 1
ATOM 2510 C C . ILE A 1 321 ? -0.770 24.112 1.871 1.00 54.69 321 ILE A C 1
ATOM 2512 O O . ILE A 1 321 ? -1.280 24.465 0.809 1.00 54.69 321 ILE A O 1
ATOM 2516 N N . THR A 1 322 ? 0.553 23.911 1.967 1.00 49.75 322 THR A N 1
ATOM 2517 C CA . THR A 1 322 ? 1.494 24.119 0.843 1.00 49.75 322 THR A CA 1
ATOM 2518 C C . THR A 1 322 ? 2.391 22.903 0.617 1.00 49.75 322 THR A C 1
ATOM 2520 O O . THR A 1 322 ? 2.860 22.268 1.547 1.00 49.75 322 THR A O 1
ATOM 2523 N N . PHE A 1 323 ? 2.629 22.584 -0.655 1.00 50.31 323 PHE A N 1
ATOM 2524 C CA . PHE A 1 323 ? 3.144 21.302 -1.149 1.00 50.31 323 PHE A CA 1
ATOM 2525 C C . PHE A 1 323 ? 4.492 20.814 -0.568 1.00 50.31 323 PHE A C 1
ATOM 2527 O O . PHE A 1 323 ? 4.695 19.606 -0.425 1.00 50.31 323 PHE A O 1
ATOM 2534 N N . GLU A 1 324 ? 5.424 21.704 -0.212 1.00 46.78 324 GLU A N 1
ATOM 2535 C CA . GLU A 1 324 ? 6.770 21.294 0.213 1.00 46.78 324 GLU A CA 1
ATOM 2536 C C . GLU A 1 324 ? 6.819 20.875 1.694 1.00 46.78 324 GLU A C 1
ATOM 2538 O O . GLU A 1 324 ? 6.724 21.698 2.600 1.00 46.78 324 GLU A O 1
ATOM 2543 N N . GLY A 1 325 ? 7.019 19.575 1.944 1.00 50.50 325 GLY A N 1
ATOM 2544 C CA . GLY A 1 325 ? 7.332 19.017 3.271 1.00 50.50 325 GLY A CA 1
ATOM 2545 C C . GLY A 1 325 ? 6.186 18.291 3.987 1.00 50.50 325 GLY A C 1
ATOM 2546 O O . GLY A 1 325 ? 6.436 17.611 4.979 1.00 50.50 325 GLY A O 1
ATOM 2547 N N . GLN A 1 326 ? 4.954 18.374 3.475 1.00 59.06 326 GLN A N 1
ATOM 2548 C CA . GLN A 1 326 ? 3.757 17.800 4.117 1.00 59.06 326 GLN A CA 1
ATOM 2549 C C . GLN A 1 326 ? 3.334 16.433 3.536 1.00 59.06 326 GLN A C 1
ATOM 2551 O O . GLN A 1 326 ? 2.546 15.723 4.150 1.00 59.06 326 GLN A O 1
ATOM 2556 N N . GLN A 1 327 ? 3.909 15.992 2.406 1.00 59.81 327 GLN A N 1
ATOM 2557 C CA . GLN A 1 327 ? 3.649 14.660 1.823 1.00 59.81 327 GLN A CA 1
ATOM 2558 C C . GLN A 1 327 ? 3.959 13.498 2.780 1.00 59.81 327 GLN A C 1
ATOM 2560 O O . GLN A 1 327 ? 3.270 12.482 2.757 1.00 59.81 327 GLN A O 1
ATOM 2565 N N . ALA A 1 328 ? 4.966 13.654 3.645 1.00 63.72 328 ALA A N 1
ATOM 2566 C CA . ALA A 1 328 ? 5.318 12.654 4.652 1.00 63.72 328 ALA A CA 1
ATOM 2567 C C . ALA A 1 328 ? 4.230 12.462 5.726 1.00 63.72 328 ALA A C 1
ATOM 2569 O O . ALA A 1 328 ? 4.272 11.479 6.457 1.00 63.72 328 ALA A O 1
ATOM 2570 N N . GLN A 1 329 ? 3.272 13.388 5.820 1.00 73.25 329 GLN A N 1
ATOM 2571 C CA . GLN A 1 329 ? 2.211 13.403 6.831 1.00 73.25 329 GLN A CA 1
ATOM 2572 C C . GLN A 1 329 ? 0.886 12.837 6.290 1.00 73.25 329 GLN A C 1
ATOM 2574 O O . GLN A 1 329 ? -0.022 12.527 7.054 1.00 73.25 329 GLN A O 1
ATOM 2579 N N . ILE A 1 330 ? 0.767 12.668 4.970 1.00 75.94 330 ILE A N 1
ATOM 2580 C CA . ILE A 1 330 ? -0.462 12.219 4.309 1.00 75.94 330 ILE A CA 1
ATOM 2581 C C . ILE A 1 330 ? -0.296 10.776 3.865 1.00 75.94 330 ILE A C 1
ATOM 2583 O O . ILE A 1 330 ? 0.670 10.457 3.165 1.00 75.94 330 ILE A O 1
ATOM 2587 N N . THR A 1 331 ? -1.253 9.912 4.202 1.00 80.31 331 THR A N 1
ATOM 2588 C CA . THR A 1 331 ? -1.166 8.516 3.786 1.00 80.31 331 THR A CA 1
ATOM 2589 C C . THR A 1 331 ? -1.318 8.380 2.274 1.00 80.31 331 THR A C 1
ATOM 2591 O O . THR A 1 331 ? -2.286 8.839 1.664 1.00 80.31 331 THR A O 1
ATOM 2594 N N . HIS A 1 332 ? -0.335 7.738 1.654 1.00 77.56 332 HIS A N 1
ATOM 2595 C CA . HIS A 1 332 ? -0.289 7.520 0.216 1.00 77.56 332 HIS A CA 1
ATOM 2596 C C . HIS A 1 332 ? 0.343 6.169 -0.103 1.00 77.56 332 HIS A C 1
ATOM 2598 O O . HIS A 1 332 ? 1.129 5.617 0.664 1.00 77.56 332 HIS A O 1
ATOM 2604 N N . VAL A 1 333 ? -0.001 5.632 -1.263 1.00 80.50 333 VAL A N 1
ATOM 2605 C CA . VAL A 1 333 ? 0.584 4.419 -1.809 1.00 80.50 333 VAL A CA 1
ATOM 2606 C C . VAL A 1 333 ? 1.662 4.800 -2.798 1.00 80.50 333 VAL A C 1
ATOM 2608 O O . VAL A 1 333 ? 1.410 5.516 -3.760 1.00 80.50 333 VAL A O 1
ATOM 2611 N N . CYS A 1 334 ? 2.862 4.287 -2.592 1.00 80.56 334 CYS A N 1
ATOM 2612 C CA . CYS A 1 334 ? 3.916 4.365 -3.582 1.00 80.56 334 CYS A CA 1
ATOM 2613 C C . CYS A 1 334 ? 3.918 3.093 -4.421 1.00 80.56 334 CYS A C 1
ATOM 2615 O O . CYS A 1 334 ? 3.867 1.991 -3.877 1.00 80.56 334 CYS A O 1
ATOM 2617 N N . VAL A 1 335 ? 4.010 3.242 -5.738 1.00 82.06 335 VAL A N 1
ATOM 2618 C CA . VAL A 1 335 ? 4.024 2.139 -6.698 1.00 82.06 335 VAL A CA 1
ATOM 2619 C C . VAL A 1 335 ? 5.368 2.129 -7.413 1.00 82.06 335 VAL A C 1
ATOM 2621 O O . VAL A 1 335 ? 5.812 3.149 -7.935 1.00 82.06 335 VAL A O 1
ATOM 2624 N N . ALA A 1 336 ? 6.009 0.968 -7.460 1.00 85.88 336 ALA A N 1
ATOM 2625 C CA . ALA A 1 336 ? 7.185 0.714 -8.277 1.00 85.88 336 ALA A CA 1
ATOM 2626 C C . ALA A 1 336 ? 6.779 -0.217 -9.421 1.00 85.88 336 ALA A C 1
ATOM 2628 O O . ALA A 1 336 ? 6.224 -1.288 -9.173 1.00 85.88 336 ALA A O 1
ATOM 2629 N N . ALA A 1 337 ? 7.055 0.173 -10.664 1.00 88.12 337 ALA A N 1
ATOM 2630 C CA . ALA A 1 337 ? 6.769 -0.656 -11.831 1.00 88.12 337 ALA A CA 1
ATOM 2631 C C . ALA A 1 337 ? 7.982 -0.738 -12.757 1.00 88.12 337 ALA A C 1
ATOM 2633 O O . ALA A 1 337 ? 8.618 0.279 -13.050 1.00 88.12 337 ALA A O 1
ATOM 2634 N N . LYS A 1 338 ? 8.285 -1.944 -13.243 1.00 91.31 338 LYS A N 1
ATOM 2635 C CA . LYS A 1 338 ? 9.330 -2.150 -14.249 1.00 91.31 338 LYS A CA 1
ATOM 2636 C C . LYS A 1 338 ? 8.765 -1.938 -15.651 1.00 91.31 338 LYS A C 1
ATOM 2638 O O . LYS A 1 338 ? 7.931 -2.714 -16.116 1.00 91.31 338 LYS A O 1
ATOM 2643 N N . PHE A 1 339 ? 9.242 -0.902 -16.329 1.00 91.75 339 PHE A N 1
ATOM 2644 C CA . PHE A 1 339 ? 8.903 -0.595 -17.713 1.00 91.75 339 PHE A CA 1
ATOM 2645 C C . PHE A 1 339 ? 9.995 -1.095 -18.660 1.00 91.75 339 PHE A C 1
ATOM 2647 O O . PHE A 1 339 ? 11.183 -0.884 -18.427 1.00 91.75 339 PHE A O 1
ATOM 2654 N N . THR A 1 340 ? 9.588 -1.738 -19.752 1.00 94.81 340 THR A N 1
ATOM 2655 C CA . THR A 1 340 ? 10.470 -2.061 -20.880 1.00 94.81 340 THR A CA 1
ATOM 2656 C C . THR A 1 340 ? 10.009 -1.268 -22.105 1.00 94.81 340 THR A C 1
ATOM 2658 O O . THR A 1 340 ? 8.895 -1.515 -22.573 1.00 94.81 340 THR A O 1
ATOM 2661 N N . PRO A 1 341 ? 10.819 -0.335 -22.638 1.00 93.50 341 PRO A N 1
ATOM 2662 C CA . PRO A 1 341 ? 10.446 0.439 -23.817 1.00 93.50 341 PRO A CA 1
ATOM 2663 C C . PRO A 1 341 ? 10.306 -0.434 -25.066 1.00 93.50 341 PRO A C 1
ATOM 2665 O O . PRO A 1 341 ? 11.129 -1.317 -25.306 1.00 93.50 341 PRO A O 1
ATOM 2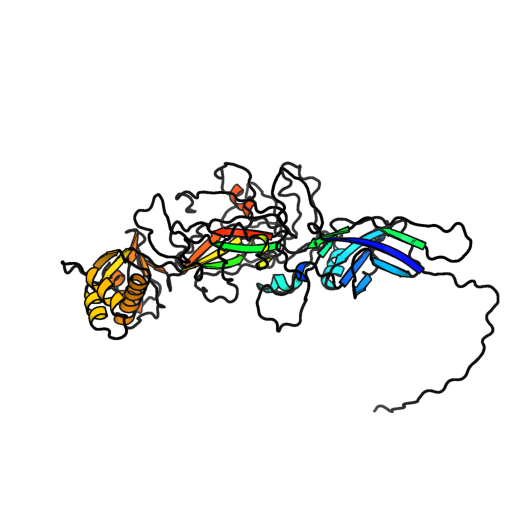668 N N . ARG A 1 342 ? 9.300 -0.143 -25.895 1.00 93.19 342 ARG A N 1
ATOM 2669 C CA . ARG A 1 342 ? 9.168 -0.722 -27.238 1.00 93.19 342 ARG A CA 1
ATOM 2670 C C . ARG A 1 342 ? 10.093 -0.043 -28.236 1.00 93.19 342 ARG A C 1
ATOM 2672 O O . ARG A 1 342 ? 10.768 -0.714 -29.007 1.00 93.19 342 ARG A O 1
ATOM 2679 N N . ASN A 1 343 ? 10.122 1.284 -28.203 1.00 92.94 343 ASN A N 1
ATOM 2680 C CA . ASN A 1 343 ? 10.932 2.097 -29.099 1.00 92.94 343 ASN A CA 1
ATOM 2681 C C . ASN A 1 343 ? 12.270 2.422 -28.432 1.00 92.94 343 ASN A C 1
ATOM 2683 O O . ASN A 1 343 ? 12.290 3.051 -27.371 1.00 92.94 343 ASN A O 1
ATOM 2687 N N . LEU A 1 344 ? 13.376 1.999 -29.047 1.00 94.62 344 LEU A N 1
ATOM 2688 C CA . LEU A 1 344 ? 14.731 2.183 -28.526 1.00 94.62 344 LEU A CA 1
ATOM 2689 C C . LEU A 1 344 ? 15.648 2.819 -29.570 1.00 94.62 344 LEU A C 1
ATOM 2691 O O . LEU A 1 344 ? 15.614 2.474 -30.745 1.00 94.62 344 LEU A O 1
ATOM 2695 N N . GLN A 1 345 ? 16.512 3.713 -29.111 1.00 94.88 345 GLN A N 1
ATOM 2696 C CA . GLN A 1 345 ? 17.693 4.170 -29.824 1.00 94.88 345 GLN A CA 1
ATOM 2697 C C . GLN A 1 345 ? 18.836 3.206 -29.510 1.00 94.88 345 GLN A C 1
ATOM 2699 O O . GLN A 1 345 ? 19.166 2.991 -28.340 1.00 94.88 345 GLN A O 1
ATOM 2704 N N . VAL A 1 346 ? 19.411 2.615 -30.552 1.00 95.25 346 VAL A N 1
ATOM 2705 C CA . VAL A 1 346 ? 20.370 1.509 -30.472 1.00 95.25 346 VAL A CA 1
ATOM 2706 C C . VAL A 1 346 ? 21.613 1.837 -31.291 1.00 95.25 346 VAL A C 1
ATOM 2708 O O . VAL A 1 346 ? 21.518 2.320 -32.415 1.00 95.25 346 VAL A O 1
ATOM 2711 N N . GLU A 1 347 ? 22.802 1.564 -30.763 1.00 92.31 347 GLU A N 1
ATOM 2712 C CA . GLU A 1 347 ? 24.047 1.711 -31.511 1.00 92.31 347 GLU A CA 1
ATOM 2713 C C . GLU A 1 347 ? 24.189 0.623 -32.592 1.00 92.31 347 GLU A C 1
ATOM 2715 O O . GLU A 1 347 ? 24.090 -0.563 -32.291 1.00 92.31 347 GLU A O 1
ATOM 2720 N N . TYR A 1 348 ? 24.479 0.992 -33.847 1.00 90.88 348 TYR A N 1
ATOM 2721 C CA . TYR A 1 348 ? 24.480 0.036 -34.976 1.00 90.88 348 TYR A CA 1
ATOM 2722 C C . TYR A 1 348 ? 25.399 -1.178 -34.771 1.00 90.88 348 TYR A C 1
ATOM 2724 O O . TYR A 1 348 ? 25.068 -2.313 -35.098 1.00 90.88 348 TYR A O 1
ATOM 2732 N N . ASP A 1 349 ? 26.566 -0.979 -34.172 1.00 91.56 349 ASP A N 1
ATOM 2733 C CA . ASP A 1 349 ? 27.490 -2.090 -33.942 1.00 91.56 349 ASP A CA 1
ATOM 2734 C C . ASP A 1 349 ? 26.959 -3.128 -32.927 1.00 91.56 349 ASP A C 1
ATOM 2736 O O . ASP A 1 349 ? 27.552 -4.201 -32.786 1.00 91.56 349 ASP A O 1
ATOM 2740 N N . LEU A 1 350 ? 25.869 -2.833 -32.205 1.00 95.00 350 LEU A N 1
ATOM 2741 C CA . LEU A 1 350 ? 25.226 -3.790 -31.306 1.00 95.00 350 LEU A CA 1
ATOM 2742 C C . LEU A 1 350 ? 24.675 -4.994 -32.071 1.00 95.00 350 LEU A C 1
ATOM 2744 O O . LEU A 1 350 ? 24.786 -6.114 -31.578 1.00 95.00 350 LEU A O 1
ATOM 2748 N N . PHE A 1 351 ? 24.161 -4.796 -33.290 1.00 95.31 351 PHE A N 1
ATOM 2749 C CA . PHE A 1 351 ? 23.649 -5.898 -34.110 1.00 95.31 351 PHE A CA 1
ATOM 2750 C C . PHE A 1 351 ? 24.748 -6.919 -34.432 1.00 95.31 351 PHE A C 1
ATOM 2752 O O . PHE A 1 351 ? 24.519 -8.123 -34.341 1.00 95.31 351 PHE A O 1
ATOM 2759 N N . ASN A 1 352 ? 25.970 -6.455 -34.721 1.00 93.56 352 ASN A N 1
ATOM 2760 C CA . ASN A 1 352 ? 27.120 -7.339 -34.940 1.00 93.56 352 ASN A CA 1
ATOM 2761 C C . ASN A 1 352 ? 27.482 -8.106 -33.662 1.00 93.56 352 ASN A C 1
ATOM 2763 O O . ASN A 1 352 ? 27.714 -9.311 -33.705 1.00 93.56 352 ASN A O 1
ATOM 2767 N N . TYR A 1 353 ? 27.484 -7.419 -32.518 1.00 94.94 353 TYR A N 1
ATOM 2768 C CA . TYR A 1 353 ? 27.775 -8.041 -31.229 1.00 94.94 353 TYR A CA 1
ATOM 2769 C C . TYR A 1 353 ? 26.767 -9.144 -30.879 1.00 94.94 353 TYR A C 1
ATOM 2771 O O . TYR A 1 353 ? 27.175 -10.241 -30.496 1.00 94.94 353 TYR A O 1
ATOM 2779 N N . VAL A 1 354 ? 25.468 -8.882 -31.065 1.00 96.31 354 VAL A N 1
ATOM 2780 C CA . VAL A 1 354 ? 24.383 -9.863 -30.881 1.00 96.31 354 VAL A CA 1
ATOM 2781 C C . VAL A 1 354 ? 24.528 -11.029 -31.864 1.00 96.31 354 VAL A C 1
ATOM 2783 O O . VAL A 1 354 ? 24.409 -12.189 -31.467 1.00 96.31 354 VAL A O 1
ATOM 2786 N N . ALA A 1 355 ? 24.862 -10.753 -33.130 1.00 94.44 355 ALA A N 1
ATOM 2787 C CA . ALA A 1 355 ? 25.087 -11.772 -34.157 1.00 94.44 355 ALA A CA 1
ATOM 2788 C C . ALA A 1 355 ? 26.221 -12.759 -33.800 1.00 94.44 355 ALA A C 1
ATOM 2790 O O . ALA A 1 355 ? 26.190 -13.919 -34.222 1.00 94.44 355 ALA A O 1
ATOM 2791 N N . GLU A 1 356 ? 27.193 -12.341 -32.992 1.00 94.81 356 GLU A N 1
ATOM 2792 C CA . GLU A 1 356 ? 28.320 -13.170 -32.550 1.00 94.81 356 GLU A CA 1
ATOM 2793 C C . GLU A 1 356 ? 28.039 -13.963 -31.260 1.00 94.81 356 GLU A C 1
ATOM 2795 O O . GLU A 1 356 ? 28.698 -14.979 -31.023 1.00 94.81 356 GLU A O 1
ATOM 2800 N N . GLN A 1 357 ? 27.046 -13.564 -30.455 1.00 93.50 357 GLN A N 1
ATOM 2801 C CA . GLN A 1 357 ? 26.690 -14.272 -29.219 1.00 93.50 357 GLN A CA 1
ATOM 2802 C C . GLN A 1 357 ? 26.068 -15.648 -29.510 1.00 93.50 357 GLN A C 1
ATOM 2804 O O . GLN A 1 357 ? 25.265 -15.803 -30.438 1.00 93.50 357 GLN A O 1
ATOM 2809 N N . GLN A 1 358 ? 26.443 -16.659 -28.719 1.00 91.12 358 GLN A N 1
ATOM 2810 C CA . GLN A 1 358 ? 25.974 -18.049 -28.872 1.00 91.12 358 GLN A CA 1
ATOM 2811 C C . GLN A 1 358 ? 24.867 -18.436 -27.883 1.00 91.12 358 GLN A C 1
ATOM 2813 O O . GLN A 1 358 ? 24.207 -19.452 -28.076 1.00 91.12 358 GLN A O 1
ATOM 2818 N N . ASP A 1 359 ? 24.697 -17.655 -26.825 1.00 92.88 359 ASP A N 1
ATOM 2819 C CA . ASP A 1 359 ? 23.788 -17.868 -25.699 1.00 92.88 359 ASP A CA 1
ATOM 2820 C C . ASP A 1 359 ? 22.428 -17.174 -25.866 1.00 92.88 359 ASP A C 1
ATOM 2822 O O . ASP A 1 359 ? 21.517 -17.418 -25.079 1.00 92.88 359 ASP A O 1
ATOM 2826 N N . ILE A 1 360 ? 22.267 -16.359 -26.911 1.00 95.00 360 ILE A N 1
ATOM 2827 C CA . ILE A 1 360 ? 20.993 -15.729 -27.270 1.00 95.00 360 ILE A CA 1
ATOM 2828 C C . ILE A 1 360 ? 20.121 -16.732 -28.032 1.00 95.00 360 ILE A C 1
ATOM 2830 O O . ILE A 1 360 ? 20.592 -17.414 -28.947 1.00 95.00 360 ILE A O 1
ATOM 2834 N N . GLU A 1 361 ? 18.841 -16.802 -27.665 1.00 95.94 361 GLU A N 1
ATOM 2835 C CA . GLU A 1 361 ? 17.851 -17.654 -28.325 1.00 95.94 361 GLU A CA 1
ATOM 2836 C C . GLU A 1 361 ? 17.771 -17.352 -29.839 1.00 95.94 361 GLU A C 1
ATOM 2838 O O . GLU A 1 361 ? 17.732 -16.175 -30.214 1.00 95.94 361 GLU A O 1
ATOM 2843 N N . PRO A 1 362 ? 17.755 -18.375 -30.724 1.00 95.81 362 PRO A N 1
ATOM 2844 C CA . PRO A 1 362 ? 17.794 -18.170 -32.174 1.00 95.81 362 PRO A CA 1
ATOM 2845 C C . PRO A 1 362 ? 16.702 -17.238 -32.704 1.00 95.81 362 PRO A C 1
ATOM 2847 O O . PRO A 1 362 ? 17.014 -16.358 -33.500 1.00 95.81 362 PRO A O 1
ATOM 2850 N N . ASP A 1 363 ? 15.471 -17.387 -32.212 1.00 96.62 363 ASP A N 1
ATOM 2851 C CA . ASP A 1 363 ? 14.319 -16.601 -32.663 1.00 96.62 363 ASP A CA 1
ATOM 2852 C C . ASP A 1 363 ? 14.475 -15.118 -32.270 1.00 96.62 363 ASP A C 1
ATOM 2854 O O . ASP A 1 363 ? 14.291 -14.228 -33.092 1.00 96.62 363 ASP A O 1
ATOM 2858 N N . ILE A 1 364 ? 14.950 -14.831 -31.049 1.00 97.44 364 ILE A N 1
ATOM 2859 C CA . ILE A 1 364 ? 15.252 -13.456 -30.601 1.00 97.44 364 ILE A CA 1
ATOM 2860 C C . ILE A 1 364 ? 16.377 -12.832 -31.432 1.00 97.44 364 ILE A C 1
ATOM 2862 O O . ILE A 1 364 ? 16.374 -11.633 -31.713 1.00 97.44 364 ILE A O 1
ATOM 2866 N N . LYS A 1 365 ? 17.369 -13.637 -31.814 1.00 96.75 365 LYS A N 1
ATOM 2867 C CA . LYS A 1 365 ? 18.497 -13.191 -32.632 1.00 96.75 365 LYS A CA 1
ATOM 2868 C C . LYS A 1 365 ? 18.072 -12.873 -34.065 1.00 96.75 365 LYS A C 1
ATOM 2870 O O . LYS A 1 365 ? 18.579 -11.906 -34.630 1.00 96.75 365 LYS A O 1
ATOM 2875 N N . GLU A 1 366 ? 17.169 -13.670 -34.630 1.00 96.88 366 GLU A N 1
ATOM 2876 C CA . GLU A 1 366 ? 16.543 -13.415 -35.930 1.00 96.88 366 GLU A CA 1
ATOM 2877 C C . GLU A 1 366 ? 15.718 -12.124 -35.887 1.00 96.88 366 GLU A C 1
ATOM 2879 O O . GLU A 1 366 ? 15.990 -11.224 -36.679 1.00 96.88 366 GLU A O 1
ATOM 2884 N N . ASP A 1 367 ? 14.841 -11.962 -34.890 1.00 97.88 367 ASP A N 1
ATOM 2885 C CA . ASP A 1 367 ? 14.053 -10.735 -34.700 1.00 97.88 367 ASP A CA 1
ATOM 2886 C C . ASP A 1 367 ? 14.947 -9.483 -34.591 1.00 97.88 367 ASP A C 1
ATOM 2888 O O . ASP A 1 367 ? 14.661 -8.449 -35.192 1.00 97.88 367 ASP A O 1
ATOM 2892 N N . ILE A 1 368 ? 16.059 -9.551 -33.844 1.00 97.56 368 ILE A N 1
ATOM 2893 C CA . ILE A 1 368 ? 17.014 -8.432 -33.738 1.00 97.56 368 ILE A CA 1
ATOM 2894 C C . ILE A 1 368 ? 17.689 -8.137 -35.084 1.00 97.56 368 ILE A C 1
ATOM 2896 O O . ILE A 1 368 ? 17.936 -6.972 -35.404 1.00 97.56 368 ILE A O 1
ATOM 2900 N N . GLU A 1 369 ? 18.007 -9.164 -35.871 1.00 95.94 369 GLU A N 1
ATOM 2901 C CA . GLU A 1 369 ? 18.611 -8.994 -37.194 1.00 95.94 369 GLU A CA 1
ATOM 2902 C C . GLU A 1 369 ? 17.644 -8.329 -38.181 1.00 95.94 369 GLU A C 1
ATOM 2904 O O . GLU A 1 369 ? 18.075 -7.496 -38.980 1.00 95.94 369 GLU A O 1
ATOM 2909 N N . GLU A 1 370 ? 16.345 -8.625 -38.100 1.00 96.00 370 GLU A N 1
ATOM 2910 C CA . GLU A 1 370 ? 15.315 -7.974 -38.920 1.00 96.00 370 GLU A CA 1
ATOM 2911 C C . GLU A 1 370 ? 15.172 -6.473 -38.622 1.00 96.00 370 GLU A C 1
ATOM 2913 O O . GLU A 1 370 ? 14.836 -5.693 -39.517 1.00 96.00 370 GLU A O 1
ATOM 2918 N N . LEU A 1 371 ? 15.492 -6.044 -37.396 1.00 94.88 371 LEU A N 1
ATOM 2919 C CA . LEU A 1 371 ? 15.525 -4.629 -37.007 1.00 94.88 371 LEU A CA 1
ATOM 2920 C C . LEU A 1 371 ? 16.747 -3.875 -37.556 1.00 94.88 371 LEU A C 1
ATOM 2922 O O . LEU A 1 371 ? 16.820 -2.649 -37.426 1.00 94.88 371 LEU A O 1
ATOM 2926 N N . ARG A 1 372 ? 17.727 -4.570 -38.152 1.00 92.81 372 ARG A N 1
ATOM 2927 C CA . ARG A 1 372 ? 18.959 -3.944 -38.641 1.00 92.81 372 ARG A CA 1
ATOM 2928 C C . ARG A 1 372 ? 18.661 -2.985 -39.805 1.00 92.81 372 ARG A C 1
ATOM 2930 O O . ARG A 1 372 ? 18.147 -3.406 -40.845 1.00 92.81 372 ARG A O 1
ATOM 2937 N N . PRO A 1 373 ? 19.061 -1.706 -39.713 1.00 88.12 373 PRO A N 1
ATOM 2938 C CA . PRO A 1 373 ? 18.830 -0.760 -40.793 1.00 88.12 373 PRO A CA 1
ATOM 2939 C C . PRO A 1 373 ? 19.784 -0.990 -41.966 1.00 88.12 373 PRO A C 1
ATOM 2941 O O . PRO A 1 373 ? 20.903 -1.477 -41.818 1.00 88.12 373 PRO A O 1
ATOM 2944 N N . SER A 1 374 ? 19.352 -0.576 -43.159 1.00 83.94 374 SER A N 1
ATOM 2945 C CA . SER A 1 374 ? 20.176 -0.653 -44.374 1.00 83.94 374 SER A CA 1
ATOM 2946 C C . SER A 1 374 ? 21.295 0.398 -44.426 1.00 83.94 374 SER A C 1
ATOM 2948 O O . SER A 1 374 ? 22.267 0.214 -45.158 1.00 83.94 374 SER A O 1
ATOM 2950 N N . ASN A 1 375 ? 21.158 1.494 -43.674 1.00 79.62 375 ASN A N 1
ATOM 2951 C CA . ASN A 1 375 ? 22.172 2.538 -43.546 1.00 79.62 375 ASN A CA 1
ATOM 2952 C C . ASN A 1 375 ? 22.961 2.341 -42.249 1.00 79.62 375 ASN A C 1
ATOM 2954 O O . ASN A 1 375 ? 22.385 2.029 -41.208 1.00 79.62 375 ASN A O 1
ATOM 2958 N N . ILE A 1 376 ? 24.275 2.555 -42.315 1.00 78.44 376 ILE A N 1
ATOM 2959 C CA . ILE A 1 376 ? 25.158 2.529 -41.145 1.00 78.44 376 ILE A CA 1
ATOM 2960 C C . ILE A 1 376 ? 25.105 3.915 -40.492 1.00 78.44 376 ILE A C 1
ATOM 2962 O O . ILE A 1 376 ? 25.993 4.740 -40.708 1.00 78.44 376 ILE A O 1
ATOM 2966 N N . ASP A 1 377 ? 24.035 4.182 -39.746 1.00 72.25 377 ASP A N 1
ATOM 2967 C CA . ASP A 1 377 ? 23.968 5.324 -38.830 1.00 72.25 377 ASP A CA 1
ATOM 2968 C C . ASP A 1 377 ? 24.601 4.938 -37.484 1.00 72.25 377 ASP A C 1
ATOM 2970 O O . ASP A 1 377 ? 24.607 3.771 -37.097 1.00 72.25 377 ASP A O 1
ATOM 2974 N N . GLU A 1 378 ? 25.172 5.895 -36.749 1.00 80.25 378 GLU A N 1
ATOM 2975 C CA . GLU A 1 378 ? 25.839 5.580 -35.476 1.00 80.25 378 GLU A CA 1
ATOM 2976 C C . GLU A 1 378 ? 24.862 5.100 -34.391 1.00 80.25 378 GLU A C 1
ATOM 2978 O O . GLU A 1 378 ? 25.232 4.242 -33.577 1.00 80.25 378 GLU A O 1
ATOM 2983 N N . VAL A 1 379 ? 23.635 5.630 -34.416 1.00 89.88 379 VAL A N 1
ATOM 2984 C CA . VAL A 1 379 ? 22.504 5.310 -33.539 1.00 89.88 379 VAL A CA 1
ATOM 2985 C C . VAL A 1 379 ? 21.239 5.242 -34.389 1.00 89.88 379 VAL A C 1
ATOM 2987 O O . VAL A 1 379 ? 21.028 6.092 -35.252 1.00 89.88 379 VAL A O 1
ATOM 2990 N N . VAL A 1 380 ? 20.416 4.221 -34.164 1.00 91.69 380 VAL A N 1
ATOM 2991 C CA . VAL A 1 380 ? 19.242 3.903 -34.981 1.00 91.69 380 VAL A CA 1
ATOM 2992 C C . VAL A 1 380 ? 18.027 3.701 -34.085 1.00 91.69 380 VAL A C 1
ATOM 2994 O O . VAL A 1 380 ? 18.137 3.110 -33.013 1.00 91.69 380 VAL A O 1
ATOM 2997 N N . THR A 1 381 ? 16.861 4.173 -34.521 1.00 92.19 381 THR A N 1
ATOM 2998 C CA . THR A 1 381 ? 15.600 3.911 -33.819 1.00 92.19 381 THR A CA 1
ATOM 2999 C C . THR A 1 381 ? 15.035 2.570 -34.267 1.00 92.19 381 THR A C 1
ATOM 3001 O O . THR A 1 381 ? 14.855 2.355 -35.465 1.00 92.19 381 THR A O 1
ATOM 3004 N N . VAL A 1 382 ? 14.724 1.694 -33.316 1.00 93.75 382 VAL A N 1
ATOM 3005 C CA . VAL A 1 382 ? 14.064 0.410 -33.564 1.00 93.75 382 VAL A CA 1
ATOM 3006 C C . VAL A 1 382 ? 12.760 0.318 -32.783 1.00 93.75 382 VAL A C 1
ATOM 3008 O O . VAL A 1 382 ? 12.691 0.732 -31.625 1.00 93.75 382 VAL A O 1
ATOM 3011 N N . GLU A 1 383 ? 11.740 -0.255 -33.415 1.00 94.75 383 GLU A N 1
ATOM 3012 C CA . GLU A 1 383 ? 10.495 -0.660 -32.766 1.00 94.75 383 GLU A CA 1
ATOM 3013 C C . GLU A 1 383 ? 10.588 -2.157 -32.461 1.00 94.75 383 GLU A C 1
ATOM 3015 O O . GLU A 1 383 ? 10.567 -2.993 -33.361 1.00 94.75 383 GLU A O 1
ATOM 3020 N N . CYS A 1 384 ? 10.743 -2.510 -31.188 1.00 95.88 384 CYS A N 1
ATOM 3021 C CA . CYS A 1 384 ? 10.922 -3.900 -30.793 1.00 95.88 384 CYS A CA 1
ATOM 3022 C C . CYS A 1 384 ? 9.609 -4.687 -30.988 1.00 95.88 384 CYS A C 1
ATOM 3024 O O . CYS A 1 384 ? 8.559 -4.260 -30.487 1.00 95.88 384 CYS A O 1
ATOM 3026 N N . PRO A 1 385 ? 9.640 -5.866 -31.638 1.00 95.94 385 PRO A N 1
ATOM 3027 C CA . PRO A 1 385 ? 8.439 -6.669 -31.858 1.00 95.94 385 PRO A CA 1
ATOM 3028 C C . PRO A 1 385 ? 7.933 -7.324 -30.563 1.00 95.94 385 PRO A C 1
ATOM 3030 O O . PRO A 1 385 ? 6.737 -7.583 -30.428 1.00 95.94 385 PRO A O 1
ATOM 3033 N N . SER A 1 386 ? 8.819 -7.549 -29.586 1.00 96.19 386 SER A N 1
ATOM 3034 C CA . SER A 1 386 ? 8.500 -8.164 -28.298 1.00 96.19 386 SER A CA 1
ATOM 3035 C C . SER A 1 386 ? 9.324 -7.575 -27.147 1.00 96.19 386 SER A C 1
ATOM 3037 O O . SER A 1 386 ? 10.403 -7.009 -27.347 1.00 96.19 386 SER A O 1
ATOM 3039 N N . GLU A 1 387 ? 8.840 -7.759 -25.915 1.00 95.94 387 GLU A N 1
ATOM 3040 C CA . GLU A 1 387 ? 9.582 -7.379 -24.706 1.00 95.94 387 GLU A CA 1
ATOM 3041 C C . GLU A 1 387 ? 10.912 -8.139 -24.588 1.00 95.94 387 GLU A C 1
ATOM 3043 O O . GLU A 1 387 ? 11.897 -7.583 -24.108 1.00 95.94 387 GLU A O 1
ATOM 3048 N N . ALA A 1 388 ? 10.955 -9.401 -25.030 1.00 96.88 388 ALA A N 1
ATOM 3049 C CA . ALA A 1 388 ? 12.161 -10.221 -24.983 1.00 96.88 388 ALA A CA 1
ATOM 3050 C C . ALA A 1 388 ? 13.270 -9.635 -25.870 1.00 96.88 388 ALA A C 1
ATOM 3052 O O . ALA A 1 388 ? 14.406 -9.506 -25.416 1.00 96.88 388 ALA A O 1
ATOM 3053 N N . VAL A 1 389 ? 12.923 -9.180 -27.080 1.00 98.12 389 VAL A N 1
ATOM 3054 C CA . VAL A 1 389 ? 13.854 -8.483 -27.983 1.00 98.12 389 VAL A CA 1
ATOM 3055 C C . VAL A 1 389 ? 14.363 -7.184 -27.356 1.00 98.12 389 VAL A C 1
ATOM 3057 O O . VAL A 1 389 ? 15.573 -6.956 -27.312 1.00 98.12 389 VAL A O 1
ATOM 3060 N N . ALA A 1 390 ? 13.470 -6.364 -26.792 1.00 97.44 390 ALA A N 1
ATOM 3061 C CA . ALA A 1 390 ? 13.861 -5.122 -26.124 1.00 97.44 390 ALA A CA 1
ATOM 3062 C C . ALA A 1 390 ? 14.805 -5.374 -24.933 1.00 97.44 390 ALA A C 1
ATOM 3064 O O . ALA A 1 390 ? 15.860 -4.745 -24.826 1.00 97.44 390 ALA A O 1
ATOM 3065 N N . ARG A 1 391 ? 14.473 -6.335 -24.056 1.00 96.75 391 ARG A N 1
ATOM 3066 C CA . ARG A 1 391 ? 15.323 -6.719 -22.915 1.00 96.75 391 ARG A CA 1
ATOM 3067 C C . ARG A 1 391 ? 16.683 -7.248 -23.372 1.00 96.75 391 ARG A C 1
ATOM 3069 O O . ARG A 1 391 ? 17.689 -6.895 -22.759 1.00 96.75 391 ARG A O 1
ATOM 3076 N N . GLN A 1 392 ? 16.727 -8.032 -24.449 1.00 97.81 392 GLN A N 1
ATOM 3077 C CA . GLN A 1 392 ? 17.975 -8.560 -24.995 1.00 97.81 392 GLN A CA 1
ATOM 3078 C C . GLN A 1 392 ? 18.873 -7.450 -25.555 1.00 97.81 392 GLN A C 1
ATOM 3080 O O . GLN A 1 392 ? 20.071 -7.451 -25.283 1.00 97.81 392 GLN A O 1
ATOM 3085 N N . LEU A 1 393 ? 18.317 -6.468 -26.274 1.00 97.56 393 LEU A N 1
ATOM 3086 C CA . LEU A 1 393 ? 19.077 -5.307 -26.757 1.00 97.56 393 LEU A CA 1
ATOM 3087 C C . LEU A 1 393 ? 19.670 -4.492 -25.597 1.00 97.56 393 LEU A C 1
ATOM 3089 O O . LEU A 1 393 ? 20.853 -4.144 -25.628 1.00 97.56 393 LEU A O 1
ATOM 3093 N N . LEU A 1 394 ? 18.885 -4.234 -24.545 1.00 96.94 394 LEU A N 1
ATOM 3094 C CA . LEU A 1 394 ? 19.363 -3.540 -23.341 1.00 96.94 394 LEU A CA 1
ATOM 3095 C C . LEU A 1 394 ? 20.494 -4.317 -22.649 1.00 96.94 394 LEU A C 1
ATOM 3097 O O . LEU A 1 394 ? 21.527 -3.734 -22.313 1.00 96.94 394 LEU A O 1
ATOM 3101 N N . LEU A 1 395 ? 20.325 -5.634 -22.483 1.00 95.31 395 LEU A N 1
ATOM 3102 C CA . LEU A 1 395 ? 21.328 -6.520 -21.891 1.00 95.31 395 LEU A CA 1
ATOM 3103 C C . LEU A 1 395 ? 22.628 -6.528 -22.702 1.00 95.31 395 LEU A C 1
ATOM 3105 O O . LEU A 1 395 ? 23.704 -6.269 -22.163 1.00 95.31 395 LEU A O 1
ATOM 3109 N N . SER A 1 396 ? 22.536 -6.796 -24.004 1.00 95.94 396 SER A N 1
ATOM 3110 C CA . SER A 1 396 ? 23.703 -6.908 -24.877 1.00 95.94 396 SER A CA 1
ATOM 3111 C C . SER A 1 396 ? 24.463 -5.586 -25.002 1.00 95.94 396 SER A C 1
ATOM 3113 O O . SER A 1 396 ? 25.691 -5.605 -25.074 1.00 95.94 396 SER A O 1
ATOM 3115 N N . SER A 1 397 ? 23.777 -4.437 -24.971 1.00 94.62 397 SER A N 1
ATOM 3116 C CA . SER A 1 397 ? 24.444 -3.127 -24.985 1.00 94.62 397 SER A CA 1
ATOM 3117 C C . SER A 1 397 ? 25.292 -2.903 -23.725 1.00 94.62 397 SER A C 1
ATOM 3119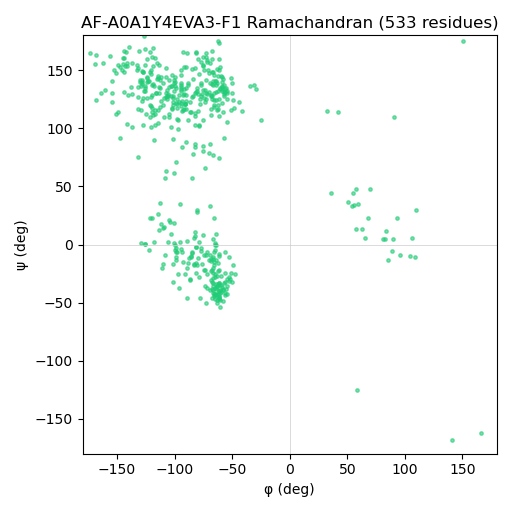 O O . SER A 1 397 ? 26.447 -2.478 -23.822 1.00 94.62 397 SER A O 1
ATOM 3121 N N . LEU A 1 398 ? 24.774 -3.273 -22.545 1.00 91.75 398 LEU A N 1
ATOM 3122 C CA . LEU A 1 398 ? 25.524 -3.223 -21.283 1.00 91.75 398 LEU A CA 1
ATOM 3123 C C . LEU A 1 398 ? 26.716 -4.192 -21.283 1.00 91.75 398 LEU A C 1
ATOM 3125 O O . LEU A 1 398 ? 27.840 -3.791 -20.966 1.00 91.75 398 LEU A O 1
ATOM 3129 N N . GLN A 1 399 ? 26.502 -5.440 -21.706 1.00 92.00 399 GLN A N 1
ATOM 3130 C CA . GLN A 1 399 ? 27.557 -6.457 -21.780 1.00 92.00 399 GLN A CA 1
ATOM 3131 C C . GLN A 1 399 ? 28.683 -6.046 -22.729 1.00 92.00 399 GLN A C 1
ATOM 3133 O O . GLN A 1 399 ? 29.861 -6.182 -22.396 1.00 92.00 399 GLN A O 1
ATOM 3138 N N . ARG A 1 400 ? 28.340 -5.474 -23.888 1.00 91.00 400 ARG A N 1
ATOM 3139 C CA . ARG A 1 400 ? 29.315 -4.947 -24.847 1.00 91.00 400 ARG A CA 1
ATOM 3140 C C . ARG A 1 400 ? 30.145 -3.808 -24.259 1.00 91.00 400 ARG A C 1
ATOM 3142 O O . ARG A 1 400 ? 31.335 -3.693 -24.552 1.00 91.00 400 ARG A O 1
ATOM 3149 N N . ALA A 1 401 ? 29.546 -2.995 -23.394 1.00 86.06 401 ALA A N 1
ATOM 3150 C CA . ALA A 1 401 ? 30.258 -1.991 -22.615 1.00 86.06 401 ALA A CA 1
ATOM 3151 C C . ALA A 1 401 ? 31.069 -2.587 -21.445 1.00 86.06 401 ALA A C 1
ATOM 3153 O O . ALA A 1 401 ? 31.606 -1.829 -20.643 1.00 86.06 401 ALA A O 1
ATOM 3154 N N . ASN A 1 402 ? 31.201 -3.916 -21.340 1.00 83.88 402 ASN A N 1
ATOM 3155 C CA . ASN A 1 402 ? 31.795 -4.645 -20.213 1.00 83.88 402 ASN A CA 1
ATOM 3156 C C . ASN A 1 402 ? 31.132 -4.318 -18.866 1.00 83.88 402 ASN A C 1
ATOM 3158 O O . ASN A 1 402 ? 31.816 -4.265 -17.843 1.00 83.88 402 ASN A O 1
ATOM 3162 N N . ASN A 1 403 ? 29.820 -4.055 -18.868 1.00 76.38 403 ASN A N 1
ATOM 3163 C CA . ASN A 1 403 ? 29.057 -3.630 -17.692 1.00 76.38 403 ASN A CA 1
ATOM 3164 C C . ASN A 1 403 ? 29.704 -2.437 -16.964 1.00 76.38 403 ASN A C 1
ATOM 3166 O O . ASN A 1 403 ? 29.693 -2.364 -15.731 1.00 76.38 403 ASN A O 1
ATOM 3170 N N . ARG A 1 404 ? 30.305 -1.506 -17.724 1.00 70.38 404 ARG A N 1
ATOM 3171 C CA . ARG A 1 404 ? 30.835 -0.248 -17.179 1.00 70.38 404 ARG A CA 1
ATOM 3172 C C . ARG A 1 404 ? 29.772 0.438 -16.323 1.00 70.38 404 ARG A C 1
ATOM 3174 O O . ARG A 1 404 ? 28.593 0.443 -16.668 1.00 70.38 404 ARG A O 1
ATOM 3181 N N . ASN A 1 405 ? 30.208 0.990 -15.193 1.00 73.44 405 ASN A N 1
ATOM 3182 C CA . ASN A 1 405 ? 29.361 1.641 -14.188 1.00 73.44 405 ASN A CA 1
ATOM 3183 C C . ASN A 1 405 ? 28.364 0.724 -13.450 1.00 73.44 405 ASN A C 1
ATOM 3185 O O . ASN A 1 405 ? 27.607 1.206 -12.615 1.00 73.44 405 ASN A O 1
ATOM 3189 N N . GLY A 1 406 ? 28.405 -0.598 -13.675 1.00 79.25 406 GLY A N 1
ATOM 3190 C CA . GLY A 1 406 ? 27.700 -1.580 -12.843 1.00 79.25 406 GLY A CA 1
ATOM 3191 C C . GLY A 1 406 ? 26.173 -1.529 -12.932 1.00 79.25 406 GLY A C 1
ATOM 3192 O O . GLY A 1 406 ? 25.501 -1.969 -12.000 1.00 79.25 406 GLY A O 1
ATOM 3193 N N . PHE A 1 407 ? 25.616 -0.989 -14.019 1.00 86.38 407 PHE A N 1
ATOM 3194 C CA . PHE A 1 407 ? 24.167 -0.933 -14.199 1.00 86.38 407 PHE A CA 1
ATOM 3195 C C . PHE A 1 407 ? 23.550 -2.338 -14.291 1.00 86.38 407 PHE A C 1
ATOM 3197 O O . PHE A 1 407 ? 24.092 -3.196 -14.992 1.00 86.38 407 PHE A O 1
ATOM 3204 N N . PRO A 1 408 ? 22.405 -2.580 -13.627 1.00 88.56 408 PRO A N 1
ATOM 3205 C CA . PRO A 1 408 ? 21.708 -3.856 -13.710 1.00 88.56 408 PRO A CA 1
ATOM 3206 C C . PRO A 1 408 ? 21.027 -4.045 -15.071 1.00 88.56 408 PRO A C 1
ATOM 3208 O O . PRO A 1 408 ? 20.754 -3.087 -15.804 1.00 88.56 408 PRO A O 1
ATOM 3211 N N . GLU A 1 409 ? 20.696 -5.295 -15.385 1.00 89.62 409 GLU A N 1
ATOM 3212 C CA . GLU A 1 409 ? 19.997 -5.670 -16.615 1.00 89.62 409 GLU A CA 1
ATOM 3213 C C . GLU A 1 409 ? 18.638 -4.965 -16.757 1.00 89.62 409 GLU A C 1
ATOM 3215 O O . GLU A 1 409 ? 17.892 -4.788 -15.788 1.00 89.62 409 GLU A O 1
ATOM 3220 N N . GLY A 1 410 ? 18.296 -4.581 -17.989 1.00 89.31 410 GLY A N 1
ATOM 3221 C CA . GLY A 1 410 ? 17.075 -3.827 -18.293 1.00 89.31 410 GLY A CA 1
ATOM 3222 C C . GLY A 1 410 ? 17.176 -2.322 -18.028 1.00 89.31 410 GLY A C 1
ATOM 3223 O O . GLY A 1 410 ? 16.182 -1.621 -18.189 1.00 89.31 410 GLY A O 1
ATOM 3224 N N . THR A 1 411 ? 18.351 -1.811 -17.643 1.00 91.94 411 THR A N 1
ATOM 3225 C CA . THR A 1 411 ? 18.581 -0.362 -17.552 1.00 91.94 411 THR A CA 1
ATOM 3226 C C . THR A 1 411 ? 18.526 0.284 -18.935 1.00 91.94 411 THR A C 1
ATOM 3228 O O . THR A 1 411 ? 19.213 -0.160 -19.853 1.00 91.94 411 THR A O 1
ATOM 3231 N N . TYR A 1 412 ? 17.756 1.364 -19.062 1.00 93.31 412 TYR A N 1
ATOM 3232 C CA . TYR A 1 412 ? 17.715 2.225 -20.246 1.00 93.31 412 TYR A CA 1
ATOM 3233 C C . TYR A 1 412 ? 17.848 3.697 -19.844 1.00 93.31 412 TYR A C 1
ATOM 3235 O O . TYR A 1 412 ? 17.703 4.053 -18.673 1.00 93.31 412 TYR A O 1
ATOM 3243 N N . PHE A 1 413 ? 18.107 4.566 -20.818 1.00 91.19 413 PHE A N 1
ATOM 3244 C CA . PHE A 1 413 ? 18.340 5.991 -20.589 1.00 91.19 413 PHE A CA 1
ATOM 3245 C C . PHE A 1 413 ? 17.320 6.818 -21.362 1.00 91.19 413 PHE A C 1
ATOM 3247 O O . PHE A 1 413 ? 17.224 6.725 -22.582 1.00 91.19 413 PHE A O 1
ATOM 3254 N N . TYR A 1 414 ? 16.530 7.622 -20.661 1.00 88.38 414 TYR A N 1
ATOM 3255 C CA . TYR A 1 414 ? 15.534 8.485 -21.284 1.00 88.38 414 TYR A CA 1
ATOM 3256 C C . TYR A 1 414 ? 16.106 9.876 -21.532 1.00 88.38 414 TYR A C 1
ATOM 3258 O O . TYR A 1 414 ? 16.530 10.544 -20.592 1.00 88.38 414 TYR A O 1
ATOM 3266 N N . HIS A 1 415 ? 16.081 10.343 -22.776 1.00 87.00 415 HIS A N 1
ATOM 3267 C CA . HIS A 1 415 ? 16.533 11.689 -23.106 1.00 87.00 415 HIS A CA 1
ATOM 3268 C C . HIS A 1 415 ? 15.390 12.700 -22.925 1.00 87.00 415 HIS A C 1
ATOM 3270 O O . HIS A 1 415 ? 14.425 12.723 -23.692 1.00 87.00 415 HIS A O 1
ATOM 3276 N N . ASN A 1 416 ? 15.520 13.610 -21.955 1.00 75.69 416 ASN A N 1
ATOM 3277 C CA . ASN A 1 416 ? 14.443 14.532 -21.569 1.00 75.69 416 ASN A CA 1
ATOM 3278 C C . ASN A 1 416 ? 14.022 15.539 -22.654 1.00 75.69 416 ASN A C 1
ATOM 3280 O O . ASN A 1 416 ? 12.881 16.005 -22.615 1.00 75.69 416 ASN A O 1
ATOM 3284 N N . LYS A 1 417 ? 14.906 15.893 -23.599 1.00 79.81 417 LYS A N 1
ATOM 3285 C CA . LYS A 1 417 ? 14.613 16.841 -24.692 1.00 79.81 417 LYS A CA 1
ATOM 3286 C C . LYS A 1 417 ? 14.036 16.148 -25.921 1.00 79.81 417 LYS A C 1
ATOM 3288 O O . LYS A 1 417 ? 13.045 16.620 -26.464 1.00 79.81 417 LYS A O 1
ATOM 3293 N N . VAL A 1 418 ? 14.649 15.037 -26.331 1.00 82.50 418 VAL A N 1
ATOM 3294 C CA . VAL A 1 418 ? 14.256 14.275 -27.529 1.00 82.50 418 VAL A CA 1
ATOM 3295 C C . VAL A 1 418 ? 13.052 13.368 -27.254 1.00 82.50 418 VAL A C 1
ATOM 3297 O O . VAL A 1 418 ? 12.357 12.976 -28.184 1.00 82.50 418 VAL A O 1
ATOM 3300 N N . LYS A 1 419 ? 12.753 13.087 -25.976 1.00 82.06 419 LYS A N 1
ATOM 3301 C CA . LYS A 1 419 ? 11.632 12.237 -25.544 1.00 82.06 419 LYS A CA 1
ATOM 3302 C C . LYS A 1 419 ? 11.730 10.829 -26.155 1.00 82.06 419 LYS A C 1
ATOM 3304 O O . LYS A 1 419 ? 10.758 10.313 -26.703 1.00 82.06 419 LYS A O 1
ATOM 3309 N N . ALA A 1 420 ? 12.921 10.231 -26.060 1.00 88.56 420 ALA A N 1
ATOM 3310 C CA . ALA A 1 420 ? 13.249 8.906 -26.587 1.00 88.56 420 ALA A CA 1
ATOM 3311 C C . ALA A 1 420 ? 14.079 8.084 -25.586 1.00 88.56 420 ALA A C 1
ATOM 3313 O O . ALA A 1 420 ? 14.754 8.641 -24.715 1.00 88.56 420 ALA A O 1
ATOM 3314 N N . PHE A 1 421 ? 14.014 6.758 -25.715 1.00 92.62 421 PHE A N 1
ATOM 3315 C CA . PHE A 1 421 ? 14.707 5.798 -24.854 1.00 92.62 421 PHE A CA 1
ATOM 3316 C C . PHE A 1 421 ? 15.940 5.243 -25.558 1.00 92.62 421 PHE A C 1
ATOM 3318 O O . PHE A 1 421 ? 15.866 4.899 -26.729 1.00 92.62 421 PHE A O 1
ATOM 3325 N N . TYR A 1 422 ? 17.057 5.142 -24.848 1.00 94.25 422 TYR A N 1
ATOM 3326 C CA . TYR A 1 422 ? 18.355 4.758 -25.391 1.00 94.25 422 TYR A CA 1
ATOM 3327 C C . TYR A 1 422 ? 18.912 3.551 -24.644 1.00 94.25 422 TYR A C 1
ATOM 3329 O O . TYR A 1 422 ? 18.773 3.433 -23.420 1.00 94.25 422 TYR A O 1
ATOM 3337 N N . THR A 1 423 ? 19.597 2.681 -25.381 1.00 95.25 423 THR A N 1
ATOM 3338 C CA . THR A 1 423 ? 20.545 1.723 -24.807 1.00 95.25 423 THR A CA 1
ATOM 3339 C C . THR A 1 423 ? 21.764 2.457 -24.229 1.00 95.25 423 THR A C 1
ATOM 3341 O O . THR A 1 423 ? 22.000 3.639 -24.501 1.00 95.25 423 THR A O 1
ATOM 3344 N N . TYR A 1 424 ? 22.580 1.753 -23.440 1.00 91.69 424 TYR A N 1
ATOM 3345 C CA . TYR A 1 424 ? 23.810 2.315 -22.874 1.00 91.69 424 TYR A CA 1
ATOM 3346 C C . TYR A 1 424 ? 24.770 2.827 -23.958 1.00 91.69 424 TYR A C 1
ATOM 3348 O O . TYR A 1 424 ? 25.269 3.952 -23.884 1.00 91.69 424 TYR A O 1
ATOM 3356 N N . GLY A 1 425 ? 25.021 2.008 -24.984 1.00 90.38 425 GLY A N 1
ATOM 3357 C CA . GLY A 1 425 ? 25.930 2.359 -26.072 1.00 90.38 425 GLY A CA 1
ATOM 3358 C C . GLY A 1 425 ? 25.413 3.517 -26.925 1.00 90.38 425 GLY A C 1
ATOM 3359 O O . GLY A 1 425 ? 26.199 4.396 -27.281 1.00 90.38 425 GLY A O 1
ATOM 3360 N N . ALA A 1 426 ? 24.107 3.564 -27.202 1.00 92.62 426 ALA A N 1
ATOM 3361 C CA . ALA A 1 426 ? 23.488 4.659 -27.942 1.00 92.62 426 ALA A CA 1
ATOM 3362 C C . ALA A 1 426 ? 23.582 5.993 -27.191 1.00 92.62 426 ALA A C 1
ATOM 3364 O O . ALA A 1 426 ? 23.960 6.997 -27.792 1.00 92.62 426 ALA A O 1
ATOM 3365 N N . MET A 1 427 ? 23.325 6.006 -25.876 1.00 90.81 427 MET A N 1
ATOM 3366 C CA . MET A 1 427 ? 23.493 7.209 -25.046 1.00 90.81 427 MET A CA 1
ATOM 3367 C C . MET A 1 427 ? 24.922 7.772 -25.144 1.00 90.81 427 MET A C 1
ATOM 3369 O O . MET A 1 427 ? 25.107 8.982 -25.261 1.00 90.81 427 MET A O 1
ATOM 3373 N N . GLY A 1 428 ? 25.941 6.905 -25.141 1.00 85.75 428 GLY A N 1
ATOM 3374 C CA . GLY A 1 428 ? 27.343 7.329 -25.272 1.00 85.75 428 GLY A CA 1
ATOM 3375 C C . GLY A 1 428 ? 27.715 7.927 -26.621 1.00 85.75 428 GLY A C 1
ATOM 3376 O O . GLY A 1 428 ? 28.725 8.618 -26.726 1.00 85.75 428 GLY A O 1
ATOM 3377 N N . ARG A 1 429 ? 26.922 7.656 -27.659 1.00 85.56 429 ARG A N 1
ATOM 3378 C CA . ARG A 1 429 ? 27.108 8.233 -28.995 1.00 85.56 429 ARG A CA 1
ATOM 3379 C C . ARG A 1 429 ? 26.321 9.528 -29.179 1.00 85.56 429 ARG A C 1
ATOM 3381 O O . ARG A 1 429 ? 26.751 10.383 -29.942 1.00 85.56 429 ARG A O 1
ATOM 3388 N N . ASP A 1 430 ? 25.231 9.713 -28.436 1.00 81.44 430 ASP A N 1
ATOM 3389 C CA . ASP A 1 430 ? 24.316 10.855 -28.570 1.00 81.44 430 ASP A CA 1
ATOM 3390 C C . ASP A 1 430 ? 24.609 12.010 -27.589 1.00 81.44 430 ASP A C 1
ATOM 3392 O O . ASP A 1 430 ? 23.718 12.708 -27.112 1.00 81.44 430 ASP A O 1
ATOM 3396 N N . GLY A 1 431 ? 25.891 12.237 -27.284 1.00 69.69 431 GLY A N 1
ATOM 3397 C CA . GLY A 1 431 ? 26.342 13.458 -26.606 1.00 69.69 431 GLY A CA 1
ATOM 3398 C C . GLY A 1 431 ? 26.732 13.327 -25.133 1.00 69.69 431 GLY A C 1
ATOM 3399 O O . GLY A 1 431 ? 27.071 14.345 -24.527 1.00 69.69 431 GLY A O 1
ATOM 3400 N N . VAL A 1 432 ? 26.758 12.117 -24.559 1.00 74.38 432 VAL A N 1
ATOM 3401 C CA . VAL A 1 432 ? 27.348 11.879 -23.227 1.00 74.38 432 VAL A CA 1
ATOM 3402 C C . VAL A 1 432 ? 28.743 11.270 -23.365 1.00 74.38 432 VAL A C 1
ATOM 3404 O O . VAL A 1 432 ? 28.908 10.179 -23.905 1.00 74.38 432 VAL A O 1
ATOM 3407 N N . SER A 1 433 ? 29.761 11.961 -22.848 1.00 73.44 433 SER A N 1
ATOM 3408 C CA . SER A 1 433 ? 31.124 11.426 -22.779 1.00 73.44 433 SER A CA 1
ATOM 3409 C C . SER A 1 433 ? 31.169 10.236 -21.820 1.00 73.44 433 SER A C 1
ATOM 3411 O O . SER A 1 433 ? 30.919 10.378 -20.626 1.00 73.44 433 SER A O 1
ATOM 3413 N N . MET A 1 434 ? 31.520 9.058 -22.335 1.00 73.06 434 MET A N 1
ATOM 3414 C CA . MET A 1 434 ? 31.678 7.848 -21.519 1.00 73.06 434 MET A CA 1
ATOM 3415 C C . MET A 1 434 ? 32.776 8.000 -20.457 1.00 73.06 434 MET A C 1
ATOM 3417 O O . MET A 1 434 ? 32.627 7.492 -19.349 1.00 73.06 434 MET A O 1
ATOM 3421 N N . ASP A 1 435 ? 33.828 8.765 -20.760 1.00 71.06 435 ASP A N 1
ATOM 3422 C CA . ASP A 1 435 ? 34.891 9.082 -19.802 1.00 71.06 435 ASP A CA 1
ATOM 3423 C C . ASP A 1 435 ? 34.380 9.994 -18.665 1.00 71.06 435 ASP A C 1
ATOM 3425 O O . ASP A 1 435 ? 34.847 9.893 -17.527 1.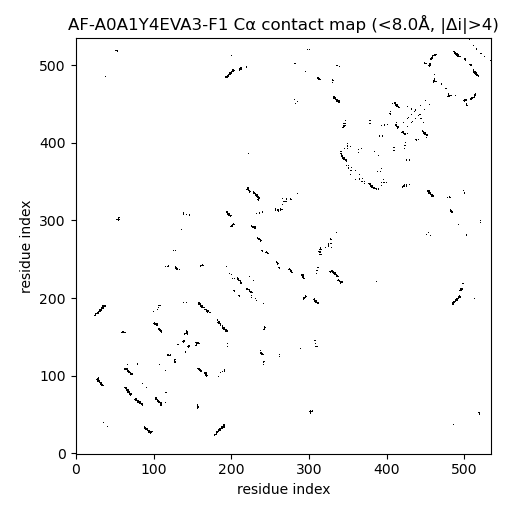00 71.06 435 ASP A O 1
ATOM 3429 N N . ASP A 1 436 ? 33.387 10.851 -18.939 1.00 68.38 436 ASP A N 1
ATOM 3430 C CA . ASP A 1 436 ? 32.762 11.701 -17.917 1.00 68.38 436 ASP A CA 1
ATOM 3431 C C . ASP A 1 436 ? 31.848 10.884 -16.994 1.00 68.38 436 ASP A C 1
ATOM 3433 O O . ASP A 1 436 ? 31.821 11.150 -15.795 1.00 68.38 436 ASP A O 1
ATOM 3437 N N . ILE A 1 437 ? 31.154 9.860 -17.512 1.00 68.25 437 ILE A N 1
ATOM 3438 C CA . ILE A 1 437 ? 30.360 8.931 -16.686 1.00 68.25 437 ILE A CA 1
ATOM 3439 C C . ILE A 1 437 ? 31.282 8.107 -15.777 1.00 68.25 437 ILE A C 1
ATOM 3441 O O . ILE A 1 437 ? 31.003 7.970 -14.587 1.00 68.25 437 ILE A O 1
ATOM 3445 N N . ASP A 1 438 ? 32.397 7.602 -16.317 1.00 68.88 438 ASP A N 1
ATOM 3446 C CA . ASP A 1 438 ? 33.357 6.776 -15.572 1.00 68.88 438 ASP A CA 1
ATOM 3447 C C . ASP A 1 438 ? 34.067 7.582 -14.457 1.00 68.88 438 ASP A C 1
ATOM 3449 O O . ASP A 1 438 ? 34.458 7.023 -13.428 1.00 68.88 438 ASP A O 1
ATOM 3453 N N . THR A 1 439 ? 34.236 8.900 -14.635 1.00 66.69 439 THR A N 1
ATOM 3454 C CA . THR A 1 439 ? 34.898 9.786 -13.655 1.00 66.69 439 THR A CA 1
ATOM 3455 C C . THR A 1 439 ? 33.938 10.533 -12.729 1.00 66.69 439 THR A C 1
ATOM 3457 O O . THR A 1 439 ? 34.327 10.854 -11.605 1.00 66.69 439 THR A O 1
ATOM 3460 N N . ASN A 1 440 ? 32.691 10.767 -13.151 1.00 65.31 440 ASN A N 1
ATOM 3461 C CA . ASN A 1 440 ? 31.625 11.380 -12.355 1.00 65.31 440 ASN A CA 1
ATOM 3462 C C . ASN A 1 440 ? 30.328 10.551 -12.451 1.00 65.31 440 ASN A C 1
ATOM 3464 O O . ASN A 1 440 ? 29.368 10.968 -13.115 1.00 65.31 440 ASN A O 1
ATOM 3468 N N . PRO A 1 441 ? 30.261 9.395 -11.763 1.00 62.56 441 PRO A N 1
ATOM 3469 C CA . PRO A 1 441 ? 29.056 8.576 -11.730 1.00 62.56 441 PRO A CA 1
ATOM 3470 C C . PRO A 1 441 ? 27.860 9.414 -11.262 1.00 62.56 441 PRO A C 1
ATOM 3472 O O . PRO A 1 441 ? 27.917 10.044 -10.207 1.00 62.56 441 PRO A O 1
ATOM 3475 N N . GLY A 1 442 ? 26.787 9.447 -12.056 1.00 62.72 442 GLY A N 1
ATOM 3476 C CA . GLY A 1 442 ? 25.596 10.260 -11.775 1.00 62.72 442 GLY A CA 1
ATOM 3477 C C . GLY A 1 442 ? 25.399 11.470 -12.694 1.00 62.72 442 GLY A C 1
ATOM 3478 O O . GLY A 1 442 ? 24.324 12.066 -12.678 1.00 62.72 442 GLY A O 1
ATOM 3479 N N . VAL A 1 443 ? 26.388 11.828 -13.521 1.00 68.25 443 VAL A N 1
ATOM 3480 C CA . VAL A 1 443 ? 26.263 12.920 -14.500 1.00 68.25 443 VAL A CA 1
ATOM 3481 C C . VAL A 1 443 ? 25.897 12.350 -15.872 1.00 68.25 443 VAL A C 1
ATOM 3483 O O . VAL A 1 443 ? 26.757 11.883 -16.610 1.00 68.25 443 VAL A O 1
ATOM 3486 N N . PHE A 1 444 ? 24.611 12.408 -16.228 1.00 74.38 444 PHE A N 1
ATOM 3487 C CA . PHE A 1 444 ? 24.087 11.854 -17.489 1.00 74.38 444 PHE A CA 1
ATOM 3488 C C . PHE A 1 444 ? 23.649 12.925 -18.504 1.00 74.38 444 PHE A C 1
ATOM 3490 O O . PHE A 1 444 ? 22.945 12.628 -19.464 1.00 74.38 444 PHE A O 1
ATOM 3497 N N . GLY A 1 445 ? 24.045 14.187 -18.323 1.00 77.44 445 GLY A N 1
ATOM 3498 C CA . GLY A 1 445 ? 23.621 15.274 -19.212 1.00 77.44 445 GLY A CA 1
ATOM 3499 C C . GLY A 1 445 ? 22.093 15.422 -19.253 1.00 77.44 445 GLY A C 1
ATOM 3500 O O . GLY A 1 445 ? 21.460 15.569 -18.212 1.00 77.44 445 GLY A O 1
ATOM 3501 N N . ASP A 1 446 ? 21.500 15.379 -20.451 1.00 82.75 446 ASP A N 1
ATOM 3502 C CA . ASP A 1 446 ? 20.041 15.428 -20.649 1.00 82.75 446 ASP A CA 1
ATOM 3503 C C . ASP A 1 446 ? 19.345 14.055 -20.494 1.00 82.75 446 ASP A C 1
ATOM 3505 O O . ASP A 1 446 ? 18.142 13.938 -20.772 1.00 82.75 446 ASP A O 1
ATOM 3509 N N . PHE A 1 447 ? 20.086 13.016 -20.098 1.00 85.44 447 PHE A N 1
ATOM 3510 C CA . PHE A 1 447 ? 19.568 11.666 -19.912 1.00 85.44 447 PHE A CA 1
ATOM 3511 C C . PHE A 1 447 ? 19.175 11.396 -18.462 1.00 85.44 447 PHE A C 1
ATOM 3513 O O . PHE A 1 447 ? 19.804 11.854 -17.511 1.00 85.44 447 PHE A O 1
ATOM 3520 N N . VAL A 1 448 ? 18.132 10.591 -18.311 1.00 83.31 448 VAL A N 1
ATOM 3521 C CA . VAL A 1 448 ? 17.617 10.097 -17.039 1.00 83.31 448 VAL A CA 1
ATOM 3522 C C . VAL A 1 448 ? 17.724 8.570 -17.059 1.00 83.31 448 VAL A C 1
ATOM 3524 O O . VAL A 1 448 ? 17.022 7.936 -17.854 1.00 83.31 448 VAL A O 1
ATOM 3527 N N . PRO A 1 449 ? 18.602 7.953 -16.249 1.00 85.62 449 PRO A N 1
ATOM 3528 C CA . PRO A 1 449 ? 18.734 6.500 -16.197 1.00 85.62 449 PRO A CA 1
ATOM 3529 C C . PRO A 1 449 ? 17.540 5.854 -15.488 1.00 85.62 449 PRO A C 1
ATOM 3531 O O . PRO A 1 449 ? 17.213 6.217 -14.365 1.00 85.62 449 PRO A O 1
ATOM 3534 N N . TYR A 1 450 ? 16.923 4.842 -16.085 1.00 88.12 450 TYR A N 1
ATOM 3535 C CA . TYR A 1 450 ? 15.916 3.999 -15.436 1.00 88.12 450 TYR A CA 1
ATOM 3536 C C . TYR A 1 450 ? 16.568 2.691 -15.017 1.00 88.12 450 TYR A C 1
ATOM 3538 O O . TYR A 1 450 ? 16.652 1.738 -15.793 1.00 88.12 450 TYR A O 1
ATOM 3546 N N . ILE A 1 451 ? 17.085 2.674 -13.791 1.00 86.81 451 ILE A N 1
ATOM 3547 C CA . ILE A 1 451 ? 17.893 1.577 -13.256 1.00 86.81 451 ILE A CA 1
ATOM 3548 C C . ILE A 1 451 ? 17.068 0.289 -13.214 1.00 86.81 451 ILE A C 1
ATOM 3550 O O . ILE A 1 451 ? 16.045 0.205 -12.537 1.00 86.81 451 ILE A O 1
ATOM 3554 N N . GLY A 1 452 ? 17.496 -0.714 -13.980 1.00 88.75 452 GLY A N 1
ATOM 3555 C CA . GLY A 1 452 ? 16.799 -1.994 -14.113 1.00 88.75 452 GLY A CA 1
ATOM 3556 C C . GLY A 1 452 ? 15.394 -1.895 -14.720 1.00 88.75 452 GLY A C 1
ATOM 3557 O O . GLY A 1 452 ? 14.639 -2.865 -14.626 1.00 88.75 452 GLY A O 1
ATOM 3558 N N . GLY A 1 453 ? 15.045 -0.743 -15.304 1.00 90.12 453 GLY A N 1
ATOM 3559 C CA . GLY A 1 453 ? 13.730 -0.422 -15.856 1.00 90.12 453 GLY A CA 1
ATOM 3560 C C . GLY A 1 453 ? 12.702 0.068 -14.831 1.00 90.12 453 GLY A C 1
ATOM 3561 O O . GLY A 1 453 ? 11.542 0.250 -15.189 1.00 90.12 453 GLY A O 1
ATOM 3562 N N . TRP A 1 454 ? 13.081 0.267 -13.565 1.00 88.19 454 TRP A N 1
ATOM 3563 C CA . TRP A 1 454 ? 12.142 0.688 -12.523 1.00 88.19 454 TRP A CA 1
ATOM 3564 C C . TRP A 1 454 ? 11.795 2.173 -12.624 1.00 88.19 454 TRP A C 1
ATOM 3566 O O . TRP A 1 454 ? 12.678 3.030 -12.691 1.00 88.19 454 TRP A O 1
ATOM 3576 N N . GLY A 1 455 ? 10.494 2.456 -12.603 1.00 83.38 455 GLY A N 1
ATOM 3577 C CA . GLY A 1 455 ? 9.930 3.784 -12.399 1.00 83.38 455 GLY A CA 1
ATOM 3578 C C . GLY A 1 455 ? 9.038 3.805 -11.160 1.00 83.38 455 GLY A C 1
ATOM 3579 O O . GLY A 1 455 ? 8.373 2.812 -10.846 1.00 83.38 455 GLY A O 1
ATOM 3580 N N . TYR A 1 456 ? 9.026 4.944 -10.476 1.00 79.31 456 TYR A N 1
ATOM 3581 C CA . TYR A 1 456 ? 8.293 5.149 -9.233 1.00 79.31 456 TYR A CA 1
ATOM 3582 C C . TYR A 1 456 ? 7.134 6.117 -9.426 1.00 79.31 456 TYR A C 1
ATOM 3584 O O . TYR A 1 456 ? 7.201 7.077 -10.195 1.00 79.31 456 TYR A O 1
ATOM 3592 N N . TYR A 1 457 ? 6.061 5.836 -8.711 1.00 77.38 457 TYR A N 1
ATOM 3593 C CA . TYR A 1 457 ? 4.817 6.572 -8.744 1.00 77.38 457 TYR A CA 1
ATOM 3594 C C . TYR A 1 457 ? 4.253 6.643 -7.328 1.00 77.38 457 TYR A C 1
ATOM 3596 O O . TYR A 1 457 ? 4.660 5.886 -6.444 1.00 77.38 457 TYR A O 1
ATOM 3604 N N . TYR A 1 458 ? 3.280 7.512 -7.114 1.00 73.00 458 TYR A N 1
ATOM 3605 C CA . TYR A 1 458 ? 2.551 7.587 -5.855 1.00 73.00 458 TYR A CA 1
ATOM 3606 C C . TYR A 1 458 ? 1.076 7.808 -6.121 1.00 73.00 458 TYR A C 1
ATOM 3608 O O . TYR A 1 458 ? 0.689 8.090 -7.243 1.00 73.00 458 TYR A O 1
ATOM 3616 N N . THR A 1 459 ? 0.246 7.694 -5.105 1.00 71.88 459 THR A N 1
ATOM 3617 C CA . THR A 1 459 ? -1.170 8.017 -5.196 1.00 71.88 459 THR A CA 1
ATOM 3618 C C . THR A 1 459 ? -1.799 8.043 -3.824 1.00 71.88 459 THR A C 1
ATOM 3620 O O . THR A 1 459 ? -1.316 7.387 -2.904 1.00 71.88 459 THR A O 1
ATOM 3623 N N . TYR A 1 460 ? -2.884 8.780 -3.675 1.00 72.25 460 TYR A N 1
ATOM 3624 C CA . TYR A 1 460 ? -3.603 8.824 -2.419 1.00 72.25 460 TYR A CA 1
ATOM 3625 C C . TYR A 1 460 ? -4.548 7.629 -2.265 1.00 72.25 460 TYR A C 1
ATOM 3627 O O . TYR A 1 460 ? -4.997 7.018 -3.238 1.00 72.25 460 TYR A O 1
ATOM 3635 N N . VAL A 1 461 ? -4.786 7.253 -1.011 1.00 70.12 461 VAL A N 1
ATOM 3636 C CA . VAL A 1 461 ? -5.528 6.036 -0.670 1.00 70.12 461 VAL A CA 1
ATOM 3637 C C . VAL A 1 461 ? -7.014 6.182 -0.985 1.00 70.12 461 VAL A C 1
ATOM 3639 O O . VAL A 1 461 ? -7.617 5.223 -1.452 1.00 70.12 461 VAL A O 1
ATOM 3642 N N . ASP A 1 462 ? -7.588 7.364 -0.762 1.00 62.09 462 ASP A N 1
ATOM 3643 C CA . ASP A 1 462 ? -9.020 7.604 -0.622 1.00 62.09 462 ASP A CA 1
ATOM 3644 C C . ASP A 1 462 ? -9.653 8.525 -1.668 1.00 62.09 462 ASP A C 1
ATOM 3646 O O . ASP A 1 462 ? -9.795 9.724 -1.491 1.00 62.09 462 ASP A O 1
ATOM 3650 N N . ASN A 1 463 ? -10.130 7.956 -2.766 1.00 49.09 463 ASN A N 1
ATOM 3651 C CA . ASN A 1 463 ? -10.798 8.705 -3.828 1.00 49.09 463 ASN A CA 1
ATOM 3652 C C . ASN A 1 463 ? -12.334 8.581 -3.753 1.00 49.09 463 ASN A C 1
ATOM 3654 O O . ASN A 1 463 ? -12.945 8.016 -4.659 1.00 49.09 463 ASN A O 1
ATOM 3658 N N . ARG A 1 464 ? -12.962 9.029 -2.651 1.00 46.72 464 ARG A N 1
ATOM 3659 C CA . ARG A 1 464 ? -14.435 8.982 -2.513 1.00 46.72 464 ARG A CA 1
ATOM 3660 C C . ARG A 1 464 ? -15.103 9.806 -3.621 1.00 46.72 464 ARG A C 1
ATOM 3662 O O . ARG A 1 464 ? -14.668 10.912 -3.938 1.00 46.72 464 ARG A O 1
ATOM 3669 N N . GLU A 1 465 ? -16.119 9.203 -4.233 1.00 38.94 465 GLU A N 1
ATOM 3670 C CA . GLU A 1 465 ? -16.827 9.668 -5.426 1.00 38.94 465 GLU A CA 1
ATOM 3671 C C . GLU A 1 465 ? -17.690 10.912 -5.172 1.00 38.94 465 GLU A C 1
ATOM 3673 O O . GLU A 1 465 ? -18.916 10.853 -5.100 1.00 38.94 465 GLU A O 1
ATOM 3678 N N . ASP A 1 466 ? -17.056 12.074 -5.128 1.00 39.72 466 ASP A N 1
ATOM 3679 C CA . ASP A 1 466 ? -17.746 13.361 -5.144 1.00 39.72 466 ASP A CA 1
ATOM 3680 C C . ASP A 1 466 ? -17.520 14.021 -6.517 1.00 39.72 466 ASP A C 1
ATOM 3682 O O . ASP A 1 466 ? -16.859 15.044 -6.642 1.00 39.72 466 ASP A O 1
ATOM 3686 N N . TYR A 1 467 ? -18.027 13.356 -7.559 1.00 36.34 467 TYR A N 1
ATOM 3687 C CA . TYR A 1 467 ? -18.473 13.877 -8.863 1.00 36.34 467 TYR A CA 1
ATOM 3688 C C . TYR A 1 467 ? -17.753 15.117 -9.467 1.00 36.34 467 TYR A C 1
ATOM 3690 O O . TYR A 1 467 ? -17.933 16.252 -9.037 1.00 36.34 467 TYR A O 1
ATOM 3698 N N . GLU A 1 468 ? -17.074 14.904 -10.602 1.00 35.91 468 GLU A N 1
ATOM 3699 C CA . GLU A 1 468 ? -16.868 15.889 -11.689 1.00 35.91 468 GLU A CA 1
ATOM 3700 C C . GLU A 1 468 ? -16.271 17.270 -11.348 1.00 35.91 468 GLU A C 1
ATOM 3702 O O . GLU A 1 468 ? -16.552 18.258 -12.031 1.00 35.91 468 GLU A O 1
ATOM 3707 N N . LEU A 1 469 ? -15.381 17.371 -10.368 1.00 38.00 469 LEU A N 1
ATOM 3708 C CA . LEU A 1 469 ? -14.551 18.564 -10.231 1.00 38.00 469 LEU A CA 1
ATOM 3709 C C . LEU A 1 469 ? -13.097 18.174 -10.469 1.00 38.00 469 LEU A C 1
ATOM 3711 O O . LEU A 1 469 ? -12.446 17.577 -9.620 1.00 38.00 469 LEU A O 1
ATOM 3715 N N . THR A 1 470 ? -12.572 18.530 -11.647 1.00 40.41 470 THR A N 1
ATOM 3716 C CA . THR A 1 470 ? -11.144 18.856 -11.750 1.00 40.41 470 THR A CA 1
ATOM 3717 C C . THR A 1 470 ? -10.811 19.741 -10.553 1.00 40.41 470 THR A C 1
ATOM 3719 O O . THR A 1 470 ? -11.485 20.768 -10.417 1.00 40.41 470 THR A O 1
ATOM 3722 N N . PRO A 1 471 ? -9.846 19.357 -9.699 1.00 46.12 471 PRO A N 1
ATOM 3723 C CA . PRO A 1 471 ? -9.500 20.126 -8.518 1.00 46.12 471 PRO A CA 1
ATOM 3724 C C . PRO A 1 471 ? -9.327 21.595 -8.895 1.00 46.12 471 PRO A C 1
ATOM 3726 O O . PRO A 1 471 ? -8.478 21.938 -9.720 1.00 46.12 471 PRO A O 1
ATOM 3729 N N . ASN A 1 472 ? -10.164 22.472 -8.344 1.00 44.41 472 ASN A N 1
ATOM 3730 C CA . ASN A 1 472 ? -10.105 23.903 -8.653 1.00 44.41 472 ASN A CA 1
ATOM 3731 C C . ASN A 1 472 ? -8.963 24.595 -7.877 1.00 44.41 472 ASN A C 1
ATOM 3733 O O . ASN A 1 472 ? -8.772 25.807 -8.007 1.00 44.41 472 ASN A O 1
ATOM 3737 N N . GLY A 1 473 ? -8.180 23.835 -7.094 1.00 49.22 473 GLY A N 1
ATOM 3738 C CA . GLY A 1 473 ? -6.981 24.293 -6.396 1.00 49.22 473 GLY A CA 1
ATOM 3739 C C . GLY A 1 473 ? -6.192 23.175 -5.697 1.00 49.22 473 GLY A C 1
ATOM 3740 O O . GLY A 1 473 ? -6.692 22.078 -5.464 1.00 49.22 473 GLY A O 1
ATOM 3741 N N . TRP A 1 474 ? -4.946 23.486 -5.321 1.00 48.84 474 TRP A N 1
ATOM 3742 C CA . TRP A 1 474 ? -3.966 22.571 -4.708 1.00 48.84 474 TRP A CA 1
ATOM 3743 C C . TRP A 1 474 ? -4.432 21.876 -3.416 1.00 48.84 474 TRP A C 1
ATOM 3745 O O . TRP A 1 474 ? -3.953 20.793 -3.094 1.00 48.84 474 TRP A O 1
ATOM 3755 N N . ASN A 1 475 ? -5.382 22.466 -2.688 1.00 52.47 475 ASN A N 1
ATOM 3756 C CA . ASN A 1 475 ? -5.825 21.969 -1.382 1.00 52.47 475 ASN A CA 1
ATOM 3757 C C . ASN A 1 475 ? -6.839 20.813 -1.480 1.00 52.47 475 ASN A C 1
ATOM 3759 O O . ASN A 1 475 ? -7.083 20.122 -0.493 1.00 52.47 475 ASN A O 1
ATOM 3763 N N . GLU A 1 476 ? -7.449 20.594 -2.650 1.00 56.41 476 GLU A N 1
ATOM 3764 C CA . GLU A 1 476 ? -8.485 19.568 -2.840 1.00 56.41 476 GLU A CA 1
ATOM 3765 C C . GLU A 1 476 ? -7.890 18.160 -2.995 1.00 56.41 476 GLU A C 1
ATOM 3767 O O . GLU A 1 476 ? -8.497 17.201 -2.531 1.00 56.41 476 GLU A O 1
ATOM 3772 N N . PHE A 1 477 ? -6.660 18.034 -3.510 1.00 56.25 477 PHE A N 1
ATOM 3773 C CA . PHE A 1 477 ? -5.975 16.743 -3.679 1.00 56.25 477 PHE A CA 1
ATOM 3774 C C . PHE A 1 477 ? -5.770 15.985 -2.361 1.00 56.25 477 PHE A C 1
ATOM 3776 O O . PHE A 1 477 ? -5.858 14.760 -2.319 1.00 56.25 477 PHE A O 1
ATOM 3783 N N . TYR A 1 478 ? -5.533 16.704 -1.264 1.00 60.72 478 TYR A N 1
ATOM 3784 C CA . TYR A 1 478 ? -5.246 16.100 0.037 1.00 60.72 478 TYR A CA 1
ATOM 3785 C C . TYR A 1 478 ? -6.480 15.537 0.737 1.00 60.72 478 TYR A C 1
ATOM 3787 O O . TYR A 1 478 ? -6.333 14.682 1.608 1.00 60.72 478 TYR A O 1
ATOM 3795 N N . ARG A 1 479 ? -7.698 15.926 0.318 1.00 61.97 479 ARG A N 1
ATOM 3796 C CA . ARG A 1 479 ? -8.940 15.245 0.745 1.00 61.97 479 ARG A CA 1
ATOM 3797 C C . ARG A 1 479 ? -8.848 13.748 0.511 1.00 61.97 479 ARG A C 1
ATOM 3799 O O . ARG A 1 479 ? -9.416 12.980 1.278 1.00 61.97 479 ARG A O 1
ATOM 3806 N N . HIS A 1 480 ? -8.086 13.360 -0.507 1.00 63.81 480 HIS A N 1
ATOM 3807 C CA . HIS A 1 480 ? -7.991 11.985 -0.929 1.00 63.81 480 HIS A CA 1
ATOM 3808 C C . HIS A 1 480 ? -6.969 11.148 -0.157 1.00 63.81 480 HIS A C 1
ATOM 3810 O O . HIS A 1 480 ? -6.883 9.944 -0.354 1.00 63.81 480 HIS A O 1
ATOM 3816 N N . GLY A 1 481 ? -6.163 11.746 0.721 1.00 67.44 481 GLY A N 1
ATOM 3817 C CA . GLY A 1 481 ? -5.177 11.020 1.528 1.00 67.44 481 GLY A CA 1
ATOM 3818 C C . GLY A 1 481 ? -5.699 10.512 2.872 1.00 67.44 481 GLY A C 1
ATOM 3819 O O . GLY A 1 481 ? -4.914 9.990 3.660 1.00 67.44 481 GLY A O 1
ATOM 3820 N N . GLN A 1 482 ? -6.989 10.703 3.161 1.00 74.56 482 GLN A N 1
ATOM 3821 C CA . GLN A 1 482 ? -7.566 10.372 4.460 1.00 74.56 482 GLN A CA 1
ATOM 3822 C C . GLN A 1 482 ? -7.863 8.878 4.585 1.00 74.56 482 GLN A C 1
ATOM 3824 O O . GLN A 1 482 ? -8.534 8.283 3.747 1.00 74.56 482 GLN A O 1
ATOM 3829 N N . VAL A 1 483 ? -7.408 8.271 5.672 1.00 78.88 483 VAL A N 1
ATOM 3830 C CA . VAL A 1 483 ? -7.582 6.850 5.966 1.00 78.88 483 VAL A CA 1
ATOM 3831 C C . VAL A 1 483 ? -8.344 6.717 7.272 1.00 78.88 483 VAL A C 1
ATOM 3833 O O . VAL A 1 483 ? -7.868 7.156 8.309 1.00 78.88 483 VAL A O 1
ATOM 3836 N N . GLU A 1 484 ? -9.516 6.092 7.248 1.00 78.94 484 GLU A N 1
ATOM 3837 C CA . GLU A 1 484 ? -10.277 5.789 8.462 1.00 78.94 484 GLU A CA 1
ATOM 3838 C C . GLU A 1 484 ? -10.061 4.328 8.861 1.00 78.94 484 GLU A C 1
ATOM 3840 O O . GLU A 1 484 ? -9.972 3.438 8.010 1.00 78.94 484 GLU A O 1
ATOM 3845 N N . ARG A 1 485 ? -10.017 4.064 10.169 1.00 81.06 485 ARG A N 1
ATOM 3846 C CA . ARG A 1 485 ? -9.955 2.697 10.698 1.00 81.06 485 ARG A CA 1
ATOM 3847 C C . ARG A 1 485 ? -11.187 1.866 10.308 1.00 81.06 485 ARG A C 1
ATOM 3849 O O . ARG A 1 485 ? -12.257 2.402 10.032 1.00 81.06 485 ARG A O 1
ATOM 3856 N N . ASN A 1 486 ? -11.055 0.541 10.367 1.00 79.50 486 ASN A N 1
ATOM 3857 C CA . ASN A 1 486 ? -12.095 -0.429 10.008 1.00 79.50 486 ASN A CA 1
ATOM 3858 C C . ASN A 1 486 ? -12.579 -0.295 8.549 1.00 79.50 486 ASN A C 1
ATOM 3860 O O . ASN A 1 486 ? -13.754 -0.510 8.260 1.00 79.50 486 ASN A O 1
ATOM 3864 N N . ARG A 1 487 ? -11.672 0.064 7.630 1.00 76.75 487 ARG A N 1
ATOM 3865 C CA . ARG A 1 487 ? -11.929 0.156 6.183 1.00 76.75 487 ARG A CA 1
ATOM 3866 C C . ARG A 1 487 ? -10.908 -0.643 5.378 1.00 76.75 487 ARG A C 1
ATOM 3868 O O . ARG A 1 487 ? -9.748 -0.736 5.782 1.00 76.75 487 ARG A O 1
ATOM 3875 N N . TYR A 1 488 ? -11.338 -1.187 4.237 1.00 77.38 488 TYR A N 1
ATOM 3876 C CA . TYR A 1 488 ? -10.479 -1.928 3.317 1.00 77.38 488 TYR A CA 1
ATOM 3877 C C . TYR A 1 488 ? -10.435 -1.295 1.925 1.00 77.38 488 TYR A C 1
ATOM 3879 O O . TYR A 1 488 ? -11.296 -1.496 1.078 1.00 77.38 488 TYR A O 1
ATOM 3887 N N . TYR A 1 489 ? -9.355 -0.572 1.685 1.00 75.56 489 TYR A N 1
ATOM 3888 C CA . TYR A 1 489 ? -9.078 0.153 0.465 1.00 75.56 489 TYR A CA 1
ATOM 3889 C C . TYR A 1 489 ? -8.487 -0.784 -0.601 1.00 75.56 489 TYR A C 1
ATOM 3891 O O . TYR A 1 489 ? -7.363 -1.259 -0.439 1.00 75.56 489 TYR A O 1
ATOM 3899 N N . ILE A 1 490 ? -9.208 -1.034 -1.703 1.00 75.38 490 ILE A N 1
ATOM 3900 C CA . ILE A 1 490 ? -8.689 -1.791 -2.858 1.00 75.38 490 ILE A CA 1
ATOM 3901 C C . ILE A 1 490 ? -8.468 -0.850 -4.040 1.00 75.38 490 ILE A C 1
ATOM 3903 O O . ILE A 1 490 ? -9.401 -0.378 -4.688 1.00 75.38 490 ILE A O 1
ATOM 3907 N N . LEU A 1 491 ? -7.199 -0.622 -4.345 1.00 76.31 491 LEU A N 1
ATOM 3908 C CA . LEU A 1 491 ? -6.720 0.330 -5.325 1.00 76.31 491 LEU A CA 1
ATOM 3909 C C . LEU A 1 491 ? -6.439 -0.418 -6.634 1.00 76.31 491 LEU A C 1
ATOM 3911 O O . LEU A 1 491 ? -5.574 -1.285 -6.666 1.00 76.31 491 LEU A O 1
ATOM 3915 N N . ASN A 1 492 ? -7.141 -0.101 -7.723 1.00 76.25 492 ASN A N 1
ATOM 3916 C CA . ASN A 1 492 ? -6.944 -0.761 -9.023 1.00 76.25 492 ASN A CA 1
ATOM 3917 C C . ASN A 1 492 ? -6.191 0.121 -10.029 1.00 76.25 492 ASN A C 1
ATOM 3919 O O . ASN A 1 492 ? -6.736 1.096 -10.555 1.00 76.25 492 ASN A O 1
ATOM 3923 N N . ILE A 1 493 ? -4.965 -0.280 -10.363 1.00 78.31 493 ILE A N 1
ATOM 3924 C CA . ILE A 1 493 ? -4.165 0.324 -11.427 1.00 78.31 493 ILE A CA 1
ATOM 3925 C C . ILE A 1 493 ? -4.707 -0.143 -12.777 1.00 78.31 493 ILE A C 1
ATOM 3927 O O . ILE A 1 493 ? -4.497 -1.279 -13.205 1.00 78.31 493 ILE A O 1
ATOM 3931 N N . THR A 1 494 ? -5.379 0.757 -13.490 1.00 72.62 494 THR A N 1
ATOM 3932 C CA . THR A 1 494 ? -6.002 0.418 -14.778 1.00 72.62 494 THR A CA 1
ATOM 3933 C C . THR A 1 494 ? -5.059 0.544 -15.972 1.00 72.62 494 THR A C 1
ATOM 3935 O O . THR A 1 494 ? -5.256 -0.149 -16.974 1.00 72.62 494 THR A O 1
ATOM 3938 N N . ARG A 1 495 ? -4.078 1.454 -15.892 1.00 73.62 495 ARG A N 1
ATOM 3939 C CA . ARG A 1 495 ? -3.058 1.700 -16.919 1.00 73.62 495 ARG A CA 1
ATOM 3940 C C . ARG A 1 495 ? -1.920 2.589 -16.405 1.00 73.62 495 ARG A C 1
ATOM 3942 O O . ARG A 1 495 ? -2.114 3.345 -15.455 1.00 73.62 495 ARG A O 1
ATOM 3949 N N . PHE A 1 496 ? -0.800 2.593 -17.125 1.00 77.62 496 PHE A N 1
ATOM 3950 C CA . PHE A 1 496 ? 0.274 3.587 -16.999 1.00 77.62 496 PHE A CA 1
ATOM 3951 C C . PHE A 1 496 ? 0.324 4.504 -18.232 1.00 77.62 496 PHE A C 1
ATOM 3953 O O . PHE A 1 496 ? 0.168 4.045 -19.366 1.00 77.62 496 PHE A O 1
ATOM 3960 N N . THR A 1 497 ? 0.539 5.807 -18.025 1.00 69.81 497 THR A N 1
ATOM 3961 C CA . THR A 1 497 ? 0.484 6.839 -19.089 1.00 69.81 497 THR A CA 1
ATOM 3962 C C . THR A 1 497 ? 1.842 7.441 -19.459 1.00 69.81 497 THR A C 1
ATOM 3964 O O . THR A 1 497 ? 1.973 8.062 -20.515 1.00 69.81 497 THR A O 1
ATOM 3967 N N . ARG A 1 498 ? 2.860 7.261 -18.614 1.00 69.38 498 ARG A N 1
ATOM 3968 C CA . ARG A 1 498 ? 4.268 7.629 -18.843 1.00 69.38 498 ARG A CA 1
ATOM 3969 C C . ARG A 1 498 ? 5.169 6.765 -17.954 1.00 69.38 498 ARG A C 1
ATOM 3971 O O . ARG A 1 498 ? 4.640 6.182 -17.005 1.00 69.38 498 ARG A O 1
ATOM 3978 N N . PRO A 1 499 ? 6.484 6.660 -18.230 1.00 69.88 499 PRO A N 1
ATOM 3979 C CA . PRO A 1 499 ? 7.385 6.006 -17.298 1.00 69.88 499 PRO A CA 1
ATOM 3980 C C . PRO A 1 499 ? 7.389 6.800 -15.989 1.00 69.88 499 PRO A C 1
ATOM 3982 O O . PRO A 1 499 ? 7.251 8.025 -16.009 1.00 69.88 499 PRO A O 1
ATOM 3985 N N . GLY A 1 500 ? 7.520 6.089 -14.872 1.00 69.06 500 GLY A N 1
ATOM 3986 C CA . GLY A 1 500 ? 7.559 6.675 -13.537 1.00 69.06 500 GLY A CA 1
ATOM 3987 C C . GLY A 1 500 ? 8.750 7.605 -13.353 1.00 69.06 500 GLY A C 1
ATOM 3988 O O . GLY A 1 500 ? 9.638 7.690 -14.196 1.00 69.06 500 GLY A O 1
ATOM 3989 N N . SER A 1 501 ? 8.816 8.266 -12.212 1.00 70.69 501 SER A N 1
ATOM 3990 C CA . SER A 1 501 ? 10.032 8.942 -11.770 1.00 70.69 501 SER A CA 1
ATOM 3991 C C . SER A 1 501 ? 11.193 7.950 -11.744 1.00 70.69 501 SER A C 1
ATOM 3993 O O . SER A 1 501 ? 11.048 6.830 -11.254 1.00 70.69 501 SER A O 1
ATOM 3995 N N . SER A 1 502 ? 12.346 8.342 -12.274 1.00 63.03 502 SER A N 1
ATOM 3996 C CA . SER A 1 502 ? 13.586 7.596 -12.055 1.00 63.03 502 SER A CA 1
ATOM 3997 C C . SER A 1 502 ? 14.154 7.945 -10.675 1.00 63.03 502 SER A C 1
ATOM 3999 O O . SER A 1 502 ? 13.895 9.028 -10.158 1.00 63.03 502 SER A O 1
ATOM 4001 N N . VAL A 1 503 ? 15.014 7.075 -10.133 1.00 56.59 503 VAL A N 1
ATOM 4002 C CA . VAL A 1 503 ? 15.864 7.333 -8.951 1.00 56.59 503 VAL A CA 1
ATOM 4003 C C . VAL A 1 503 ? 16.607 8.679 -9.033 1.00 56.59 503 VAL A C 1
ATOM 4005 O O . VAL A 1 503 ? 16.975 9.248 -8.016 1.00 56.59 503 VAL A O 1
ATOM 4008 N N . THR A 1 504 ? 16.852 9.203 -10.239 1.00 43.25 504 THR A N 1
ATOM 4009 C CA . THR A 1 504 ? 17.561 10.477 -10.446 1.00 43.25 504 THR A CA 1
ATOM 4010 C C . THR A 1 504 ? 16.640 11.667 -10.743 1.00 43.25 504 THR A C 1
ATOM 4012 O O . THR A 1 504 ? 17.144 12.754 -11.020 1.00 43.25 504 THR A O 1
ATOM 4015 N N . ASN A 1 505 ? 15.313 11.486 -10.764 1.00 39.12 505 ASN A N 1
ATOM 4016 C CA . ASN A 1 505 ? 14.337 12.563 -10.962 1.00 39.12 505 ASN A CA 1
ATOM 4017 C C . ASN A 1 505 ? 13.034 12.268 -10.183 1.00 39.12 505 ASN A C 1
ATOM 4019 O O . ASN A 1 505 ? 12.140 11.630 -10.747 1.00 39.12 505 ASN A O 1
ATOM 4023 N N . PRO A 1 506 ? 12.914 12.741 -8.929 1.00 40.38 506 PRO A N 1
ATOM 4024 C CA . PRO A 1 506 ? 11.898 12.340 -7.948 1.00 40.38 506 PRO A CA 1
ATOM 4025 C C . PRO A 1 506 ? 10.534 13.026 -8.141 1.00 40.38 506 PRO A C 1
ATOM 4027 O O . PRO A 1 506 ? 9.786 13.236 -7.188 1.00 40.38 506 PRO A O 1
ATOM 4030 N N . ASN A 1 507 ? 10.189 13.422 -9.370 1.00 35.75 507 ASN A N 1
ATOM 4031 C CA . ASN A 1 507 ? 8.927 14.109 -9.637 1.00 35.75 507 ASN A CA 1
ATOM 4032 C C . ASN A 1 507 ? 7.766 13.122 -9.601 1.00 35.75 507 ASN A C 1
ATOM 4034 O O . ASN A 1 507 ? 7.378 12.597 -10.641 1.00 35.75 507 ASN A O 1
ATOM 4038 N N . TYR A 1 508 ? 7.264 12.877 -8.396 1.00 40.22 508 TYR A N 1
ATOM 4039 C CA . TYR A 1 508 ? 6.053 12.157 -8.036 1.00 40.22 508 TYR A CA 1
ATOM 4040 C C . TYR A 1 508 ? 4.996 12.150 -9.156 1.00 40.22 508 TYR A C 1
ATOM 4042 O O . TYR A 1 508 ? 4.342 13.154 -9.433 1.00 40.22 508 TYR A O 1
ATOM 4050 N N . ILE A 1 509 ? 4.823 10.998 -9.811 1.00 43.09 509 ILE A N 1
ATOM 4051 C CA . ILE A 1 509 ? 3.775 10.788 -10.818 1.00 43.09 509 ILE A CA 1
ATOM 4052 C C . ILE A 1 509 ? 2.613 10.059 -10.152 1.00 43.09 509 ILE A C 1
ATOM 4054 O O . ILE A 1 509 ? 2.801 8.966 -9.622 1.00 43.09 509 ILE A O 1
ATOM 4058 N N . MET A 1 510 ? 1.421 10.657 -10.186 1.00 38.88 510 MET A N 1
ATOM 4059 C CA . MET A 1 510 ? 0.225 10.052 -9.610 1.00 38.88 510 MET A CA 1
ATOM 4060 C C . MET A 1 510 ? -0.194 8.792 -10.398 1.00 38.88 510 MET A C 1
ATOM 4062 O O . MET A 1 510 ? -0.339 8.852 -11.620 1.00 38.88 510 MET A O 1
ATOM 4066 N N . VAL A 1 511 ? -0.389 7.655 -9.725 1.00 36.22 511 VAL A N 1
ATOM 4067 C CA . VAL A 1 511 ? -0.914 6.398 -10.288 1.00 36.22 511 VAL A CA 1
ATOM 4068 C C . VAL A 1 511 ? -2.356 6.193 -9.857 1.00 36.22 511 VAL A C 1
ATOM 4070 O O . VAL A 1 511 ? -2.715 6.380 -8.716 1.00 36.22 511 VAL A O 1
ATOM 4073 N N . HIS A 1 512 ? -3.216 5.802 -10.782 1.00 40.94 512 HIS A N 1
ATOM 4074 C CA . HIS A 1 512 ? -4.655 5.682 -10.561 1.00 40.94 512 HIS A CA 1
ATOM 4075 C C . HIS A 1 512 ? -5.004 4.707 -9.430 1.00 40.94 512 HIS A C 1
ATOM 4077 O O . HIS A 1 512 ? -4.673 3.525 -9.538 1.00 40.94 512 HIS A O 1
ATOM 4083 N N . THR A 1 513 ? -5.714 5.167 -8.396 1.00 34.12 513 THR A N 1
ATOM 4084 C CA . THR A 1 513 ? -6.160 4.298 -7.301 1.00 34.12 513 THR A CA 1
ATOM 4085 C C . THR A 1 513 ? -7.552 4.612 -6.774 1.00 34.12 513 THR A C 1
ATOM 4087 O O . THR A 1 513 ? -8.050 5.730 -6.883 1.00 34.12 513 THR A O 1
ATOM 4090 N N . TYR A 1 514 ? -8.172 3.571 -6.218 1.00 35.69 514 TYR A N 1
ATOM 4091 C CA . TYR A 1 514 ? -9.528 3.558 -5.682 1.00 35.69 514 TYR A CA 1
ATOM 4092 C C . TYR A 1 514 ? -9.520 3.173 -4.208 1.00 35.69 514 TYR A C 1
ATOM 4094 O O . TYR A 1 514 ? -8.708 2.367 -3.765 1.00 35.69 514 TYR A O 1
ATOM 4102 N N . SER A 1 515 ? -10.474 3.722 -3.475 1.00 32.78 515 SER A N 1
ATOM 4103 C CA . SER A 1 515 ? -10.785 3.368 -2.099 1.00 32.78 515 SER A CA 1
ATOM 4104 C C . SER A 1 515 ? -12.148 2.732 -2.066 1.00 32.78 515 SER A C 1
ATOM 4106 O O . SER A 1 515 ? -13.088 3.297 -2.619 1.00 32.78 515 SER A O 1
ATOM 4108 N N . LEU A 1 516 ? -12.254 1.574 -1.422 1.00 32.53 516 LEU A N 1
ATOM 4109 C CA . LEU A 1 516 ? -13.533 0.922 -1.205 1.00 32.53 516 LEU A CA 1
ATOM 4110 C C . LEU A 1 516 ? -13.851 0.929 0.297 1.00 32.53 516 LEU A C 1
ATOM 4112 O O . LEU A 1 516 ? -12.982 0.651 1.124 1.00 32.53 516 LEU A O 1
ATOM 4116 N N . PRO A 1 517 ? -15.083 1.267 0.701 1.00 35.50 517 PRO A N 1
ATOM 4117 C CA . PRO A 1 517 ? -15.575 0.930 2.026 1.00 35.50 517 PRO A CA 1
ATOM 4118 C C . PRO A 1 517 ? -15.850 -0.582 2.126 1.00 35.50 517 PRO A C 1
ATOM 4120 O O . PRO A 1 517 ? -16.087 -1.245 1.120 1.00 35.50 517 PRO A O 1
ATOM 4123 N N . TRP A 1 518 ? -15.883 -1.104 3.359 1.00 35.25 518 TRP A N 1
ATOM 4124 C CA . TRP A 1 518 ? -16.090 -2.522 3.721 1.00 35.25 518 TRP A CA 1
ATOM 4125 C C . TRP A 1 518 ? -17.358 -3.171 3.104 1.00 35.25 518 TRP A C 1
ATOM 4127 O O . TRP A 1 518 ? -17.490 -4.385 3.138 1.00 35.25 518 TRP A O 1
ATOM 4137 N N . GLU A 1 519 ? -18.280 -2.414 2.500 1.00 32.94 519 GLU A N 1
ATOM 4138 C CA . GLU A 1 519 ? -19.627 -2.902 2.165 1.00 32.94 519 GLU A CA 1
ATOM 4139 C C . GLU A 1 519 ? -20.040 -2.836 0.687 1.00 32.94 519 GLU A C 1
ATOM 4141 O O . GLU A 1 519 ? -21.136 -3.298 0.391 1.00 32.94 519 GLU A O 1
ATOM 4146 N N . LYS A 1 520 ? -19.256 -2.279 -0.255 1.00 27.72 520 LYS A N 1
ATOM 4147 C CA . LYS A 1 520 ? -19.598 -2.354 -1.694 1.00 27.72 520 LYS A CA 1
ATOM 4148 C C . LYS A 1 520 ? -18.426 -2.262 -2.657 1.00 27.72 520 LYS A C 1
ATOM 4150 O O . LYS A 1 520 ? -17.707 -1.272 -2.652 1.00 27.72 520 LYS A O 1
ATOM 4155 N N . GLY A 1 521 ? -18.272 -3.290 -3.503 1.00 31.12 521 GLY A N 1
ATOM 4156 C CA . GLY A 1 521 ? -17.407 -3.306 -4.682 1.00 31.12 521 GLY A CA 1
ATOM 4157 C C . GLY A 1 521 ? -17.828 -2.247 -5.701 1.00 31.12 521 GLY A C 1
ATOM 4158 O O . GLY A 1 521 ? -18.458 -2.561 -6.701 1.00 31.12 521 GLY A O 1
ATOM 4159 N N . GLY A 1 522 ? -17.531 -0.981 -5.412 1.00 28.41 522 GLY A N 1
ATOM 4160 C CA . GLY A 1 522 ? -17.888 0.169 -6.238 1.00 28.41 522 GLY A CA 1
ATOM 4161 C C . GLY A 1 522 ? -16.777 0.542 -7.214 1.00 28.41 522 GLY A C 1
ATOM 4162 O O . GLY A 1 522 ? -15.688 0.942 -6.821 1.00 28.41 522 GLY A O 1
ATOM 4163 N N . SER A 1 523 ? -17.050 0.419 -8.507 1.00 30.48 523 SER A N 1
ATOM 4164 C CA . SER A 1 523 ? -16.189 0.905 -9.583 1.00 30.48 523 SER A CA 1
ATOM 4165 C C . SER A 1 523 ? -16.399 2.404 -9.833 1.00 30.48 523 SER A C 1
ATOM 4167 O O . SER A 1 523 ? -17.533 2.812 -10.076 1.00 30.48 523 SER A O 1
ATOM 4169 N N . GLY A 1 524 ? -15.313 3.175 -9.913 1.00 30.17 524 GLY A N 1
ATOM 4170 C CA . GLY A 1 524 ? -15.283 4.518 -10.507 1.00 30.17 524 GLY A CA 1
ATOM 4171 C C . GLY A 1 524 ? -14.277 4.572 -11.663 1.00 30.17 524 GLY A C 1
ATOM 4172 O O . GLY A 1 524 ? -13.466 3.661 -11.815 1.00 30.17 524 GLY A O 1
ATOM 4173 N N . GLU A 1 525 ? -14.312 5.611 -12.501 1.00 28.36 525 GLU A N 1
ATOM 4174 C CA . GLU A 1 525 ? -13.368 5.813 -13.613 1.00 28.36 525 GLU A CA 1
ATOM 4175 C C . GLU A 1 525 ? -12.829 7.253 -13.581 1.00 28.36 525 GLU A C 1
ATOM 4177 O O . GLU A 1 525 ? -13.585 8.202 -13.772 1.00 28.36 525 GLU A O 1
ATOM 4182 N N . ILE A 1 526 ? -11.518 7.439 -13.375 1.00 32.59 526 ILE A N 1
ATOM 4183 C CA . ILE A 1 526 ? -10.863 8.751 -13.537 1.00 32.59 526 ILE A CA 1
ATOM 4184 C C . ILE A 1 526 ? -9.782 8.690 -14.615 1.00 32.59 526 ILE A C 1
ATOM 4186 O O . ILE A 1 526 ? -8.874 7.855 -14.600 1.00 32.59 526 ILE A O 1
ATOM 4190 N N . THR A 1 527 ? -9.872 9.636 -15.549 1.00 29.69 527 THR A N 1
ATOM 4191 C CA . THR A 1 527 ? -8.880 9.893 -16.595 1.00 29.69 527 THR A CA 1
ATOM 4192 C C . THR A 1 527 ? -7.975 11.041 -16.151 1.00 29.69 527 THR A C 1
ATOM 4194 O O . THR A 1 527 ? -8.463 12.143 -15.930 1.00 29.69 527 THR A O 1
ATOM 4197 N N . LEU A 1 528 ? -6.665 10.800 -16.046 1.00 34.72 528 LEU A N 1
ATOM 4198 C CA . LEU A 1 528 ? -5.685 11.837 -15.703 1.00 34.72 528 LEU A CA 1
ATOM 4199 C C . LEU A 1 528 ? -5.173 12.550 -16.952 1.00 34.72 528 LEU A C 1
ATOM 4201 O O . LEU A 1 528 ? -4.924 11.916 -17.984 1.00 34.72 528 LEU A O 1
ATOM 4205 N N . ASN A 1 529 ? -5.030 13.870 -16.835 1.00 28.17 529 ASN A N 1
ATOM 4206 C CA . ASN A 1 529 ? -4.663 14.768 -17.921 1.00 28.17 529 ASN A CA 1
ATOM 4207 C C . ASN A 1 529 ? -3.168 15.157 -17.806 1.00 28.17 529 ASN A C 1
ATOM 4209 O O . ASN A 1 529 ? -2.657 15.285 -16.698 1.00 28.17 529 ASN A O 1
ATOM 4213 N N . PRO A 1 530 ? -2.436 15.351 -18.918 1.00 32.34 530 PRO A N 1
ATOM 4214 C CA . PRO A 1 530 ? -0.975 15.519 -18.940 1.00 32.34 530 PRO A CA 1
ATOM 4215 C C . PRO A 1 530 ? -0.390 16.767 -18.254 1.00 32.34 530 PRO A C 1
ATOM 4217 O O . PRO A 1 530 ? 0.826 16.933 -18.296 1.00 32.34 530 PRO A O 1
ATOM 4220 N N . GLU A 1 531 ? -1.204 17.655 -17.681 1.00 29.97 531 GLU A N 1
ATOM 4221 C CA . GLU A 1 531 ? -0.754 18.969 -17.191 1.00 29.97 531 GLU A CA 1
ATOM 4222 C C . GLU A 1 531 ? -0.391 19.007 -15.694 1.00 29.97 531 GLU A C 1
ATOM 4224 O O . GLU A 1 531 ? 0.156 20.009 -15.244 1.00 29.97 531 GLU A O 1
ATOM 4229 N N . ASP A 1 532 ? -0.570 17.913 -14.945 1.00 32.31 532 ASP A N 1
ATOM 4230 C CA . ASP A 1 532 ? -0.298 17.862 -13.494 1.00 32.31 532 ASP A CA 1
ATOM 4231 C C . ASP A 1 532 ? 1.197 17.667 -13.139 1.00 32.31 532 ASP A C 1
ATOM 4233 O O . ASP A 1 532 ? 1.542 17.077 -12.115 1.00 32.31 532 ASP A O 1
ATOM 4237 N N . GLU A 1 533 ? 2.125 18.138 -13.981 1.00 27.58 533 GLU A N 1
ATOM 4238 C CA . GLU A 1 533 ? 3.507 18.345 -13.530 1.00 27.58 533 GLU A CA 1
ATOM 4239 C C . GLU A 1 533 ? 3.506 19.497 -12.524 1.00 27.58 533 GLU A C 1
ATOM 4241 O O . GLU A 1 533 ? 3.266 20.653 -12.878 1.00 27.58 533 GLU A O 1
ATOM 4246 N N . ILE A 1 534 ? 3.772 19.177 -11.260 1.00 29.86 534 ILE A N 1
ATOM 4247 C CA . ILE A 1 534 ? 3.997 20.181 -10.226 1.00 29.86 534 ILE A CA 1
ATOM 4248 C C . ILE A 1 534 ? 5.220 20.988 -10.650 1.00 29.86 534 ILE A C 1
ATOM 4250 O O . ILE A 1 534 ? 6.328 20.457 -10.734 1.00 29.86 534 ILE A O 1
ATOM 4254 N N . LYS A 1 535 ? 4.976 22.247 -11.015 1.00 24.66 535 LYS A N 1
ATOM 4255 C CA . LYS A 1 535 ? 6.017 23.234 -11.291 1.00 24.66 535 LYS A CA 1
ATOM 4256 C C . LYS A 1 535 ? 6.623 23.774 -10.015 1.00 24.66 535 LYS A C 1
ATOM 4258 O O . LYS A 1 535 ? 5.838 24.046 -9.080 1.00 24.66 535 LYS A O 1
#

pLDDT: mean 71.77, std 21.16, range [23.42, 98.12]

Mean predicted aligned error: 13.62 Å